Protein 4M82 (pdb70)

Secondary structure (DSSP, 8-state):
--TTT--EEEEE-TTSSS--TTT-GGGTGGG-BTTB-TTS--SHHHHHHHHHHHHHHHHHHHHHHHHS-HHHHHHHHHTT--EEEEEEEGGGT---TT------HHHHHHHHHHHHHHTT-EEEEEEEE-TT-SS--GGGSSTT---TTSTTHHHHHHHHHHHHHHHHSSGGGTTTEEEEES-S---GGGS-HHHHHHHHHHHHHHHHHTT--PPEEEE-TTPPTTTTTTSS-GGGT--SEEEEEEE-S-SSHHHHT--HHHHHHHHHHHHHHHHH-SSEEEEEEE-S-SSS-STTTT-TT---TTBT-STTPPB-S-SGGGSSGGG--HHHHHHHHHHHHHHHHHHHTTTEEEES-S--SS-GGG-HHHHHHTT-S-SSTT--SSTTSS---

InterPro domains:
  IPR001547 Glycoside hydrolase, family 5 [PF00150] (99-314)
  IPR017853 Glycoside hydrolase superfamily [SSF51445] (46-437)
  IPR018087 Glycoside hydrolase, family 5, conserved site [PS00659] (223-232)
  IPR050386 Glycosyl Hydrolase 5 (Cellulase A) [PTHR31297] (21-428)

Sequence (393 aa):
WDYDNNVIRGVNLGGWFVLEPYMTPSLFEPFQNGNDQSGVPVDEYHWTQTLGKEAALRILQKHWSTWITEEQDFKQISNLGLNFVRIPIGYWAFQQLLDNDPYVQGQVQYLEKALGWARKNNIRVWIDLHGAPGSQNGFDNSGLRDSSYNFQNNGDNTQVTLNVLNNTIFKKYGGNEYSDVVIGIELLNEPLGPVLNMDKLKQFFLLDGYNSSLRQTGSVTPVIIHDAFQVFGYWNNFLTVAEEGQWNVVVDHHHYQVFSGGELSSRNINDHISVACNWGWDAKKESHWNVAGSWSAALTDCAKWLNGVNRGARYEGAYDNAPYIGSCQPLLDISQWSDEHKTDTRRYIEAQLDAFEYTGGWVFWSWKTENNAPEWSFQTLTYNGLFPQPVTDDRQFPNQCGFH

CATH classification: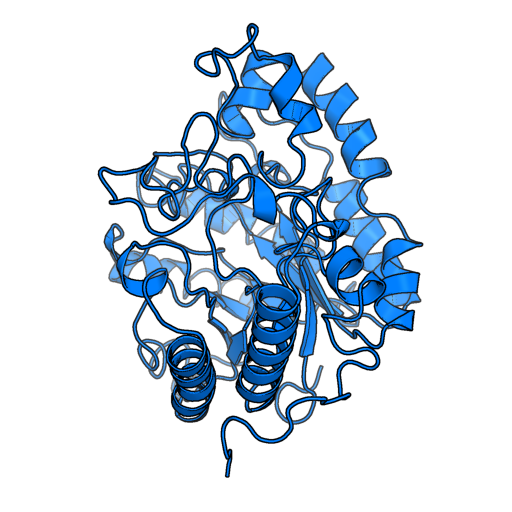 3.20.20.80

B-factor: mean 16.39, std 7.75, range [5.45, 50.47]

Organism: Candida albicans (strain SC5314 / ATCC MYA-2876) (NCBI:txid237561)

Radius of gyration: 19.86 Å; Cα contacts (8 Å, |Δi|>4): 793; chains: 1; bounding box: 51×49×54 Å

Nearest PDB structures (foldseek):
  4m81-assembly1_A  TM=1.002E+00  e=1.572E-82  Candida albicans SC5314
  2pbo-assembly1_A  TM=1.001E+00  e=1.999E-81  Candida albicans
  2pf0-assembly1_A  TM=1.001E+00  e=3.362E-81  Candida albicans
  2pc8-assembly1_A  TM=1.001E+00  e=3.774E-81  Candida albicans
  3o6a-assembly1_A  TM=9.986E-01  e=1.346E-80  Candida albicans

Foldseek 3Di:
DPQPPDFAFAFELPCQQWHACLQEVVLFVVQDDVVRLPRTQWAQQRSLVVLAAPRSCVVNVVRNDPSDDLVLLVVCLVLPGAEYEYEHELVLPDDDVPGSDDYDNVVSVVNVLVSSLVSNHAYEHAHEAWPQGLDQARRNRHHPGHDCVPDCRLVSLLVSLLVCLLVAQDDVSPSHYQEYESYPQRQVVVDDVVVVLVSLVSSQVSSVVSVGPHAYEYEPNPDDQQPCQPGQDVVVPRDNYEYAYEDEQEPDLVSLQDDLLVLLVVLLVLLVSNLPGRHFYAHAEYWLDSYCQRPQSRIRPFGTLCCCGHDNRHHNDDNVQVQAPVRDDPVSLVSSLSNLLSNQVSRSSTRYYYYQHCHGPRRQRRHPVNCVVVVSQDRSNPDHPPPDSNVDD

GO terms:
  GO:0050839 cell adhesion molecule binding (F, IDA)
  GO:1903561 extracellular vesicle (C, IDA)
  GO:0005576 extracellular region (C, IDA)
  GO:0009986 cell surface (C, IDA)
  GO:0004338 glucan exo-1,3-beta-glucosidase activity (F, IDA)
  GO:0031589 cell-substrate adhesion (P, IDA)
  GO:0044011 single-species biofilm formation on inanimate substrate (P, IGI)
  GO:0004338 glucan exo-1,3-beta-glucosidase activity (F, IGI)
  GO:0044011 single-species biofilm formation on inanimate substrate (P, IMP)
  GO:0044042 glucan metabolic process (P, IMP)
  GO:0044407 single-species biofilm formation in or on host organism (P, IMP)
  GO:0044650 adhesion of symbiont to host cell (P, IMP)
  GO:0004338 glucan exo-1,3-beta-glucosidase activity (F, IMP)
  GO:0031505 fungal-type cell wall organization (P, IMP)
  GO:0071969 fungal-type cell wall (1->3)-beta-D-glucan metabolic process (P, IMP)
  GO:0004338 glucan exo-1,3-beta-glucosidase activity (F, EXP)

Solvent-accessible surface area: 15268 Å² total; per-residue (Å²): 86,54,14,106,122,64,37,0,54,0,0,0,0,1,2,1,2,2,1,5,0,13,0,1,2,55,32,0,62,103,51,48,114,62,150,70,43,86,54,6,8,36,0,1,48,65,2,1,96,84,43,30,101,159,23,0,68,157,39,1,61,152,14,1,53,87,20,1,43,61,131,17,0,99,59,0,39,93,16,44,8,39,0,0,0,0,3,0,0,8,0,7,37,63,66,54,138,146,13,12,3,9,71,26,0,36,100,21,0,59,85,0,0,30,42,0,101,155,20,109,1,65,0,0,0,0,1,6,0,2,0,12,0,0,1,4,58,10,28,1,0,36,33,73,21,96,63,0,35,81,82,110,24,35,96,20,0,15,57,0,0,46,52,1,2,152,96,2,4,33,138,112,18,84,72,0,8,7,0,1,0,0,0,1,18,0,32,2,100,84,22,69,35,111,119,0,61,92,3,0,46,53,0,7,67,23,0,38,158,63,62,6,97,12,16,0,0,0,0,10,0,84,40,115,57,24,70,4,42,143,29,5,25,122,92,127,54,30,106,37,8,0,3,0,6,21,18,45,0,0,81,42,20,53,43,5,77,76,91,30,90,68,7,12,67,40,0,10,75,26,0,67,39,9,105,154,24,82,21,82,8,1,6,0,3,0,2,2,2,10,0,1,7,8,86,6,16,20,0,0,85,62,31,7,35,37,64,32,52,56,90,161,16,97,135,62,12,54,5,133,67,19,62,70,16,88,120,10,64,111,127,22,71,56,19,1,10,49,1,0,0,0,0,0,31,1,9,46,35,35,9,0,0,0,0,13,0,1,36,14,73,102,5,12,4,4,1,0,38,40,0,14,130,67,39,12,1,0,71,87,5,79,59,56,105,55,93,115,51,17,33,50,198

Structure (mmCIF, N/CA/C/O backbone):
data_4M82
#
_entry.id   4M82
#
_cell.length_a   58.785
_cell.length_b   64.333
_cell.length_c   94.489
_cell.angle_alpha   90.00
_cell.angle_beta   90.00
_cell.angle_gamma   90.00
#
_symmetry.space_group_name_H-M   'P 21 21 21'
#
loop_
_entity.id
_entity.type
_entity.pdbx_description
1 polymer EXO-1,3-BETA-GLUCANASE
2 non-polymer '4-nitrophenyl 6-O-beta-D-glucopyranosyl-beta-D-glucopyranoside'
3 non-polymer beta-D-glucopyranose
4 non-polymer 1,2-ETHANEDIOL
5 water water
#
loop_
_atom_site.group_PDB
_atom_site.id
_atom_site.type_symbol
_atom_site.label_atom_id
_atom_site.label_alt_id
_atom_site.label_comp_id
_atom_site.label_asym_id
_atom_site.label_entity_id
_atom_site.label_seq_id
_atom_site.pdbx_PDB_ins_code
_atom_site.Cartn_x
_atom_site.Cartn_y
_atom_site.Cartn_z
_atom_site.occupancy
_atom_site.B_iso_or_equiv
_atom_site.auth_seq_id
_atom_site.auth_comp_id
_atom_site.auth_asym_id
_atom_site.auth_atom_id
_atom_site.pdbx_PDB_model_num
ATOM 1 N N . TRP A 1 7 ? 28.594 -17.781 -20.979 1.00 25.52 8 TRP A N 1
ATOM 2 C CA . TRP A 1 7 ? 27.705 -16.742 -21.499 1.00 37.04 8 TRP A CA 1
ATOM 3 C C . TRP A 1 7 ? 28.108 -16.315 -22.900 1.00 32.07 8 TRP A C 1
ATOM 4 O O . TRP A 1 7 ? 29.294 -16.108 -23.166 1.00 28.92 8 TRP A O 1
ATOM 15 N N . ASP A 1 8 ? 27.121 -16.175 -23.786 1.00 28.81 9 ASP A N 1
ATOM 16 C CA . ASP A 1 8 ? 27.377 -15.678 -25.135 1.00 33.23 9 ASP A CA 1
ATOM 17 C C . ASP A 1 8 ? 27.086 -14.178 -25.221 1.00 29.54 9 ASP A C 1
ATOM 18 O O . ASP A 1 8 ? 25.942 -13.763 -25.446 1.00 27.72 9 ASP A O 1
ATOM 23 N N . TYR A 1 9 ? 28.128 -13.367 -25.059 1.00 29.26 10 TYR A N 1
ATOM 24 C CA . TYR A 1 9 ? 27.983 -11.915 -25.140 1.00 23.25 10 TYR A CA 1
ATOM 25 C C . TYR A 1 9 ? 27.632 -11.445 -26.555 1.00 25.66 10 TYR A C 1
ATOM 26 O O . TYR A 1 9 ? 27.153 -10.325 -26.740 1.00 30.69 10 TYR A O 1
ATOM 35 N N . ASP A 1 10 ? 27.862 -12.303 -27.545 1.00 30.02 11 ASP A N 1
ATOM 36 C CA . ASP A 1 10 ? 27.495 -11.990 -28.923 1.00 32.47 11 ASP A CA 1
ATOM 37 C C . ASP A 1 10 ? 25.999 -12.154 -29.168 1.00 30.19 11 ASP A C 1
ATOM 38 O O . ASP A 1 10 ? 25.381 -11.341 -29.855 1.00 33.82 11 ASP A O 1
ATOM 43 N N . ASN A 1 11 ? 25.420 -13.208 -28.602 0.50 28.38 12 ASN A N 1
ATOM 44 C CA . ASN A 1 11 ? 24.035 -13.553 -28.897 0.50 29.83 12 ASN A CA 1
ATOM 45 C C . ASN A 1 11 ? 23.071 -13.339 -27.735 0.50 31.19 12 ASN A C 1
ATOM 46 O O . ASN A 1 11 ? 21.940 -12.896 -27.937 0.50 36.35 12 ASN A O 1
ATOM 51 N N . ASN A 1 12 ? 23.518 -13.643 -26.522 1.00 33.44 13 ASN A N 1
ATOM 52 C CA . ASN A 1 12 ? 22.652 -13.532 -25.354 1.00 30.10 13 ASN A CA 1
ATOM 53 C C . ASN A 1 12 ? 22.551 -12.090 -24.876 1.00 28.65 13 ASN A C 1
ATOM 54 O O . ASN A 1 12 ? 23.496 -11.310 -25.021 1.00 31.23 13 ASN A O 1
ATOM 59 N N . VAL A 1 13 ? 21.406 -11.744 -24.300 1.00 20.24 14 VAL A N 1
ATOM 60 C CA . VAL A 1 13 ? 21.212 -10.422 -23.718 1.00 13.94 14 VAL A CA 1
ATOM 61 C C . VAL A 1 13 ? 21.086 -10.554 -22.201 1.00 14.32 14 VAL A C 1
ATOM 62 O O . VAL A 1 13 ? 20.304 -11.364 -21.704 1.00 18.20 14 VAL A O 1
ATOM 66 N N . ILE A 1 14 ? 21.877 -9.773 -21.467 1.00 11.06 15 ILE A N 1
ATOM 67 C CA . ILE A 1 14 ? 21.811 -9.790 -20.006 1.00 11.16 15 ILE A CA 1
ATOM 68 C C . ILE A 1 14 ? 20.537 -9.082 -19.541 1.00 11.91 15 ILE A C 1
ATOM 69 O O . ILE A 1 14 ? 20.241 -7.963 -19.969 1.00 10.54 15 ILE A O 1
ATOM 74 N N . ARG A 1 15 ? 19.775 -9.749 -18.679 1.00 9.55 16 ARG A N 1
ATOM 75 C CA . ARG A 1 15 ? 18.571 -9.189 -18.084 1.00 8.30 16 ARG A CA 1
ATOM 76 C C . ARG A 1 15 ? 18.746 -9.389 -16.598 1.00 11.51 16 ARG A C 1
ATOM 77 O O . ARG A 1 15 ? 18.506 -10.479 -16.072 1.00 11.77 16 ARG A O 1
ATOM 85 N N . GLY A 1 16 ? 19.215 -8.353 -15.916 1.00 9.34 17 GLY A N 1
ATOM 86 C CA . GLY A 1 16 ? 19.700 -8.557 -14.570 1.00 11.07 17 GLY A CA 1
ATOM 87 C C . GLY A 1 16 ? 19.342 -7.498 -13.552 1.00 9.76 17 GLY A C 1
ATOM 88 O O . GLY A 1 16 ? 18.767 -6.463 -13.884 1.00 10.05 17 GLY A O 1
ATOM 89 N N . VAL A 1 17 ? 19.674 -7.798 -12.300 1.00 8.55 18 VAL A N 1
ATOM 90 C CA . VAL A 1 17 ? 19.589 -6.832 -11.216 1.00 8.68 18 VAL A CA 1
ATOM 91 C C . VAL A 1 17 ? 20.883 -6.805 -10.433 1.00 8.45 18 VAL A C 1
ATOM 92 O O . VAL A 1 17 ? 21.588 -7.816 -10.318 1.00 9.46 18 VAL A O 1
ATOM 96 N N . ASN A 1 18 ? 21.197 -5.633 -9.902 1.00 8.46 19 ASN A N 1
ATOM 97 C CA . ASN A 1 18 ? 22.269 -5.511 -8.931 1.00 9.04 19 ASN A CA 1
ATOM 98 C C . ASN A 1 18 ? 21.774 -6.014 -7.598 1.00 8.65 19 ASN A C 1
ATOM 99 O O . ASN A 1 18 ? 20.588 -5.869 -7.280 1.00 10.57 19 ASN A O 1
ATOM 104 N N . LEU A 1 19 ? 22.671 -6.626 -6.828 1.00 8.54 20 LEU A N 1
ATOM 105 C CA . LEU A 1 19 ? 22.354 -6.970 -5.445 1.00 8.53 20 LEU A CA 1
ATOM 106 C C . LEU A 1 19 ? 22.981 -5.887 -4.596 1.00 9.14 20 LEU A C 1
ATOM 107 O O . LEU A 1 19 ? 23.892 -6.118 -3.783 1.00 10.63 20 LEU A O 1
ATOM 112 N N . GLY A 1 20 ? 22.500 -4.674 -4.809 1.00 9.52 21 GLY A N 1
ATOM 113 C CA . GLY A 1 20 ? 23.066 -3.533 -4.121 1.00 9.23 21 GLY A CA 1
ATOM 114 C C . GLY A 1 20 ? 22.629 -3.444 -2.674 1.00 10.79 21 GLY A C 1
ATOM 115 O O . GLY A 1 20 ? 21.613 -4.031 -2.278 1.00 10.54 21 GLY A O 1
ATOM 116 N N . GLY A 1 21 ? 23.404 -2.704 -1.889 1.00 11.81 22 GLY A N 1
ATOM 117 C CA . GLY A 1 21 ? 23.088 -2.465 -0.495 1.00 13.63 22 GLY A CA 1
ATOM 118 C C . GLY A 1 21 ? 23.358 -3.664 0.396 1.00 10.99 22 GLY A C 1
ATOM 119 O O . GLY A 1 21 ? 23.084 -3.618 1.598 1.00 13.27 22 GLY A O 1
ATOM 120 N N . TRP A 1 22 ? 23.907 -4.726 -0.182 1.00 9.62 23 TRP A N 1
ATOM 121 C CA . TRP A 1 22 ? 24.142 -5.958 0.554 1.00 11.74 23 TRP A CA 1
ATOM 122 C C . TRP A 1 22 ? 25.515 -5.938 1.221 1.00 12.34 23 TRP A C 1
ATOM 123 O O . TRP A 1 22 ? 25.616 -5.881 2.452 1.00 14.57 23 TRP A O 1
ATOM 134 N N . PHE A 1 23 ? 26.575 -5.965 0.413 1.00 10.81 24 PHE A N 1
ATOM 135 C CA . PHE A 1 23 ? 27.933 -6.022 0.952 1.00 11.47 24 PHE A CA 1
ATOM 136 C C . PHE A 1 23 ? 28.589 -4.660 1.089 1.00 11.68 24 PHE A C 1
ATOM 137 O O . PHE A 1 23 ? 29.655 -4.533 1.703 1.00 13.85 24 PHE A O 1
ATOM 145 N N . VAL A 1 24 ? 27.944 -3.645 0.520 1.00 11.02 25 VAL A N 1
ATOM 146 C CA . VAL A 1 24 ? 28.354 -2.262 0.735 1.00 10.39 25 VAL A CA 1
ATOM 147 C C . VAL A 1 24 ? 27.104 -1.486 1.107 1.00 10.43 25 VAL A C 1
ATOM 148 O O . VAL A 1 24 ? 26.166 -1.394 0.316 1.00 11.67 25 VAL A O 1
ATOM 152 N N . LEU A 1 25 ? 27.075 -0.956 2.327 1.00 11.38 26 LEU A N 1
ATOM 153 C CA . LEU A 1 25 ? 25.913 -0.211 2.792 1.00 11.38 26 LEU A CA 1
ATOM 154 C C . LEU A 1 25 ? 25.722 1.070 2.001 1.00 10.30 26 LEU A C 1
ATOM 155 O O . LEU A 1 25 ? 26.677 1.808 1.740 1.00 11.55 26 LEU A O 1
ATOM 160 N N . GLU A 1 26 ? 24.475 1.342 1.634 1.00 9.81 27 GLU A N 1
ATOM 161 C CA . GLU A 1 26 ? 24.121 2.612 1.025 1.00 10.10 27 GLU A CA 1
ATOM 162 C C . GLU A 1 26 ? 22.939 3.157 1.788 1.00 11.86 27 GLU A C 1
ATOM 163 O O . GLU A 1 26 ? 21.873 2.538 1.819 1.00 10.87 27 GLU A O 1
ATOM 169 N N . PRO A 1 27 ? 23.143 4.293 2.457 1.00 11.04 28 PRO A N 1
ATOM 170 C CA . PRO A 1 27 ? 22.130 4.858 3.350 1.00 11.91 28 PRO A CA 1
ATOM 171 C C . PRO A 1 27 ? 20.757 4.971 2.698 1.00 11.47 28 PRO A C 1
ATOM 172 O O . PRO A 1 27 ? 19.749 4.748 3.369 1.00 13.42 28 PRO A O 1
ATOM 176 N N . TYR A 1 28 ? 20.694 5.308 1.413 1.00 9.81 29 TYR A N 1
ATOM 177 C CA . TYR A 1 28 ? 19.374 5.456 0.802 1.00 8.36 29 TYR A CA 1
ATOM 178 C C . TYR A 1 28 ? 18.676 4.121 0.575 1.00 11.31 29 TYR A C 1
ATOM 179 O O . TYR A 1 28 ? 17.451 4.078 0.434 1.00 11.93 29 TYR A O 1
ATOM 188 N N . MET A 1 29 ? 19.444 3.036 0.534 1.00 9.99 30 MET A N 1
ATOM 189 C CA . MET A 1 29 ? 18.863 1.721 0.276 1.00 10.05 30 MET A CA 1
ATOM 190 C C . MET A 1 29 ? 18.426 1.049 1.568 1.00 10.12 30 MET A C 1
ATOM 191 O O . MET A 1 29 ? 17.405 0.370 1.598 1.00 11.28 30 MET A O 1
ATOM 196 N N . THR A 1 30 ? 19.209 1.234 2.625 1.00 13.04 31 THR A N 1
ATOM 197 C CA . THR A 1 30 ? 18.8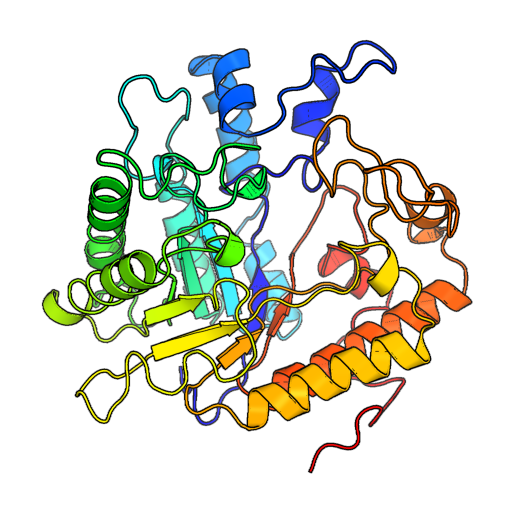50 0.725 3.950 1.00 10.63 31 THR A CA 1
ATOM 198 C C . THR A 1 30 ? 18.903 1.839 4.985 1.00 10.89 31 THR A C 1
ATOM 199 O O . THR A 1 30 ? 19.764 1.823 5.883 1.00 12.97 31 THR A O 1
ATOM 203 N N . PRO A 1 31 ? 18.000 2.828 4.862 1.00 13.51 32 PRO A N 1
ATOM 204 C CA . PRO A 1 31 ? 18.062 3.943 5.813 1.00 13.15 32 PRO A CA 1
ATOM 205 C C . PRO A 1 31 ? 17.845 3.501 7.255 1.00 12.07 32 PRO A C 1
ATOM 206 O O . PRO A 1 31 ? 18.326 4.184 8.148 1.00 13.50 32 PRO A O 1
ATOM 210 N N . SER A 1 32 ? 17.154 2.388 7.477 1.00 11.60 33 SER A N 1
ATOM 211 C CA . SER A 1 32 ? 16.910 1.920 8.843 1.00 10.88 33 SER A CA 1
ATOM 212 C C . SER A 1 32 ? 18.191 1.669 9.629 1.00 16.84 33 SER A C 1
ATOM 213 O O . SER A 1 32 ? 18.178 1.713 10.858 1.00 15.07 33 SER A O 1
ATOM 216 N N . LEU A 1 33 ? 19.298 1.402 8.935 1.00 13.31 34 LEU A N 1
ATOM 217 C CA . LEU A 1 33 ? 20.567 1.189 9.621 1.00 15.15 34 LEU A CA 1
ATOM 218 C C . LEU A 1 33 ? 21.231 2.505 10.013 1.00 15.09 34 LEU A C 1
ATOM 219 O O . LEU A 1 33 ? 22.149 2.511 10.837 1.00 17.22 34 LEU A O 1
ATOM 224 N N . PHE A 1 34 ? 20.773 3.614 9.435 1.00 14.24 35 PHE A N 1
ATOM 225 C CA . PHE A 1 34 ? 21.418 4.911 9.637 1.00 12.53 35 PHE A CA 1
ATOM 226 C C . PHE A 1 34 ? 20.549 5.858 10.460 1.00 15.67 35 PHE A C 1
ATOM 227 O O . PHE A 1 34 ? 21.060 6.664 11.238 1.00 17.49 35 PHE A O 1
ATOM 235 N N . GLU A 1 35 ? 19.236 5.746 10.288 1.00 16.72 36 GLU A N 1
ATOM 236 C CA . GLU A 1 35 ? 18.283 6.546 11.060 1.00 17.89 36 GLU A CA 1
ATOM 237 C C . GLU A 1 35 ? 18.435 6.534 12.597 1.00 20.14 36 GLU A C 1
ATOM 238 O O . GLU A 1 35 ? 18.170 7.559 13.228 1.00 21.02 36 GLU A O 1
ATOM 244 N N . PRO A 1 36 ? 18.843 5.397 13.205 1.00 17.90 37 PRO A N 1
ATOM 245 C CA . PRO A 1 36 ? 18.957 5.439 14.671 1.00 21.35 37 PRO A CA 1
ATOM 246 C C . PRO A 1 36 ? 19.963 6.463 15.187 1.00 24.32 37 PRO A C 1
ATOM 247 O O . PRO A 1 36 ? 19.871 6.876 16.349 1.00 22.64 37 PRO A O 1
ATOM 251 N N . PHE A 1 37 ? 20.902 6.878 14.345 1.00 19.04 38 PHE A N 1
ATOM 252 C CA . PHE A 1 37 ? 21.900 7.857 14.761 1.00 23.66 38 PHE A CA 1
ATOM 253 C C . PHE A 1 37 ? 21.389 9.293 14.697 1.00 29.63 38 PHE A C 1
ATOM 254 O O . PHE A 1 37 ? 22.111 10.233 15.040 1.00 29.33 38 PHE A O 1
ATOM 262 N N . GLN A 1 38 ? 20.152 9.466 14.242 1.00 24.10 39 GLN A N 1
ATOM 263 C CA . GLN A 1 38 ? 19.572 10.797 14.155 1.00 28.52 39 GLN A CA 1
ATOM 264 C C . GLN A 1 38 ? 19.165 11.312 15.530 1.00 30.12 39 GLN A C 1
ATOM 265 O O . GLN A 1 38 ? 18.775 10.537 16.405 1.00 33.77 39 GLN A O 1
ATOM 271 N N . ASN A 1 39 ? 19.281 12.625 15.707 1.00 28.82 40 ASN A N 1
ATOM 272 C CA . ASN A 1 39 ? 18.756 13.309 16.881 1.00 32.74 40 ASN A CA 1
ATOM 273 C C . ASN A 1 39 ? 17.552 14.138 16.450 1.00 25.74 40 ASN A C 1
ATOM 274 O O . ASN A 1 39 ? 17.693 15.301 16.044 1.00 24.48 40 ASN A O 1
ATOM 279 N N . GLY A 1 40 ? 16.372 13.532 16.521 1.00 26.94 41 GLY A N 1
ATOM 280 C CA . GLY A 1 40 ? 15.180 14.161 15.989 1.00 27.39 41 GLY A CA 1
ATOM 281 C C . GLY A 1 40 ? 15.322 14.398 14.497 1.00 24.09 41 GLY A C 1
ATOM 282 O O . GLY A 1 40 ? 15.499 13.456 13.720 1.00 30.38 41 GLY A O 1
ATOM 283 N N . ASN A 1 41 ? 15.261 15.665 14.101 1.00 19.60 42 ASN A N 1
ATOM 284 C CA . ASN A 1 41 ? 15.356 16.033 12.697 1.00 20.51 42 ASN A CA 1
ATOM 285 C C . ASN A 1 41 ? 16.768 16.447 12.287 1.00 22.12 42 ASN A C 1
ATOM 286 O O . ASN A 1 41 ? 17.023 16.743 11.121 1.00 26.72 42 ASN A O 1
ATOM 291 N N . ASP A 1 42 ? 17.678 16.464 13.256 1.00 20.18 43 ASP A N 1
ATOM 292 C CA . ASP A 1 42 ? 19.076 16.814 13.009 1.00 19.30 43 ASP A CA 1
ATOM 293 C C . ASP A 1 42 ? 19.847 15.588 12.524 1.00 21.35 43 ASP A C 1
ATOM 294 O O . ASP A 1 42 ? 19.970 14.605 13.252 1.00 18.65 43 ASP A O 1
ATOM 299 N N . GLN A 1 43 ? 20.376 15.661 11.304 1.00 21.43 44 GLN A N 1
ATOM 300 C CA . GLN A 1 43 ? 21.071 14.525 10.698 1.00 16.66 44 GLN A CA 1
ATOM 301 C C . GLN A 1 43 ? 22.584 14.656 10.772 1.00 18.09 44 GLN A C 1
ATOM 302 O O . GLN A 1 43 ? 23.309 13.824 10.214 1.00 15.98 44 GLN A O 1
ATOM 308 N N . SER A 1 44 ? 23.058 15.691 11.457 1.00 21.76 45 SER A N 1
ATOM 309 C CA . SER A 1 44 ? 24.490 15.974 11.532 1.00 20.35 45 SER A CA 1
ATOM 310 C C . SER A 1 44 ? 25.293 14.848 12.195 1.00 17.27 45 SER A C 1
ATOM 311 O O . SER A 1 44 ? 26.508 14.745 11.996 1.00 23.55 45 SER A O 1
ATOM 314 N N . GLY A 1 45 ? 24.624 13.998 12.966 1.00 17.55 46 GLY A N 1
ATOM 315 C CA . GLY A 1 45 ? 25.307 12.923 13.667 1.00 20.19 46 GLY A CA 1
ATOM 316 C C . GLY A 1 45 ? 25.206 11.552 13.019 1.00 19.19 46 GLY A C 1
ATOM 317 O O . GLY A 1 45 ? 25.705 10.569 13.560 1.00 20.69 46 GLY A O 1
ATOM 318 N N . VAL A 1 46 ? 24.560 11.479 11.859 1.00 18.50 47 VAL A N 1
ATOM 319 C CA . VAL A 1 46 ? 24.403 10.206 11.156 1.00 14.02 47 VAL A CA 1
ATOM 320 C C . VAL A 1 46 ? 25.670 9.883 10.366 1.00 13.84 47 VAL A C 1
ATOM 321 O O . VAL A 1 46 ? 26.142 10.708 9.590 1.00 15.84 47 VAL A O 1
ATOM 325 N N . PRO A 1 47 ? 26.229 8.683 10.574 1.00 14.06 48 PRO A N 1
ATOM 326 C CA . PRO A 1 47 ? 27.416 8.286 9.811 1.00 15.83 48 PRO A CA 1
ATOM 327 C C . PRO A 1 47 ? 27.094 8.327 8.321 1.00 14.71 48 PRO A C 1
ATOM 328 O O . PRO A 1 47 ? 26.016 7.875 7.925 1.00 14.89 48 PRO A O 1
ATOM 332 N N . VAL A 1 48 ? 28.011 8.847 7.508 1.00 11.42 49 VAL A N 1
ATOM 333 C CA . VAL A 1 48 ? 27.699 9.115 6.103 1.00 11.86 49 VAL A CA 1
ATOM 334 C C . VAL A 1 48 ? 27.994 7.943 5.164 1.00 12.19 49 VAL A C 1
ATOM 335 O O . VAL A 1 48 ? 27.620 7.970 3.989 1.00 13.56 49 VAL A O 1
ATOM 339 N N . ASP A 1 49 ? 28.656 6.916 5.676 1.00 12.59 50 ASP A N 1
ATOM 340 C CA . ASP A 1 49 ? 29.053 5.785 4.843 1.00 9.88 50 ASP A CA 1
ATOM 341 C C . ASP A 1 49 ? 29.403 4.591 5.707 1.00 10.36 50 ASP A C 1
ATOM 342 O O . ASP A 1 49 ? 29.385 4.686 6.941 1.00 12.24 50 ASP A O 1
ATOM 347 N N . GLU A 1 50 ? 29.747 3.476 5.072 1.00 11.68 51 GLU A N 1
ATOM 348 C CA . GLU A 1 50 ? 30.034 2.267 5.824 1.00 9.86 51 GLU A CA 1
ATOM 349 C C . GLU A 1 50 ? 31.294 2.416 6.662 1.00 12.20 51 GLU A C 1
ATOM 350 O O . GLU A 1 50 ? 31.375 1.869 7.760 1.00 11.95 51 GLU A O 1
ATOM 356 N N . TYR A 1 51 ? 32.270 3.168 6.161 1.00 12.04 52 TYR A N 1
ATOM 357 C CA . TYR A 1 51 ? 33.469 3.426 6.936 1.00 10.52 52 TYR A CA 1
ATOM 358 C C . TYR A 1 51 ? 33.082 4.007 8.295 1.00 11.20 52 TYR A C 1
ATOM 359 O O . TYR A 1 51 ? 33.459 3.477 9.338 1.00 13.83 52 TYR A O 1
ATOM 368 N N . HIS A 1 52 ? 32.319 5.090 8.268 1.00 12.42 53 HIS A N 1
ATOM 369 C CA . HIS A 1 52 ? 31.995 5.808 9.496 1.00 11.31 53 HIS A CA 1
ATOM 370 C C . HIS A 1 52 ? 30.956 5.076 10.331 1.00 14.71 53 HIS A C 1
ATOM 371 O O . HIS A 1 52 ? 30.959 5.163 11.561 1.00 14.38 53 HIS A O 1
ATOM 378 N N . TRP A 1 53 ? 30.075 4.346 9.658 1.00 12.66 54 TRP A N 1
ATOM 379 C CA . TRP A 1 53 ? 29.058 3.557 10.337 1.00 13.08 54 TRP A CA 1
ATOM 380 C C . TRP A 1 53 ? 29.734 2.464 11.172 1.00 17.56 54 TRP A C 1
ATOM 381 O O . TRP A 1 53 ? 29.474 2.348 12.371 1.00 17.34 54 TRP A O 1
ATOM 392 N N . THR A 1 54 ? 30.627 1.688 10.557 1.00 15.47 55 THR A N 1
ATOM 393 C CA . THR A 1 54 ? 31.362 0.665 11.304 1.00 13.70 55 THR A CA 1
ATOM 394 C C . THR A 1 54 ? 32.250 1.293 12.387 1.00 16.48 55 THR A C 1
ATOM 395 O O . THR A 1 54 ? 32.398 0.736 13.472 1.00 18.71 55 THR A O 1
ATOM 399 N N . GLN A 1 55 ? 32.842 2.444 12.086 1.00 15.75 56 GLN A N 1
ATOM 400 C CA . GLN A 1 55 ? 33.717 3.115 13.043 1.00 15.73 56 GLN A CA 1
ATOM 401 C C . GLN A 1 55 ? 32.948 3.571 14.281 1.00 18.02 56 GLN A C 1
ATOM 402 O O . GLN A 1 55 ? 33.384 3.342 15.417 1.00 18.31 56 GLN A O 1
ATOM 408 N N . THR A 1 56 ? 31.797 4.198 14.054 1.00 15.31 57 THR A N 1
ATOM 409 C CA . THR A 1 56 ? 30.958 4.690 15.151 1.00 16.13 57 THR A CA 1
ATOM 410 C C . THR A 1 56 ? 30.442 3.549 16.012 1.00 19.77 57 THR A C 1
ATOM 411 O O . THR A 1 56 ? 30.396 3.653 17.251 1.00 20.54 57 THR A O 1
ATOM 415 N N . LEU A 1 57 ? 30.067 2.453 15.363 1.00 14.56 58 LEU A N 1
ATOM 416 C CA . LEU A 1 57 ? 29.514 1.306 16.068 1.00 18.28 58 LEU A CA 1
ATOM 417 C C . LEU A 1 57 ? 30.576 0.513 16.820 1.00 20.67 58 LEU A C 1
ATOM 418 O O . LEU A 1 57 ? 30.291 -0.078 17.869 1.00 20.02 58 LEU A O 1
ATOM 423 N N . GLY A 1 58 ? 31.794 0.495 16.286 1.00 17.35 59 GLY A N 1
ATOM 424 C CA . GLY A 1 58 ? 32.831 -0.370 16.820 1.00 17.71 59 GLY A CA 1
ATOM 425 C C . GLY A 1 58 ? 32.699 -1.759 16.227 1.00 20.61 59 GLY A C 1
ATOM 426 O O . GLY A 1 58 ? 31.648 -2.110 15.696 1.00 18.47 59 GLY A O 1
ATOM 427 N N . LYS A 1 59 ? 33.759 -2.557 16.322 1.00 21.98 60 LYS A N 1
ATOM 428 C CA . LYS A 1 59 ? 33.801 -3.848 15.639 1.00 21.28 60 LYS A CA 1
ATOM 429 C C . LYS A 1 59 ? 32.699 -4.822 16.053 1.00 19.35 60 LYS A C 1
ATOM 430 O O . LYS A 1 59 ? 32.078 -5.459 15.203 1.00 20.94 60 LYS A O 1
ATOM 436 N N . GLU A 1 60 ? 32.454 -4.942 17.355 1.00 20.56 61 GLU A N 1
ATOM 437 C CA . GLU A 1 60 ? 31.478 -5.906 17.852 1.00 20.98 61 GLU A CA 1
ATOM 438 C C . GLU A 1 60 ? 30.057 -5.608 17.383 1.00 16.33 61 GLU A C 1
ATOM 439 O O . GLU A 1 60 ? 29.390 -6.481 16.833 1.00 21.18 61 GLU A O 1
ATOM 445 N N . ALA A 1 61 ? 29.592 -4.381 17.610 1.00 19.44 62 ALA A N 1
ATOM 446 C CA . ALA A 1 61 ? 28.242 -4.010 17.198 1.00 19.87 62 ALA A CA 1
ATOM 447 C C . ALA A 1 61 ? 28.101 -4.045 15.678 1.00 18.62 62 ALA A C 1
ATOM 448 O O . ALA A 1 61 ? 27.097 -4.545 15.154 1.00 17.26 62 ALA A O 1
ATOM 450 N N . ALA A 1 62 ? 29.095 -3.500 14.977 1.00 15.65 63 ALA A N 1
ATOM 451 C CA . ALA A 1 62 ? 29.039 -3.477 13.516 1.00 15.59 63 ALA A CA 1
ATOM 452 C C . ALA A 1 62 ? 28.875 -4.889 12.950 1.00 18.21 63 ALA A C 1
ATOM 453 O O . ALA A 1 62 ? 28.063 -5.117 12.047 1.00 16.34 63 ALA A O 1
ATOM 455 N N . LEU A 1 63 ? 29.627 -5.845 13.489 1.00 19.56 64 LEU A N 1
ATOM 456 C CA . LEU A 1 63 ? 29.533 -7.217 13.009 1.00 15.01 64 LEU A CA 1
ATOM 457 C C . LEU A 1 63 ? 28.181 -7.860 13.339 1.00 15.87 64 LEU A C 1
ATOM 458 O O . LEU A 1 63 ? 27.612 -8.576 12.519 1.00 15.78 64 LEU A O 1
ATOM 463 N N . ARG A 1 64 ? 27.669 -7.609 14.545 1.00 14.31 65 ARG A N 1
ATOM 464 C CA . ARG A 1 64 ? 26.362 -8.128 14.934 1.00 15.84 65 ARG A CA 1
ATOM 465 C C . ARG A 1 64 ? 25.291 -7.649 13.968 1.00 14.10 65 ARG A C 1
ATOM 466 O O . ARG A 1 64 ? 24.508 -8.445 13.441 1.00 17.64 65 ARG A O 1
ATOM 474 N N . ILE A 1 65 ? 25.276 -6.342 13.727 1.00 12.75 66 ILE A N 1
ATOM 475 C CA . ILE A 1 65 ? 24.249 -5.737 12.891 1.00 11.66 66 ILE A CA 1
ATOM 476 C C . ILE A 1 65 ? 24.430 -6.153 11.431 1.00 11.74 66 ILE A C 1
ATOM 477 O O . ILE A 1 65 ? 23.460 -6.476 10.745 1.00 14.68 66 ILE A O 1
ATOM 482 N N . LEU A 1 66 ? 25.674 -6.200 10.965 1.00 14.09 67 LEU A N 1
ATOM 483 C CA . LEU A 1 66 ? 25.911 -6.625 9.584 1.00 16.08 67 LEU A CA 1
ATOM 484 C C . LEU A 1 66 ? 25.635 -8.110 9.341 1.00 16.11 67 LEU A C 1
ATOM 485 O O . LEU A 1 66 ? 25.149 -8.482 8.275 1.00 13.88 67 LEU A O 1
ATOM 490 N N . GLN A 1 67 ? 25.909 -8.963 10.323 1.00 15.34 68 GLN A N 1
ATOM 491 C CA . GLN A 1 67 ? 25.580 -10.372 10.161 1.00 15.32 68 GLN A CA 1
ATOM 492 C C . GLN A 1 67 ? 24.082 -10.577 9.983 1.00 13.02 68 GLN A C 1
ATOM 493 O O . GLN A 1 67 ? 23.651 -11.408 9.190 1.00 15.77 68 GLN A O 1
ATOM 499 N N . LYS A 1 68 ? 23.288 -9.804 10.722 1.00 15.58 69 LYS A N 1
ATOM 500 C CA . LYS A 1 68 ? 21.842 -9.884 10.591 1.00 18.74 69 LYS A CA 1
ATOM 501 C C . LYS A 1 68 ? 21.439 -9.364 9.215 1.00 14.60 69 LYS A C 1
ATOM 502 O O . LYS A 1 68 ? 20.595 -9.953 8.544 1.00 18.00 69 LYS A O 1
ATOM 508 N N . HIS A 1 69 ? 22.072 -8.270 8.794 1.00 14.80 70 HIS A N 1
ATOM 509 C CA . HIS A 1 69 ? 21.809 -7.694 7.476 1.00 14.63 70 HIS A CA 1
ATOM 510 C C . HIS A 1 69 ? 22.195 -8.654 6.336 1.00 11.48 70 HIS A C 1
ATOM 511 O O . HIS A 1 69 ? 21.383 -8.935 5.450 1.00 13.94 70 HIS A O 1
ATOM 518 N N . TRP A 1 70 ? 23.424 -9.162 6.371 1.00 17.18 71 TRP A N 1
ATOM 519 C CA . TRP A 1 70 ? 23.913 -10.036 5.313 1.00 14.26 71 TRP A CA 1
ATOM 520 C C . TRP A 1 70 ? 23.058 -11.284 5.193 1.00 15.78 71 TRP A C 1
ATOM 521 O O . TRP A 1 70 ? 22.821 -11.769 4.095 1.00 15.11 71 TRP A O 1
ATOM 532 N N . SER A 1 71 ? 22.586 -11.799 6.328 1.00 16.20 72 SER A N 1
ATOM 533 C CA . SER A 1 71 ? 21.895 -13.084 6.333 1.00 17.19 72 SER A CA 1
ATOM 534 C C . SER A 1 71 ? 20.423 -12.974 5.954 1.00 18.40 72 SER A C 1
ATOM 535 O O . SER A 1 71 ? 19.763 -13.994 5.757 1.00 17.79 72 SER A O 1
ATOM 538 N N . THR A 1 72 ? 19.913 -11.744 5.841 1.00 13.88 73 THR A N 1
ATOM 539 C CA . THR A 1 72 ? 18.497 -11.531 5.543 1.00 13.30 73 THR A CA 1
ATOM 540 C C . THR A 1 72 ? 18.227 -10.665 4.315 1.00 13.93 73 THR A C 1
ATOM 541 O O . THR A 1 72 ? 17.166 -10.773 3.714 1.00 16.61 73 THR A O 1
ATOM 545 N N . TRP A 1 73 ? 19.175 -9.806 3.943 1.00 12.94 74 TRP A N 1
ATOM 546 C CA . TRP A 1 73 ? 18.919 -8.831 2.877 1.00 14.05 74 TRP A CA 1
ATOM 547 C C . TRP A 1 73 ? 18.711 -9.507 1.523 1.00 12.08 74 TRP A C 1
ATOM 548 O O . TRP A 1 73 ? 17.786 -9.166 0.775 1.00 16.09 74 TRP A O 1
ATOM 559 N N . ILE A 1 74 ? 19.579 -10.466 1.216 1.00 12.64 75 ILE A N 1
ATOM 560 C CA . ILE A 1 74 ? 19.437 -11.302 0.034 1.00 11.95 75 ILE A CA 1
ATOM 561 C C . ILE A 1 74 ? 19.580 -12.741 0.492 1.00 15.79 75 ILE A C 1
ATOM 562 O O . ILE A 1 74 ? 20.534 -13.066 1.197 1.00 16.76 75 ILE A O 1
ATOM 567 N N . THR A 1 75 ? 18.626 -13.588 0.111 1.00 16.05 76 THR A N 1
ATOM 568 C CA . THR A 1 75 ? 18.685 -15.014 0.417 1.00 14.28 76 THR A CA 1
ATOM 569 C C . THR A 1 75 ? 18.436 -15.8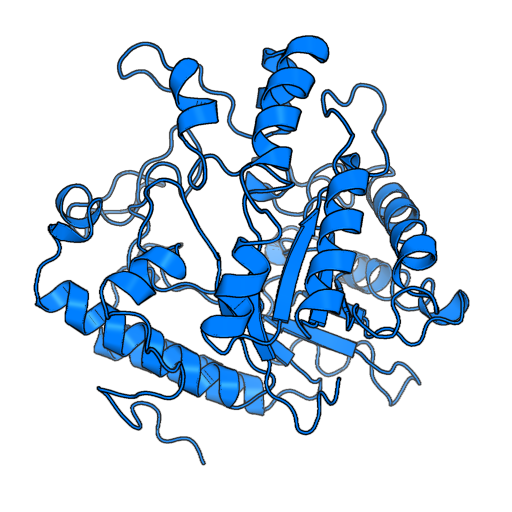27 -0.851 1.00 19.25 76 THR A C 1
ATOM 570 O O . THR A 1 75 ? 18.225 -15.262 -1.922 1.00 15.58 76 THR A O 1
ATOM 574 N N . GLU A 1 76 ? 18.437 -17.155 -0.738 1.00 16.44 77 GLU A N 1
ATOM 575 C CA A GLU A 1 76 ? 18.190 -18.009 -1.888 0.50 19.93 77 GLU A CA 1
ATOM 576 C CA B GLU A 1 76 ? 18.187 -18.012 -1.899 0.50 19.93 77 GLU A CA 1
ATOM 577 C C . GLU A 1 76 ? 16.840 -17.703 -2.537 1.00 16.33 77 GLU A C 1
ATOM 578 O O . GLU A 1 76 ? 16.683 -17.810 -3.751 1.00 19.99 77 GLU A O 1
ATOM 589 N N . GLN A 1 77 ? 15.863 -17.321 -1.716 1.00 17.65 78 GLN A N 1
ATOM 590 C CA . GLN A 1 77 ? 14.530 -17.020 -2.234 1.00 21.23 78 GLN A CA 1
ATOM 591 C C . GLN A 1 77 ? 14.551 -15.822 -3.167 1.00 17.27 78 GLN A C 1
ATOM 592 O O . GLN A 1 77 ? 13.788 -15.766 -4.125 1.00 17.08 78 GLN A O 1
ATOM 598 N N . ASP A 1 78 ? 15.431 -14.867 -2.885 1.00 17.05 79 ASP A N 1
ATOM 599 C CA . ASP A 1 78 ? 15.603 -13.751 -3.807 1.00 16.65 79 ASP A CA 1
ATOM 600 C C . ASP A 1 78 ? 16.073 -14.241 -5.170 1.00 13.94 79 ASP A C 1
ATOM 601 O O . ASP A 1 78 ? 15.539 -13.826 -6.199 1.00 15.30 79 ASP A O 1
ATOM 606 N N . PHE A 1 79 ? 17.047 -15.148 -5.173 1.00 16.51 80 PHE A N 1
ATOM 607 C CA . PHE A 1 79 ? 17.523 -15.726 -6.417 1.00 14.36 80 PHE A CA 1
ATOM 608 C C . PHE A 1 79 ? 16.425 -16.513 -7.127 1.00 14.37 80 PHE A C 1
ATOM 609 O O . PHE A 1 79 ? 16.336 -16.487 -8.346 1.00 13.95 80 PHE A O 1
ATOM 617 N N . LYS A 1 80 ? 15.587 -17.215 -6.369 1.00 17.67 81 LYS A N 1
ATOM 618 C CA . LYS A 1 80 ? 14.455 -17.896 -6.995 1.00 20.12 81 LYS A CA 1
ATOM 619 C C . LYS A 1 80 ? 13.499 -16.898 -7.647 1.00 14.40 81 LYS A C 1
ATOM 620 O O . LYS A 1 80 ? 13.076 -17.091 -8.791 1.00 16.36 81 LYS A O 1
ATOM 626 N N . GLN A 1 81 ? 13.174 -15.828 -6.927 1.00 18.35 82 GLN A N 1
ATOM 627 C CA . GLN A 1 81 ? 12.270 -14.817 -7.452 1.00 17.91 82 GLN A CA 1
ATOM 628 C C . GLN A 1 81 ? 12.889 -14.095 -8.645 1.00 18.24 82 GLN A C 1
ATOM 629 O O . GLN A 1 81 ? 12.201 -13.783 -9.614 1.00 16.87 82 GLN A O 1
ATOM 635 N N . ILE A 1 82 ? 14.190 -13.837 -8.569 1.00 13.91 83 ILE A N 1
ATOM 636 C CA . ILE A 1 82 ? 14.903 -13.242 -9.692 1.00 13.90 83 ILE A CA 1
ATOM 637 C C . ILE A 1 82 ? 14.721 -14.094 -10.953 1.00 15.15 83 ILE A C 1
ATOM 638 O O . ILE A 1 82 ? 14.298 -13.590 -11.996 1.00 15.64 83 ILE A O 1
ATOM 643 N N . SER A 1 83 ? 14.990 -15.395 -10.833 1.00 15.64 84 SER A N 1
ATOM 644 C CA . SER A 1 83 ? 14.784 -16.342 -11.927 1.00 15.20 84 SER A CA 1
ATOM 645 C C . SER A 1 83 ? 13.326 -16.401 -12.394 1.00 15.73 84 SER A C 1
ATOM 646 O O . SER A 1 83 ? 13.054 -16.395 -13.598 1.00 15.72 84 SER A O 1
ATOM 649 N N . ASN A 1 84 ? 12.397 -16.468 -11.442 1.00 17.18 85 ASN A N 1
ATOM 650 C CA . ASN A 1 84 ? 10.968 -16.512 -11.759 1.00 17.80 85 ASN A CA 1
ATOM 651 C C . ASN A 1 84 ? 10.512 -15.334 -12.608 1.00 19.74 85 ASN A C 1
ATOM 652 O O . ASN A 1 84 ? 9.635 -15.476 -13.457 1.00 18.93 85 ASN A O 1
ATOM 657 N N . LEU A 1 85 ? 11.116 -14.172 -12.371 1.00 15.02 86 LEU A N 1
ATOM 658 C CA . LEU A 1 85 ? 10.739 -12.951 -13.070 1.00 15.43 86 LEU A CA 1
ATOM 659 C C . LEU A 1 85 ? 11.393 -12.826 -14.451 1.00 16.66 86 LEU A C 1
ATOM 660 O O . LEU A 1 85 ? 11.191 -11.839 -15.158 1.00 15.17 86 LEU A O 1
ATOM 665 N N . GLY A 1 86 ? 12.169 -13.831 -14.847 1.00 15.63 87 GLY A N 1
ATOM 666 C CA . GLY A 1 86 ? 12.732 -13.843 -16.187 1.00 13.93 87 GLY A CA 1
ATOM 667 C C . GLY A 1 86 ? 14.104 -13.202 -16.270 1.00 13.02 87 GLY A C 1
ATOM 668 O O . GLY A 1 86 ? 14.598 -12.928 -17.366 1.00 15.34 87 GLY A O 1
ATOM 669 N N . LEU A 1 87 ? 14.721 -12.961 -15.119 1.00 12.88 88 LEU A N 1
ATOM 670 C CA . LEU A 1 87 ? 16.076 -12.415 -15.101 1.00 10.43 88 LEU A CA 1
ATOM 671 C C . LEU A 1 87 ? 17.086 -13.554 -15.190 1.00 14.75 88 LEU A C 1
ATOM 672 O O . LEU A 1 87 ? 16.826 -14.664 -14.720 1.00 18.46 88 LEU A O 1
ATOM 677 N N . ASN A 1 88 ? 18.244 -13.277 -15.779 1.00 10.54 89 ASN A N 1
ATOM 678 C CA . ASN A 1 88 ? 19.246 -14.314 -15.997 1.00 10.18 89 ASN A CA 1
ATOM 679 C C . ASN A 1 88 ? 20.596 -13.968 -15.387 1.00 11.34 89 ASN A C 1
ATOM 680 O O . ASN A 1 88 ? 21.579 -14.672 -15.603 1.00 13.24 89 ASN A O 1
ATOM 685 N N . PHE A 1 89 ? 20.637 -12.893 -14.606 1.00 10.00 90 PHE A N 1
ATOM 686 C CA . PHE A 1 89 ? 21.915 -12.325 -14.213 1.00 12.59 90 PHE A CA 1
ATOM 687 C C . PHE A 1 89 ? 21.809 -11.469 -12.957 1.00 8.59 90 PHE A C 1
ATOM 688 O O . PHE A 1 89 ? 20.801 -10.803 -12.733 1.00 12.12 90 PHE A O 1
ATOM 696 N N . VAL A 1 90 ? 22.861 -11.491 -12.143 1.00 8.43 91 VAL A N 1
ATOM 697 C CA . VAL A 1 90 ? 23.001 -10.529 -11.049 1.00 9.31 91 VAL A CA 1
ATOM 698 C C . VAL A 1 90 ? 24.403 -9.953 -11.048 1.00 10.04 9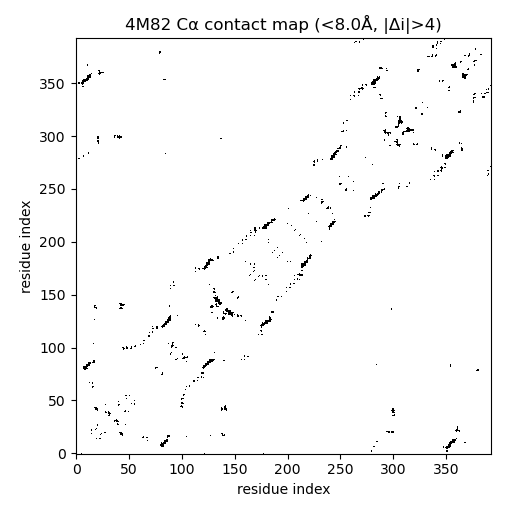1 VAL A C 1
ATOM 699 O O . VAL A 1 90 ? 25.369 -10.639 -11.380 1.00 9.88 91 VAL A O 1
ATOM 703 N N . ARG A 1 91 ? 24.492 -8.672 -10.697 1.00 8.10 92 ARG A N 1
ATOM 704 C CA . ARG A 1 91 ? 25.769 -8.020 -10.461 1.00 8.93 92 ARG A CA 1
ATOM 705 C C . ARG A 1 91 ? 25.911 -7.899 -8.957 1.00 9.06 92 ARG A C 1
ATOM 706 O O . ARG A 1 91 ? 24.988 -7.440 -8.278 1.00 9.03 92 ARG A O 1
ATOM 714 N N . ILE A 1 92 ? 27.046 -8.332 -8.422 1.00 8.13 93 ILE A N 1
ATOM 715 C CA . ILE A 1 92 ? 27.210 -8.387 -6.965 1.00 6.43 93 ILE A CA 1
ATOM 716 C C . ILE A 1 92 ? 28.318 -7.439 -6.504 1.00 8.09 93 ILE A C 1
ATOM 717 O O . ILE A 1 92 ? 29.505 -7.748 -6.610 1.00 10.06 93 ILE A O 1
ATOM 722 N N . PRO A 1 93 ? 27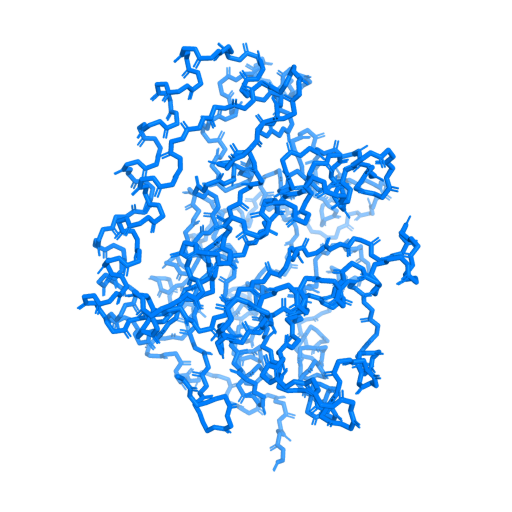.931 -6.257 -6.009 1.00 8.91 94 PRO A N 1
ATOM 723 C CA . PRO A 1 93 ? 28.938 -5.333 -5.484 1.00 8.70 94 PRO A CA 1
ATOM 724 C C . PRO A 1 93 ? 29.576 -5.860 -4.202 1.00 10.59 94 PRO A C 1
ATOM 725 O O . PRO A 1 93 ? 28.895 -6.434 -3.336 1.00 11.40 94 PRO A O 1
ATOM 729 N N . ILE A 1 94 ? 30.877 -5.647 -4.060 1.00 10.25 95 ILE A N 1
ATOM 730 C CA . ILE A 1 94 ? 31.549 -5.997 -2.820 1.00 9.06 95 ILE A CA 1
ATOM 731 C C . ILE A 1 94 ? 32.698 -5.010 -2.606 1.00 8.56 95 ILE A C 1
ATOM 732 O O . ILE A 1 94 ? 33.308 -4.544 -3.577 1.00 10.15 95 ILE A O 1
ATOM 737 N N . GLY A 1 95 ? 32.975 -4.659 -1.350 1.00 9.58 96 GLY A N 1
ATOM 738 C CA . GLY A 1 95 ? 34.028 -3.691 -1.060 1.00 10.06 96 GLY A CA 1
ATOM 739 C C . GLY A 1 95 ? 35.377 -4.369 -0.880 1.00 11.60 96 GLY A C 1
ATOM 740 O O . GLY A 1 95 ? 35.430 -5.551 -0.566 1.00 11.16 96 GLY A O 1
ATOM 741 N N . TYR A 1 96 ? 36.475 -3.635 -1.048 1.00 10.53 97 TYR A N 1
ATOM 742 C CA . TYR A 1 96 ? 37.798 -4.255 -0.922 1.00 10.65 97 TYR A CA 1
ATOM 743 C C . TYR A 1 96 ? 37.964 -4.848 0.476 1.00 12.09 97 TYR A C 1
ATOM 744 O O . TYR A 1 96 ? 38.691 -5.825 0.675 1.00 11.87 97 TYR A O 1
ATOM 753 N N . TRP A 1 97 ? 37.282 -4.239 1.443 1.00 12.42 98 TRP A N 1
ATOM 754 C CA . TRP A 1 97 ? 37.449 -4.612 2.842 1.00 12.28 98 TRP A CA 1
ATOM 755 C C . TRP A 1 97 ? 36.936 -6.009 3.165 1.00 14.17 98 TRP A C 1
ATOM 756 O O . TRP A 1 97 ? 37.261 -6.573 4.214 1.00 15.01 98 TRP A O 1
ATOM 767 N N . ALA A 1 98 ? 36.149 -6.586 2.264 1.00 11.48 99 ALA A N 1
ATOM 768 C CA . ALA A 1 98 ? 35.725 -7.970 2.463 1.00 11.88 99 ALA A CA 1
ATOM 769 C C . ALA A 1 98 ? 36.923 -8.907 2.354 1.00 14.27 99 ALA A C 1
ATOM 770 O O . ALA A 1 98 ? 36.903 -10.032 2.870 1.00 15.12 99 ALA A O 1
ATOM 772 N N . PHE A 1 99 ? 37.973 -8.431 1.694 1.00 12.83 100 PHE A N 1
ATOM 773 C CA . PHE A 1 99 ? 39.146 -9.250 1.435 1.00 14.09 100 PHE A CA 1
ATOM 774 C C . PHE A 1 99 ? 40.370 -8.781 2.185 1.00 16.11 100 PHE A C 1
ATOM 775 O O . PHE A 1 99 ? 41.190 -9.587 2.621 1.00 22.31 100 PHE A O 1
ATOM 783 N N . GLN A 1 100 ? 40.487 -7.474 2.343 1.00 15.11 101 GLN A N 1
ATOM 784 C CA A GLN A 1 100 ? 41.697 -6.897 2.892 0.50 17.74 101 GLN A CA 1
ATOM 785 C CA B GLN A 1 100 ? 41.704 -6.874 2.868 0.50 17.75 101 GLN A CA 1
ATOM 786 C C . GLN A 1 100 ? 41.385 -5.578 3.586 1.00 18.12 101 GLN A C 1
ATOM 787 O O . GLN A 1 100 ? 40.664 -4.745 3.057 1.00 18.61 101 GLN A O 1
ATOM 798 N N . LEU A 1 101 ? 41.919 -5.398 4.788 1.00 22.74 102 LEU A N 1
ATOM 799 C CA . LEU A 1 101 ? 41.731 -4.138 5.495 1.00 19.81 102 LEU A CA 1
ATOM 800 C C . LEU A 1 101 ? 43.018 -3.323 5.438 1.00 19.14 102 LEU A C 1
ATOM 801 O O . LEU A 1 101 ? 44.111 -3.885 5.503 1.00 19.16 102 LEU A O 1
ATOM 806 N N . LEU A 1 102 ? 42.883 -2.008 5.302 1.00 17.99 103 LEU A N 1
ATOM 807 C CA . LEU A 1 102 ? 44.010 -1.114 5.499 1.00 16.02 103 LEU A CA 1
ATOM 808 C C . LEU A 1 102 ? 44.281 -1.091 6.994 1.00 23.81 103 LEU A C 1
ATOM 809 O O . LEU A 1 102 ? 43.402 -1.425 7.789 1.00 18.11 103 LEU A O 1
ATOM 814 N N . ASP A 1 103 ? 45.492 -0.711 7.385 1.00 23.64 104 ASP A N 1
ATOM 815 C CA . ASP A 1 103 ? 45.744 -0.477 8.799 1.00 27.25 104 ASP A CA 1
ATOM 816 C C . ASP A 1 103 ? 44.731 0.564 9.288 1.00 22.90 104 ASP A C 1
ATOM 817 O O . ASP A 1 103 ? 44.464 1.557 8.595 1.00 29.70 104 ASP A O 1
ATOM 822 N N . ASN A 1 104 ? 44.146 0.308 10.451 1.00 31.42 105 ASN A N 1
ATOM 823 C CA . ASN A 1 104 ? 43.179 1.225 11.062 1.00 26.56 105 ASN A CA 1
ATOM 824 C C . ASN A 1 104 ? 41.809 1.272 10.385 1.00 24.27 105 ASN A C 1
ATOM 825 O O . ASN A 1 104 ? 40.974 2.096 10.756 1.00 23.16 105 ASN A O 1
ATOM 830 N N . ASP A 1 105 ? 41.569 0.419 9.394 1.00 20.03 106 ASP A N 1
ATOM 831 C CA . ASP A 1 105 ? 40.223 0.341 8.829 1.00 18.03 106 ASP A CA 1
ATOM 832 C C . ASP A 1 105 ? 39.230 -0.140 9.884 1.00 15.65 106 ASP A C 1
ATOM 833 O O . ASP A 1 105 ? 39.494 -1.101 10.606 1.00 17.22 106 ASP A O 1
ATOM 838 N N . PRO A 1 106 ? 38.079 0.531 9.974 1.00 15.03 107 PRO A N 1
ATOM 839 C CA . PRO A 1 106 ? 37.006 0.185 10.911 1.00 17.14 107 PRO A CA 1
ATOM 840 C C . PRO A 1 106 ? 36.109 -0.909 10.362 1.00 17.20 107 PRO A C 1
ATOM 841 O O . PRO A 1 106 ? 35.334 -1.490 11.126 1.00 15.25 107 PRO A O 1
ATOM 845 N N . TYR A 1 107 ? 36.218 -1.189 9.063 1.00 13.81 108 TYR A N 1
ATOM 846 C CA . TYR A 1 107 ? 35.376 -2.190 8.426 1.00 14.75 108 TYR A CA 1
ATOM 847 C C . TYR A 1 107 ? 35.446 -3.549 9.107 1.00 13.56 108 TYR A C 1
ATOM 848 O O . TYR A 1 107 ? 36.504 -3.953 9.615 1.00 17.81 108 TYR A O 1
ATOM 857 N N . VAL A 1 108 ? 34.317 -4.250 9.099 1.00 12.74 109 VAL A N 1
ATOM 858 C CA . VAL A 1 108 ? 34.278 -5.638 9.522 1.00 12.64 109 VAL A CA 1
ATOM 859 C C . VAL A 1 108 ? 34.119 -6.540 8.304 1.00 15.21 109 VAL A C 1
ATOM 860 O O . VAL A 1 108 ? 33.623 -6.123 7.246 1.00 14.07 109 VAL A O 1
ATOM 864 N N . GLN A 1 109 ? 34.569 -7.776 8.456 1.00 15.86 110 GLN A N 1
ATOM 865 C CA . GLN A 1 109 ? 34.581 -8.734 7.362 1.00 16.35 110 GLN A CA 1
ATOM 866 C C . GLN A 1 109 ? 33.574 -9.835 7.620 1.00 14.70 110 GLN A C 1
ATOM 867 O O . GLN A 1 109 ? 32.914 -9.856 8.668 1.00 15.35 110 GLN A O 1
ATOM 873 N N . GLY A 1 110 ? 33.443 -10.740 6.656 1.00 11.94 111 GLY A N 1
ATOM 874 C CA . GLY A 1 110 ? 32.457 -11.801 6.726 1.00 11.93 111 GLY A CA 1
ATOM 875 C C . GLY A 1 110 ? 31.577 -11.843 5.491 1.00 14.36 111 GLY A C 1
ATOM 876 O O . GLY A 1 110 ? 30.734 -12.724 5.359 1.00 14.88 111 GLY A O 1
ATOM 877 N N . GLN A 1 111 ? 31.767 -10.879 4.588 1.00 14.66 112 GLN A N 1
ATOM 878 C CA . GLN A 1 111 ? 30.962 -10.814 3.371 1.00 15.05 112 GLN A CA 1
ATOM 879 C C . GLN A 1 111 ? 31.232 -12.013 2.471 1.00 13.13 112 GLN A C 1
ATOM 880 O O . GLN A 1 111 ? 30.334 -12.484 1.774 1.00 14.16 112 GLN A O 1
ATOM 886 N N . VAL A 1 112 ? 32.479 -12.482 2.477 1.00 13.69 113 VAL A N 1
ATOM 887 C CA . VAL A 1 112 ? 32.901 -13.554 1.573 1.00 15.60 113 VAL A CA 1
ATOM 888 C C . VAL A 1 112 ? 32.047 -14.812 1.735 1.00 16.86 113 VAL A C 1
ATOM 889 O O . VAL A 1 112 ? 31.691 -15.453 0.741 1.00 15.99 113 VAL A O 1
ATOM 893 N N . GLN A 1 113 ? 31.688 -15.144 2.976 1.00 16.01 114 GLN A N 1
ATOM 894 C CA . GLN A 1 113 ? 30.812 -16.288 3.224 1.00 15.72 114 GLN A CA 1
ATOM 895 C C . GLN A 1 113 ? 29.511 -16.145 2.451 1.00 15.19 114 GLN A C 1
ATOM 896 O O . GLN A 1 113 ? 29.002 -17.109 1.868 1.00 16.15 114 GLN A O 1
ATOM 902 N N . TYR A 1 114 ? 28.973 -14.931 2.426 1.00 15.35 115 TYR A N 1
ATOM 903 C CA . TYR A 1 114 ? 27.683 -14.730 1.789 1.00 12.14 115 TYR A CA 1
ATOM 904 C C . TYR A 1 114 ? 27.820 -14.597 0.280 1.00 13.80 115 TYR A C 1
ATOM 905 O O . TYR A 1 114 ? 26.938 -15.017 -0.466 1.00 15.28 115 TYR A O 1
ATOM 914 N N . LEU A 1 115 ? 28.935 -14.034 -0.171 1.00 13.49 116 LEU A N 1
ATOM 915 C CA . LEU A 1 115 ? 29.215 -14.005 -1.601 1.00 14.02 116 LEU A CA 1
ATOM 916 C C . LEU A 1 115 ? 29.226 -15.436 -2.122 1.00 13.89 116 LEU A C 1
ATOM 917 O O . LEU A 1 115 ? 28.648 -15.733 -3.161 1.00 14.30 116 LEU A O 1
ATOM 922 N N . GLU A 1 116 ? 29.854 -16.334 -1.379 1.00 14.80 117 GLU A N 1
ATOM 923 C CA . GLU A 1 116 ? 29.955 -17.704 -1.859 1.00 15.03 117 GLU A CA 1
ATOM 924 C C . GLU A 1 116 ? 28.616 -18.445 -1.785 1.00 13.16 117 GLU A C 1
ATOM 925 O O . GLU A 1 116 ? 28.299 -19.238 -2.673 1.00 14.72 117 GLU A O 1
ATOM 931 N N . LYS A 1 117 ? 27.812 -18.165 -0.760 1.00 14.77 118 LYS A N 1
ATOM 932 C CA . LYS A 1 117 ? 26.438 -18.673 -0.750 1.00 18.38 118 LYS A CA 1
ATOM 933 C C . LYS A 1 117 ? 25.709 -18.164 -1.990 1.00 14.99 118 LYS A C 1
ATOM 934 O O . LYS A 1 117 ? 24.981 -18.911 -2.643 1.00 15.66 118 LYS A O 1
ATOM 940 N N . ALA A 1 118 ? 25.908 -16.884 -2.305 1.00 14.14 119 ALA A N 1
ATOM 941 C CA . ALA A 1 118 ? 25.257 -16.263 -3.457 1.00 15.53 119 ALA A CA 1
ATOM 942 C C . ALA A 1 118 ? 25.641 -16.938 -4.773 1.00 14.22 119 ALA A C 1
ATOM 943 O O . ALA A 1 118 ? 24.794 -17.133 -5.651 1.00 14.95 119 ALA A O 1
ATOM 945 N N . LEU A 1 119 ? 26.915 -17.291 -4.916 1.00 14.42 120 LEU A N 1
ATOM 946 C CA . LEU A 1 119 ? 27.363 -17.953 -6.127 1.00 10.61 120 LEU A CA 1
ATOM 947 C C . LEU A 1 119 ? 26.704 -19.324 -6.255 1.00 13.09 120 LEU A C 1
ATOM 948 O O . LEU A 1 119 ? 26.376 -19.750 -7.357 1.00 14.46 120 LEU A O 1
ATOM 953 N N . GLY A 1 120 ? 26.499 -19.992 -5.122 1.00 13.35 121 GLY A N 1
ATOM 954 C CA . GLY A 1 120 ? 25.797 -21.266 -5.110 1.00 14.12 121 GLY A CA 1
ATOM 955 C C . GLY A 1 120 ? 24.325 -21.124 -5.446 1.00 14.58 121 GLY A C 1
ATOM 956 O O . GLY A 1 120 ? 23.761 -21.961 -6.156 1.00 17.15 121 GLY A O 1
ATOM 957 N N . TRP A 1 121 ? 23.688 -20.072 -4.929 1.00 15.73 122 TRP A N 1
ATOM 958 C CA . TRP A 1 121 ? 22.282 -19.815 -5.231 1.00 14.92 122 TRP A CA 1
ATOM 959 C C . TRP A 1 121 ? 22.100 -19.426 -6.695 1.00 14.56 122 TRP A C 1
ATOM 960 O O . TRP A 1 121 ? 21.109 -19.779 -7.323 1.00 17.13 122 TRP A O 1
ATOM 971 N N . ALA A 1 122 ? 23.058 -18.675 -7.232 1.00 14.81 123 ALA A N 1
ATOM 972 C CA . ALA A 1 122 ? 23.037 -18.343 -8.649 1.00 13.98 123 ALA A CA 1
ATOM 973 C C . ALA A 1 122 ? 23.108 -19.620 -9.486 1.00 14.86 123 ALA A C 1
ATOM 974 O O . ALA A 1 122 ? 22.304 -19.825 -10.397 1.00 15.35 123 ALA A O 1
ATOM 976 N N . ARG A 1 123 ? 24.063 -20.484 -9.167 1.00 14.64 124 ARG A N 1
ATOM 977 C CA . ARG A 1 123 ? 24.213 -21.745 -9.890 1.00 16.67 124 ARG A CA 1
ATOM 978 C C . ARG A 1 123 ? 22.920 -22.550 -9.860 1.00 20.10 124 ARG A C 1
ATOM 979 O O . ARG A 1 123 ? 22.454 -23.031 -10.894 1.00 17.55 124 ARG A O 1
ATOM 987 N N . LYS A 1 124 ? 22.336 -22.663 -8.669 1.00 16.13 125 LYS A N 1
ATOM 988 C CA . LYS A 1 124 ? 21.116 -23.439 -8.462 1.00 17.09 125 LYS A CA 1
ATOM 989 C C . LYS A 1 124 ? 19.941 -22.909 -9.282 1.00 20.80 125 LYS A C 1
ATOM 990 O O . LYS A 1 124 ? 19.043 -23.667 -9.649 1.00 22.76 125 LYS A O 1
ATOM 996 N N . ASN A 1 125 ? 19.957 -21.611 -9.583 1.00 17.67 126 ASN A N 1
ATOM 997 C CA . ASN A 1 125 ? 18.851 -20.970 -10.291 1.00 18.52 126 ASN A CA 1
ATOM 998 C C . ASN A 1 125 ? 19.162 -20.532 -11.724 1.00 18.26 126 ASN A C 1
ATOM 999 O O . ASN A 1 125 ? 18.407 -19.748 -12.315 1.00 21.87 126 ASN A O 1
ATOM 1004 N N . ASN A 1 126 ? 20.258 -21.055 -12.273 1.00 16.27 127 ASN A N 1
ATOM 1005 C CA . ASN A 1 126 ? 20.703 -20.754 -13.634 1.00 16.68 127 ASN A CA 1
ATOM 1006 C C . ASN A 1 126 ? 20.877 -19.251 -13.845 1.00 19.78 127 ASN A C 1
ATOM 1007 O O . ASN A 1 126 ? 20.470 -18.697 -14.866 1.00 22.93 127 ASN A O 1
ATOM 1012 N N . ILE A 1 127 ? 21.481 -18.597 -12.865 1.00 14.90 128 ILE A N 1
ATOM 1013 C CA . ILE A 1 127 ? 21.724 -17.156 -12.953 1.00 12.86 128 ILE A CA 1
ATOM 1014 C C . ILE A 1 127 ? 23.227 -16.926 -13.045 1.00 13.77 128 ILE A C 1
ATOM 1015 O O . ILE A 1 127 ? 23.997 -17.543 -12.312 1.00 13.01 128 ILE A O 1
ATOM 1020 N N . ARG A 1 128 ? 23.645 -16.073 -13.979 1.00 11.05 129 ARG A N 1
ATOM 1021 C CA . ARG A 1 128 ? 25.060 -15.748 -14.146 1.00 13.02 129 ARG A CA 1
ATOM 1022 C C . ARG A 1 128 ? 25.376 -14.490 -13.347 1.00 8.72 129 ARG A C 1
ATOM 1023 O O . ARG A 1 128 ? 24.466 -13.765 -12.924 1.00 11.06 129 ARG A O 1
ATOM 1031 N N . VAL A 1 129 ? 26.662 -14.239 -13.137 1.00 9.48 130 VAL A N 1
ATOM 1032 C CA . VAL A 1 129 ? 27.100 -13.269 -12.139 1.00 8.60 130 VAL A CA 1
ATOM 1033 C C . VAL A 1 129 ? 28.300 -12.436 -12.591 1.00 10.22 130 VAL A C 1
ATOM 1034 O O . VAL A 1 129 ? 29.239 -12.954 -13.201 1.00 10.63 130 VAL A O 1
ATOM 1038 N N . TRP A 1 130 ? 28.285 -11.141 -12.282 1.00 9.96 131 TRP A N 1
ATOM 1039 C CA . TRP A 1 130 ? 29.539 -10.396 -12.224 1.00 8.50 131 TRP A CA 1
ATOM 1040 C C . TRP A 1 130 ? 29.882 -10.191 -10.764 1.00 8.08 131 TRP A C 1
ATOM 1041 O O . TRP A 1 130 ? 29.015 -9.836 -9.961 1.00 10.59 131 TRP A O 1
ATOM 1052 N N . ILE A 1 131 ? 31.144 -10.387 -10.412 1.00 7.87 132 ILE A N 1
ATOM 1053 C CA . ILE A 1 131 ? 31.628 -9.932 -9.118 1.00 7.00 132 ILE A CA 1
ATOM 1054 C C . ILE A 1 131 ? 32.207 -8.543 -9.373 1.00 7.36 132 ILE A C 1
ATOM 1055 O O . ILE A 1 131 ? 33.037 -8.370 -10.258 1.00 10.05 132 ILE A O 1
ATOM 1060 N N . ASP A 1 132 ? 31.722 -7.552 -8.631 1.00 8.21 133 ASP A N 1
ATOM 1061 C CA . ASP A 1 132 ? 32.073 -6.162 -8.888 1.00 7.65 133 ASP A CA 1
ATOM 1062 C C . ASP A 1 132 ? 32.788 -5.584 -7.677 1.00 9.50 133 ASP A C 1
ATOM 1063 O O . ASP A 1 132 ? 32.213 -5.475 -6.595 1.00 9.92 133 ASP A O 1
ATOM 1068 N N . LEU A 1 133 ? 34.058 -5.235 -7.852 1.00 8.24 134 LEU A N 1
ATOM 1069 C CA . LEU A 1 133 ? 34.790 -4.567 -6.789 1.00 9.59 134 LEU A CA 1
ATOM 1070 C C . LEU A 1 133 ? 34.308 -3.128 -6.754 1.00 9.89 134 LEU A C 1
ATOM 1071 O O . LEU A 1 133 ? 34.697 -2.304 -7.581 1.00 9.18 134 LEU A O 1
ATOM 1076 N N . HIS A 1 134 ? 33.459 -2.839 -5.777 1.00 9.23 135 HIS A N 1
ATOM 1077 C CA . HIS A 1 134 ? 32.642 -1.631 -5.772 1.00 7.84 135 HIS A CA 1
ATOM 1078 C C . HIS A 1 134 ? 33.280 -0.492 -4.990 1.00 7.84 135 HIS A C 1
ATOM 1079 O O . HIS A 1 134 ? 32.900 0.680 -5.145 1.00 8.90 135 HIS A O 1
ATOM 1086 N N . GLY A 1 135 ? 34.257 -0.827 -4.156 1.00 10.21 136 GLY A N 1
ATOM 1087 C CA . GLY A 1 135 ? 34.931 0.177 -3.358 1.00 10.76 136 GLY A CA 1
ATOM 1088 C C . GLY A 1 135 ? 36.390 -0.183 -3.226 1.00 8.24 136 GLY A C 1
ATOM 1089 O O . GLY A 1 135 ? 36.743 -1.319 -2.910 1.00 10.54 136 GLY A O 1
ATOM 1090 N N . ALA A 1 136 ? 37.243 0.803 -3.476 1.00 8.64 137 ALA A N 1
ATOM 1091 C CA . ALA A 1 136 ? 38.686 0.625 -3.422 1.00 10.45 137 ALA A CA 1
ATOM 1092 C C . ALA A 1 136 ? 39.234 1.444 -2.266 1.00 9.70 137 ALA A C 1
ATOM 1093 O O . ALA A 1 136 ? 38.656 2.465 -1.895 1.00 11.24 137 ALA A O 1
ATOM 1095 N N . PRO A 1 137 ? 40.362 1.012 -1.696 1.00 11.84 138 PRO A N 1
ATOM 1096 C CA . PRO A 1 137 ? 40.919 1.809 -0.593 1.00 14.24 138 PRO A CA 1
ATOM 1097 C C . PRO A 1 137 ? 41.200 3.256 -1.003 1.00 10.39 138 PRO A C 1
ATOM 1098 O O . PRO A 1 137 ? 41.679 3.519 -2.111 1.00 11.25 138 PRO A O 1
ATOM 1102 N N . GLY A 1 138 ? 40.866 4.190 -0.113 1.00 12.06 139 GLY A N 1
ATOM 1103 C CA . GLY A 1 138 ? 41.050 5.606 -0.374 1.00 12.12 139 GLY A CA 1
ATOM 1104 C C . GLY A 1 138 ? 39.878 6.218 -1.120 1.00 11.14 139 GLY A C 1
ATOM 1105 O O . GLY A 1 138 ? 39.740 7.440 -1.183 1.00 12.01 139 GLY A O 1
ATOM 1106 N N . SER A 1 139 ? 39.036 5.341 -1.670 1.00 11.44 140 SER A N 1
ATOM 1107 C CA . SER A 1 139 ? 37.910 5.671 -2.557 1.00 11.14 140 SER A CA 1
ATOM 1108 C C . SER A 1 139 ? 38.304 6.110 -3.955 1.00 11.72 140 SER A C 1
ATOM 1109 O O . SER A 1 139 ? 39.136 6.998 -4.148 1.00 10.98 140 SER A O 1
ATOM 1112 N N . GLN A 1 140 ? 37.675 5.471 -4.933 1.00 9.41 141 GLN A N 1
ATOM 1113 C CA . GLN A 1 140 ? 37.849 5.831 -6.328 1.00 9.22 141 GLN A CA 1
ATOM 1114 C C . GLN A 1 140 ? 36.867 6.902 -6.833 1.00 9.39 141 GLN A C 1
ATOM 1115 O O . GLN A 1 140 ? 36.956 7.328 -7.992 1.00 9.04 141 GLN A O 1
ATOM 1121 N N . ASN A 1 141 ? 35.929 7.345 -5.995 1.00 8.20 142 ASN A N 1
ATOM 1122 C CA . ASN A 1 141 ? 34.934 8.290 -6.499 1.00 8.34 142 ASN A CA 1
ATOM 1123 C C . ASN A 1 141 ? 34.324 9.263 -5.494 1.00 9.87 142 ASN A C 1
ATOM 1124 O O . ASN A 1 141 ? 33.606 10.158 -5.898 1.00 10.93 142 ASN A O 1
ATOM 1129 N N . GLY A 1 142 ? 34.594 9.075 -4.207 1.00 10.06 143 GLY A N 1
ATOM 1130 C CA . GLY A 1 142 ? 34.004 9.925 -3.184 1.00 9.30 143 GLY A CA 1
ATOM 1131 C C . GLY A 1 142 ? 32.506 9.735 -2.987 1.00 9.32 143 GLY A C 1
ATOM 1132 O O . GLY A 1 142 ? 31.868 10.519 -2.279 1.00 9.88 143 GLY A O 1
ATOM 1133 N N . PHE A 1 143 ? 31.928 8.704 -3.600 1.00 10.08 144 PHE A N 1
ATOM 1134 C CA . PHE A 1 143 ? 30.513 8.412 -3.389 1.00 8.77 144 PHE A CA 1
ATOM 1135 C C . PHE A 1 143 ? 30.377 7.596 -2.111 1.00 10.07 144 PHE A C 1
ATOM 1136 O O . PHE A 1 143 ? 31.265 6.807 -1.771 1.00 10.22 144 PHE A O 1
ATOM 1144 N N . ASP A 1 144 ? 29.254 7.729 -1.412 1.00 8.52 145 ASP A N 1
ATOM 1145 C CA . ASP A 1 144 ? 29.108 6.929 -0.202 1.00 8.88 145 ASP A CA 1
ATOM 1146 C C . ASP A 1 144 ? 29.133 5.434 -0.515 1.00 10.13 145 ASP A C 1
ATOM 1147 O O . ASP A 1 144 ? 29.580 4.624 0.307 1.00 9.48 145 ASP A O 1
ATOM 1152 N N . ASN A 1 145 ? 28.706 5.078 -1.724 1.00 9.26 146 ASN A N 1
ATOM 1153 C CA . ASN A 1 145 ? 28.674 3.675 -2.111 1.00 9.03 146 ASN A CA 1
ATOM 1154 C C . ASN A 1 145 ? 30.046 3.076 -2.421 1.00 10.11 146 ASN A C 1
ATOM 1155 O O . ASN A 1 145 ? 30.138 1.895 -2.753 1.00 9.61 146 ASN A O 1
ATOM 1160 N N . SER A 1 146 ? 31.107 3.872 -2.323 1.00 9.08 147 SER A N 1
ATOM 1161 C CA . SER A 1 146 ? 32.455 3.312 -2.401 1.00 10.57 147 SER A CA 1
ATOM 1162 C C . SER A 1 146 ? 32.892 2.826 -1.029 1.00 8.70 147 SER A C 1
ATOM 1163 O O . SER A 1 146 ? 33.906 2.121 -0.902 1.00 10.82 147 SER A O 1
ATOM 1166 N N . GLY A 1 147 ? 32.129 3.219 -0.003 1.00 10.26 148 GLY A N 1
ATOM 1167 C CA . GLY A 1 147 ? 32.477 2.952 1.383 1.00 11.03 148 GLY A CA 1
ATOM 1168 C C . GLY A 1 147 ? 32.940 4.218 2.080 1.00 12.24 148 GLY A C 1
ATOM 1169 O O . GLY A 1 147 ? 32.783 4.369 3.291 1.00 12.63 148 GLY A O 1
ATOM 1170 N N . LEU A 1 148 ? 33.513 5.133 1.311 1.00 9.46 149 LEU A N 1
ATOM 1171 C CA . LEU A 1 148 ? 34.161 6.302 1.885 1.00 10.02 149 LEU A CA 1
ATOM 1172 C C . LEU A 1 148 ? 33.810 7.560 1.111 1.00 11.87 149 LEU A C 1
ATOM 1173 O O . LEU A 1 148 ? 34.393 7.869 0.067 1.00 10.97 149 LEU A O 1
ATOM 1178 N N . ARG A 1 149 ? 32.833 8.291 1.627 1.00 10.54 150 ARG A N 1
ATOM 1179 C CA . ARG A 1 149 ? 32.328 9.471 0.948 1.00 10.53 150 ARG A CA 1
ATOM 1180 C C . ARG A 1 149 ? 33.329 10.627 1.006 1.00 12.87 150 ARG A C 1
ATOM 1181 O O . ARG A 1 149 ? 34.059 10.784 1.995 1.00 12.40 150 ARG A O 1
ATOM 1189 N N . ASP A 1 150 ? 33.387 11.393 -0.081 1.00 11.88 151 ASP A N 1
ATOM 1190 C CA . ASP A 1 150 ? 34.066 12.694 -0.117 1.00 9.77 151 ASP A CA 1
ATOM 1191 C C . ASP A 1 150 ? 35.590 12.597 -0.035 1.00 10.23 151 ASP A C 1
ATOM 1192 O O . ASP A 1 150 ? 36.272 13.566 0.304 1.00 11.50 151 ASP A O 1
ATOM 1197 N N . SER A 1 151 ? 36.104 11.414 -0.358 1.00 10.59 152 SER A N 1
ATOM 1198 C CA A SER A 1 151 ? 37.540 11.163 -0.445 0.50 11.99 152 SER A CA 1
ATOM 1199 C CA B SER A 1 151 ? 37.537 11.170 -0.450 0.50 11.99 152 SER A CA 1
ATOM 1200 C C . SER A 1 151 ? 37.820 10.616 -1.833 1.00 14.02 152 SER A C 1
ATOM 1201 O O . SER A 1 151 ? 37.009 9.883 -2.374 1.00 12.34 152 SER A O 1
ATOM 1206 N N . TYR A 1 152 ? 38.971 10.967 -2.400 1.00 11.68 153 TYR A N 1
ATOM 1207 C CA . TYR A 1 152 ? 39.286 10.596 -3.781 1.00 16.17 153 TYR A CA 1
ATOM 1208 C C . TYR A 1 152 ? 40.729 10.108 -3.905 1.00 11.38 153 TYR A C 1
ATOM 1209 O O . TYR A 1 152 ? 41.484 10.615 -4.735 1.00 15.91 153 TYR A O 1
ATOM 1218 N N . ASN A 1 153 ? 41.105 9.137 -3.073 1.00 11.87 154 ASN A N 1
ATOM 1219 C CA . ASN A 1 153 ? 42.518 8.791 -2.901 1.00 10.95 154 ASN A CA 1
ATOM 1220 C C . ASN A 1 153 ? 42.962 7.429 -3.403 1.00 10.83 154 ASN A C 1
ATOM 1221 O O . ASN A 1 153 ? 44.035 6.951 -3.056 1.00 11.45 154 ASN A O 1
ATOM 1226 N N . PHE A 1 154 ? 42.140 6.824 -4.251 1.00 9.81 155 PHE A N 1
ATOM 1227 C CA . PHE A 1 154 ? 42.480 5.568 -4.909 1.00 11.03 155 PHE A CA 1
ATOM 1228 C C . PHE A 1 154 ? 43.854 5.566 -5.602 1.00 11.22 155 PHE A C 1
ATOM 1229 O O . PHE A 1 154 ? 44.535 4.546 -5.602 1.00 12.55 155 PHE A O 1
ATOM 1237 N N . GLN A 1 155 ? 44.257 6.695 -6.183 1.00 12.50 156 GLN A N 1
ATOM 1238 C CA . GLN A 1 155 ? 45.534 6.762 -6.904 1.00 11.30 156 GLN A CA 1
ATOM 1239 C C . GLN A 1 155 ? 46.647 7.353 -6.059 1.00 16.90 156 GLN A C 1
ATOM 1240 O O . GLN A 1 155 ? 47.735 7.642 -6.560 1.00 19.23 156 GLN A O 1
ATOM 1246 N N . ASN A 1 156 ? 46.374 7.536 -4.777 1.00 13.51 157 ASN A N 1
ATOM 1247 C CA A ASN A 1 156 ? 47.408 8.051 -3.899 0.50 14.95 157 ASN A CA 1
ATOM 1248 C CA B ASN A 1 156 ? 47.339 8.081 -3.824 0.50 15.00 157 ASN A CA 1
ATOM 1249 C C . ASN A 1 156 ? 48.016 6.962 -3.035 1.00 15.09 1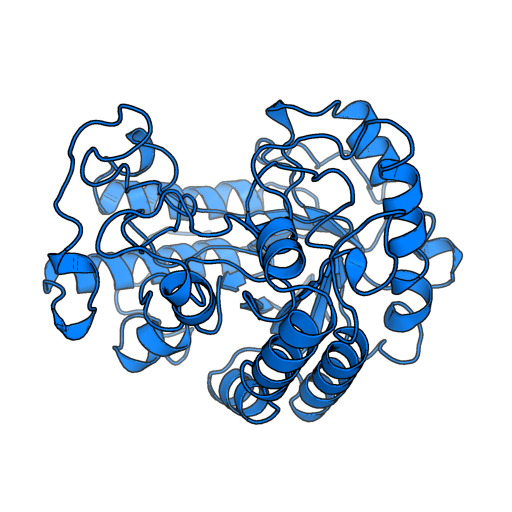57 ASN A C 1
ATOM 1250 O O . ASN A 1 156 ? 47.385 5.942 -2.739 1.00 13.35 157 ASN A O 1
ATOM 1259 N N . GLY A 1 157 ? 49.279 7.161 -2.674 1.00 15.31 158 GLY A N 1
ATOM 1260 C CA . GLY A 1 157 ? 49.988 6.204 -1.846 1.00 19.54 158 GLY A CA 1
ATOM 1261 C C . GLY A 1 157 ? 50.003 4.816 -2.445 1.00 15.13 158 GLY A C 1
ATOM 1262 O O . GLY A 1 157 ? 50.274 4.657 -3.634 1.00 20.72 158 GLY A O 1
ATOM 1263 N N . ASP A 1 158 ? 49.700 3.821 -1.624 1.00 16.80 159 ASP A N 1
ATOM 1264 C CA . ASP A 1 158 ? 49.700 2.432 -2.068 1.00 18.35 159 ASP A CA 1
ATOM 1265 C C . ASP A 1 158 ? 48.301 1.929 -2.403 1.00 16.83 159 ASP A C 1
ATOM 1266 O O . ASP A 1 158 ? 48.106 0.728 -2.558 1.00 17.35 159 ASP A O 1
ATOM 1271 N N . ASN A 1 159 ? 47.330 2.828 -2.514 1.00 14.11 160 ASN A N 1
ATOM 1272 C CA . ASN A 1 159 ? 45.940 2.379 -2.670 1.00 11.96 160 ASN A CA 1
ATOM 1273 C C . ASN A 1 159 ? 45.653 1.617 -3.960 1.00 13.26 160 ASN A C 1
ATOM 1274 O O . ASN A 1 159 ? 44.879 0.660 -3.952 1.00 12.11 160 ASN A O 1
ATOM 1279 N N . THR A 1 160 ? 46.281 2.023 -5.055 1.00 12.65 161 THR A N 1
ATOM 1280 C CA . THR A 1 160 ? 46.094 1.300 -6.313 1.00 13.13 161 THR A CA 1
ATOM 1281 C C . THR A 1 160 ? 46.683 -0.105 -6.209 1.00 14.35 161 THR A C 1
ATOM 1282 O O . THR A 1 160 ? 46.046 -1.080 -6.619 1.00 11.54 161 THR A O 1
ATOM 1286 N N . GLN A 1 161 ? 47.883 -0.222 -5.645 1.00 15.73 162 GLN A N 1
ATOM 1287 C CA . GLN A 1 161 ? 48.481 -1.545 -5.465 1.00 16.09 162 GLN A CA 1
ATOM 1288 C C . GLN A 1 161 ? 47.646 -2.447 -4.558 1.00 14.18 162 GLN A C 1
ATOM 1289 O O . GLN A 1 161 ? 47.475 -3.634 -4.848 1.00 16.29 162 GLN A O 1
ATOM 1295 N N . VAL A 1 162 ? 47.115 -1.891 -3.469 1.00 14.19 163 VAL A N 1
ATOM 1296 C CA . VAL A 1 162 ? 46.252 -2.667 -2.582 1.00 12.95 163 VAL A CA 1
ATOM 1297 C C . VAL A 1 162 ? 45.005 -3.132 -3.342 1.00 10.90 163 VAL A C 1
ATOM 1298 O O . VAL A 1 162 ? 44.543 -4.267 -3.181 1.00 13.18 163 VAL A O 1
ATOM 1302 N N . THR A 1 163 ? 44.490 -2.261 -4.206 1.00 12.59 164 THR A N 1
ATOM 1303 C CA . THR A 1 163 ? 43.331 -2.614 -5.023 1.00 11.06 164 THR A CA 1
ATOM 1304 C C . THR A 1 163 ? 43.679 -3.771 -5.957 1.00 9.07 164 THR A C 1
ATOM 1305 O O . THR A 1 163 ? 42.899 -4.712 -6.091 1.00 12.13 164 THR A O 1
ATOM 1309 N N . LEU A 1 164 ? 44.851 -3.706 -6.584 1.00 12.86 165 LEU A N 1
ATOM 1310 C CA . LEU A 1 164 ? 45.300 -4.804 -7.442 1.00 11.79 165 LEU A CA 1
ATOM 1311 C C . LEU A 1 164 ? 45.514 -6.106 -6.658 1.00 12.16 165 LEU A C 1
ATOM 1312 O O . LEU A 1 164 ? 45.221 -7.191 -7.171 1.00 14.17 165 LEU A O 1
ATOM 1317 N N . ASN A 1 165 ? 46.002 -6.009 -5.423 1.00 15.13 166 ASN A N 1
ATOM 1318 C CA . ASN A 1 165 ? 46.176 -7.202 -4.599 1.00 12.50 166 ASN A CA 1
ATOM 1319 C C . ASN A 1 165 ? 44.840 -7.833 -4.261 1.00 13.07 166 ASN A C 1
ATOM 1320 O O . ASN A 1 165 ? 44.703 -9.057 -4.288 1.00 13.37 166 ASN A O 1
ATOM 1325 N N . VAL A 1 166 ? 43.854 -6.993 -3.940 1.00 12.18 167 VAL A N 1
ATOM 1326 C CA . VAL A 1 166 ? 42.508 -7.475 -3.670 1.00 13.61 167 VAL A CA 1
ATOM 1327 C C . VAL A 1 166 ? 41.937 -8.115 -4.926 1.00 11.28 167 VAL A C 1
ATOM 1328 O O . VAL A 1 166 ? 41.306 -9.176 -4.859 1.00 11.80 167 VAL A O 1
ATOM 1332 N N . LEU A 1 167 ? 42.168 -7.490 -6.077 1.00 11.45 168 LEU A N 1
ATOM 1333 C CA . LEU A 1 167 ? 41.722 -8.096 -7.327 1.00 10.10 168 LEU A CA 1
ATOM 1334 C C . LEU A 1 167 ? 42.368 -9.462 -7.570 1.00 9.07 168 LEU A C 1
ATOM 1335 O O . LEU A 1 167 ? 41.687 -10.394 -7.987 1.00 10.13 168 LEU A O 1
ATOM 1340 N N . ASN A 1 168 ? 43.661 -9.603 -7.278 1.00 11.16 169 ASN A N 1
ATOM 1341 C CA A ASN A 1 168 ? 44.333 -10.886 -7.455 0.50 12.16 169 ASN A CA 1
ATOM 1342 C CA B ASN A 1 168 ? 44.311 -10.889 -7.487 0.50 12.16 169 ASN A CA 1
ATOM 1343 C C . ASN A 1 168 ? 43.686 -11.969 -6.608 1.00 14.30 169 ASN A C 1
ATOM 1344 O O . ASN A 1 168 ? 43.544 -13.115 -7.031 1.00 13.17 169 ASN A O 1
ATOM 1353 N N . THR A 1 169 ? 43.285 -11.591 -5.402 1.00 14.16 170 THR A N 1
ATOM 1354 C CA . THR A 1 169 ? 42.553 -12.500 -4.533 1.00 14.53 170 THR A CA 1
ATOM 1355 C C . THR A 1 169 ? 41.238 -12.932 -5.184 1.00 11.42 170 THR A C 1
ATOM 1356 O O . THR A 1 169 ? 40.909 -14.124 -5.239 1.00 14.62 170 THR A O 1
ATOM 1360 N N . ILE A 1 170 ? 40.485 -11.953 -5.681 1.00 11.14 171 ILE A N 1
ATOM 1361 C CA . ILE A 1 170 ? 39.212 -12.195 -6.342 1.00 10.95 171 ILE A CA 1
ATOM 1362 C C . ILE A 1 170 ? 39.436 -13.068 -7.584 1.00 11.00 171 ILE A C 1
ATOM 1363 O O . ILE A 1 170 ? 38.666 -13.996 -7.855 1.00 12.54 171 ILE A O 1
ATOM 1368 N N . PHE A 1 171 ? 40.512 -12.784 -8.313 1.00 10.86 172 PHE A N 1
ATOM 1369 C CA . PHE A 1 171 ? 40.822 -13.531 -9.528 1.00 9.71 172 PHE A CA 1
ATOM 1370 C C . PHE A 1 171 ? 41.040 -15.007 -9.208 1.00 10.82 172 PHE A C 1
ATOM 1371 O O . PHE A 1 171 ? 40.517 -15.892 -9.905 1.00 12.75 172 PHE A O 1
ATOM 1379 N N . LYS A 1 172 ? 41.802 -15.268 -8.152 1.00 13.71 173 LYS A N 1
ATOM 1380 C CA . LYS A 1 172 ? 42.163 -16.640 -7.812 1.00 14.48 173 LYS A CA 1
ATOM 1381 C C . LYS A 1 172 ? 40.980 -17.403 -7.252 1.00 18.11 173 LYS A C 1
ATOM 1382 O O . LYS A 1 172 ? 40.805 -18.583 -7.545 1.00 19.16 173 LYS A O 1
ATOM 1388 N N . LYS A 1 173 ? 40.152 -16.729 -6.462 1.00 16.37 174 LYS A N 1
ATOM 1389 C CA . LYS A 1 173 ? 39.007 -17.405 -5.857 1.00 14.45 174 LYS A CA 1
ATOM 1390 C C . LYS A 1 173 ? 37.875 -17.614 -6.847 1.00 14.90 174 LYS A C 1
ATOM 1391 O O . LYS A 1 173 ? 37.208 -18.654 -6.833 1.00 16.48 174 LYS A O 1
ATOM 1397 N N . TYR A 1 174 ? 37.644 -16.627 -7.707 1.00 14.18 175 TYR A N 1
ATOM 1398 C CA . TYR A 1 174 ? 36.402 -16.603 -8.466 1.00 13.97 175 TYR A CA 1
ATOM 1399 C C . TYR A 1 174 ? 36.555 -16.571 -9.978 1.00 13.53 175 TYR A C 1
ATOM 1400 O O . TYR A 1 174 ? 35.557 -16.614 -10.696 1.00 13.53 175 TYR A O 1
ATOM 1409 N N . GLY A 1 175 ? 37.793 -16.495 -10.461 1.00 11.36 176 GLY A N 1
ATOM 1410 C CA . GLY A 1 175 ? 38.022 -16.412 -11.892 1.00 11.74 176 GLY A CA 1
ATOM 1411 C C . GLY A 1 175 ? 38.477 -17.734 -12.465 1.00 14.32 176 GLY A C 1
ATOM 1412 O O . GLY A 1 175 ? 38.813 -17.822 -13.645 1.00 13.79 176 GLY A O 1
ATOM 1413 N N . GLY A 1 176 ? 38.478 -18.768 -11.629 1.00 14.36 177 GLY A N 1
ATOM 1414 C CA . GLY A 1 176 ? 38.993 -20.055 -12.043 1.00 16.55 177 GLY A CA 1
ATOM 1415 C C . GLY A 1 176 ? 37.913 -21.056 -12.386 1.00 14.11 177 GLY A C 1
ATOM 1416 O O . GLY A 1 176 ? 36.748 -20.715 -12.580 1.00 14.56 177 GLY A O 1
ATOM 1417 N N . ASN A 1 177 ? 38.305 -22.322 -12.448 1.00 14.66 178 ASN A N 1
ATOM 1418 C CA . ASN A 1 177 ? 37.383 -23.346 -12.890 1.00 16.74 178 ASN A CA 1
ATOM 1419 C C . ASN A 1 177 ? 36.186 -23.544 -11.977 1.00 14.89 178 ASN A C 1
ATOM 1420 O O . ASN A 1 177 ? 35.113 -23.930 -12.444 1.00 16.01 178 ASN A O 1
ATOM 1425 N N . GLU A 1 178 ? 36.356 -23.275 -10.686 1.00 13.30 179 GLU A N 1
ATOM 1426 C CA . GLU A 1 178 ? 35.292 -23.556 -9.729 1.00 13.62 179 GLU A CA 1
ATOM 1427 C C . GLU A 1 178 ? 33.991 -22.848 -10.061 1.00 17.06 179 GLU A C 1
ATOM 1428 O O . GLU A 1 178 ? 32.910 -23.418 -9.913 1.00 18.07 179 GLU A O 1
ATOM 1434 N N . TYR A 1 179 ? 34.085 -21.607 -10.525 1.00 14.45 180 TYR A N 1
ATOM 1435 C CA . TYR A 1 179 ? 32.870 -20.863 -10.817 1.00 12.21 180 TYR A CA 1
ATOM 1436 C C . TYR A 1 179 ? 32.700 -20.524 -12.287 1.00 13.47 180 TYR A C 1
ATOM 1437 O O . TYR A 1 179 ? 31.953 -19.607 -12.629 1.00 13.42 180 TYR A O 1
ATOM 1446 N N . SER A 1 180 ? 33.368 -21.282 -13.156 1.00 15.33 181 SER A N 1
ATOM 1447 C CA . SER A 1 180 ? 33.330 -21.038 -14.600 1.00 16.36 181 SER A CA 1
ATOM 1448 C C . SER A 1 180 ? 31.917 -21.129 -15.184 1.00 16.05 181 SER A C 1
ATOM 1449 O O . SER A 1 180 ? 31.639 -20.576 -16.263 1.00 16.88 181 SER A O 1
ATOM 1452 N N . ASP A 1 181 ? 31.014 -21.794 -14.463 1.00 14.49 182 ASP A N 1
ATOM 1453 C CA . ASP A 1 181 ? 29.634 -21.942 -14.913 1.00 14.71 182 ASP A CA 1
ATOM 1454 C C . ASP A 1 181 ? 28.695 -20.840 -14.394 1.00 15.01 182 ASP A C 1
ATOM 1455 O O . ASP A 1 181 ? 27.515 -20.794 -14.751 1.00 19.00 182 ASP A O 1
ATOM 1460 N N . VAL A 1 182 ? 29.226 -19.960 -13.549 1.00 13.11 183 VAL A N 1
ATOM 1461 C CA . VAL A 1 182 ? 28.412 -18.962 -12.872 1.00 13.37 183 VAL A CA 1
ATOM 1462 C C . VAL A 1 182 ? 28.917 -17.548 -13.126 1.00 13.52 183 VAL A C 1
ATOM 1463 O O . VAL A 1 182 ? 28.145 -16.651 -13.518 1.00 14.06 183 VAL A O 1
ATOM 1467 N N . VAL A 1 183 ? 30.208 -17.351 -12.889 1.00 13.31 184 VAL A N 1
ATOM 1468 C CA . VAL A 1 183 ? 30.816 -16.031 -13.012 1.00 10.92 184 VAL A CA 1
ATOM 1469 C C . VAL A 1 183 ? 31.130 -15.733 -14.467 1.00 12.52 184 VAL A C 1
ATOM 1470 O O . VAL A 1 183 ? 31.956 -16.413 -15.095 1.00 13.03 184 VAL A O 1
ATOM 1474 N N . ILE A 1 184 ? 30.468 -14.713 -15.007 1.00 9.80 185 ILE A N 1
ATOM 1475 C CA . ILE A 1 184 ? 30.684 -14.320 -16.393 1.00 9.88 185 ILE A CA 1
ATOM 1476 C C . ILE A 1 184 ? 31.324 -12.941 -16.479 1.00 9.34 185 ILE A C 1
ATOM 1477 O O . ILE A 1 184 ? 31.371 -12.334 -17.544 1.00 10.21 185 ILE A O 1
ATOM 1482 N N . GLY A 1 185 ? 31.832 -12.456 -15.352 1.00 9.75 186 GLY A N 1
ATOM 1483 C CA . GLY A 1 185 ? 32.632 -11.250 -15.395 1.00 8.49 186 GLY A CA 1
ATOM 1484 C C . GLY A 1 185 ? 33.178 -10.893 -14.037 1.00 8.14 186 GLY A C 1
ATOM 1485 O O . GLY A 1 185 ? 32.520 -11.111 -13.016 1.00 9.44 186 GLY A O 1
ATOM 1486 N N . ILE A 1 186 ? 34.396 -10.366 -14.017 1.00 8.73 187 ILE A N 1
ATOM 1487 C CA . ILE A 1 186 ? 34.915 -9.731 -12.817 1.00 7.84 187 ILE A CA 1
ATOM 1488 C C . ILE A 1 186 ? 35.151 -8.281 -13.174 1.00 8.05 187 ILE A C 1
ATOM 1489 O O . ILE A 1 186 ? 35.893 -7.983 -14.112 1.00 9.23 187 ILE A O 1
ATOM 1494 N N . GLU A 1 187 ? 34.481 -7.385 -12.451 1.00 7.89 188 GLU A N 1
ATOM 1495 C CA . GLU A 1 187 ? 34.565 -5.955 -12.743 1.00 7.34 188 GLU A CA 1
ATOM 1496 C C . GLU A 1 187 ? 35.627 -5.319 -11.867 1.00 9.48 188 GLU A C 1
ATOM 1497 O O . GLU A 1 187 ? 35.543 -5.351 -10.630 1.00 10.05 188 GLU A O 1
ATOM 1503 N N . LEU A 1 188 ? 36.643 -4.762 -12.517 1.00 8.54 189 LEU A N 1
ATOM 1504 C CA . LEU A 1 188 ? 37.863 -4.375 -11.820 1.00 8.13 189 LEU A CA 1
ATOM 1505 C C . LEU A 1 188 ? 37.602 -3.299 -10.790 1.00 10.10 189 LEU A C 1
ATOM 1506 O O . LEU A 1 188 ? 38.159 -3.330 -9.697 1.00 9.21 189 LEU A O 1
ATOM 1511 N N . LEU A 1 189 ? 36.720 -2.366 -11.124 1.00 9.28 190 LEU A N 1
ATOM 1512 C CA . LEU A 1 189 ? 36.450 -1.260 -10.227 1.00 7.92 190 LEU A CA 1
ATOM 1513 C C . LEU A 1 189 ? 35.187 -0.532 -10.652 1.00 8.62 190 LEU A C 1
ATOM 1514 O O . LEU A 1 189 ? 35.077 -0.060 -11.786 1.00 12.22 190 LEU A O 1
ATOM 1519 N N . ASN A 1 190 ? 34.229 -0.448 -9.737 1.00 8.02 191 ASN A N 1
ATOM 1520 C CA . ASN A 1 190 ? 33.011 0.306 -9.989 1.00 7.37 191 ASN A CA 1
ATOM 1521 C C . ASN A 1 190 ? 33.276 1.805 -10.044 1.00 8.88 191 ASN A C 1
ATOM 1522 O O . ASN A 1 190 ? 33.891 2.357 -9.130 1.00 9.59 191 ASN A O 1
ATOM 1527 N N . GLU A 1 191 ? 32.800 2.458 -11.105 1.00 7.92 192 GLU A N 1
ATOM 1528 C CA . GLU A 1 191 ? 32.722 3.923 -11.135 1.00 8.16 192 GLU A CA 1
ATOM 1529 C C . GLU A 1 191 ? 33.938 4.715 -10.636 1.00 9.59 192 GLU A C 1
ATOM 1530 O O . GLU A 1 191 ? 33.795 5.583 -9.782 1.00 8.74 192 GLU A O 1
ATOM 1536 N N . PRO A 1 192 ? 35.130 4.435 -11.185 1.00 9.30 193 PRO A N 1
ATOM 1537 C CA . PRO A 1 192 ? 36.216 5.373 -10.897 1.00 8.05 193 PRO A CA 1
ATOM 1538 C C . PRO A 1 192 ? 35.814 6.723 -11.476 1.00 7.87 193 PRO A C 1
ATOM 1539 O O . PRO A 1 192 ? 35.313 6.788 -12.607 1.00 9.40 193 PRO A O 1
ATOM 1543 N N . LEU A 1 193 ? 35.976 7.785 -10.695 1.00 8.25 194 LEU A N 1
ATOM 1544 C CA . LEU A 1 193 ? 35.477 9.082 -11.111 1.00 8.25 194 LEU A CA 1
ATOM 1545 C C . LEU A 1 193 ? 36.499 9.730 -12.037 1.00 9.80 194 LEU A C 1
ATOM 1546 O O . LEU A 1 193 ? 37.310 10.559 -11.617 1.00 9.67 194 LEU A O 1
ATOM 1551 N N . GLY A 1 194 ? 36.454 9.324 -13.305 1.00 10.07 195 GLY A N 1
ATOM 1552 C CA . GLY A 1 194 ? 37.389 9.792 -14.319 1.00 11.55 195 GLY A CA 1
ATOM 1553 C C . GLY A 1 194 ? 37.785 11.257 -14.259 1.00 11.56 195 GLY A C 1
ATOM 1554 O O . GLY A 1 194 ? 38.974 11.571 -14.311 1.00 12.97 195 GLY A O 1
ATOM 1555 N N . PRO A 1 195 ? 36.800 12.162 -14.160 1.00 13.79 196 PRO A N 1
ATOM 1556 C CA . PRO A 1 195 ? 37.122 13.593 -14.193 1.00 15.70 196 PRO A CA 1
ATOM 1557 C C . PRO A 1 195 ? 38.093 14.080 -13.116 1.00 14.96 196 PRO A C 1
ATOM 1558 O O . PRO A 1 195 ? 38.710 15.136 -13.321 1.00 19.20 196 PRO A O 1
ATOM 1562 N N . VAL A 1 196 ? 38.241 13.358 -12.004 1.00 12.68 197 VAL A N 1
ATOM 1563 C CA . VAL A 1 196 ? 39.147 13.804 -10.944 1.00 13.37 197 VAL A CA 1
ATOM 1564 C C . VAL A 1 196 ? 40.392 12.937 -10.838 1.00 14.35 197 VAL A C 1
ATOM 1565 O O . VAL A 1 196 ? 41.274 13.194 -10.015 1.00 18.25 197 VAL A O 1
ATOM 1569 N N . LEU A 1 197 ? 40.460 11.904 -11.670 1.00 10.85 198 LEU A N 1
ATOM 1570 C CA . LEU A 1 197 ? 41.582 10.975 -11.636 1.00 11.82 198 LEU A CA 1
ATOM 1571 C C . LEU A 1 197 ? 42.565 11.218 -12.775 1.00 10.04 198 LEU A C 1
ATOM 1572 O O . LEU A 1 197 ? 42.262 11.916 -13.747 1.00 12.80 198 LEU A O 1
ATOM 1577 N N . ASN A 1 198 ? 43.735 10.602 -12.661 1.00 11.07 199 ASN A N 1
ATOM 1578 C CA . ASN A 1 198 ? 44.678 10.561 -13.759 1.00 9.36 199 ASN A CA 1
ATOM 1579 C C . ASN A 1 198 ? 44.276 9.373 -14.639 1.00 9.79 199 ASN A C 1
ATOM 1580 O O . ASN A 1 198 ? 44.399 8.203 -14.228 1.00 9.91 199 ASN A O 1
ATOM 1585 N N . MET A 1 199 ? 43.753 9.672 -15.822 1.00 11.73 200 MET A N 1
ATOM 1586 C CA . MET A 1 199 ? 43.223 8.624 -16.688 1.00 11.71 200 MET A CA 1
ATOM 1587 C C . MET A 1 199 ? 44.309 7.701 -17.218 1.00 13.23 200 MET A C 1
ATOM 1588 O O . MET A 1 199 ? 44.050 6.526 -17.488 1.00 14.73 200 MET A O 1
ATOM 1593 N N . ASP A 1 200 ? 45.521 8.216 -17.374 1.00 11.04 201 ASP A N 1
ATOM 1594 C CA . ASP A 1 200 ? 46.607 7.353 -17.815 1.00 12.05 201 ASP A CA 1
ATOM 1595 C C . ASP A 1 200 ? 46.880 6.284 -16.764 1.00 12.34 201 ASP A C 1
ATOM 1596 O O . ASP A 1 200 ? 47.096 5.120 -17.104 1.00 11.98 201 ASP A O 1
ATOM 1601 N N . LYS A 1 201 ? 46.860 6.673 -15.490 1.00 9.97 202 LYS A N 1
ATOM 1602 C CA . LYS A 1 201 ? 47.101 5.729 -14.406 1.00 10.55 202 LYS A CA 1
ATOM 1603 C C . LYS A 1 201 ? 45.916 4.781 -14.248 1.00 10.48 202 LYS A C 1
ATOM 1604 O O . LYS A 1 201 ? 46.092 3.619 -13.904 1.00 11.19 202 LYS A O 1
ATOM 1610 N N . LEU A 1 202 ? 44.710 5.273 -14.513 1.00 12.00 203 LEU A N 1
ATOM 1611 C CA . LEU A 1 202 ? 43.545 4.405 -14.425 1.00 9.32 203 LEU A CA 1
ATOM 1612 C C . LEU A 1 202 ? 43.634 3.349 -15.512 1.00 10.13 203 LEU A C 1
ATOM 1613 O O . LEU A 1 202 ? 43.372 2.169 -15.260 1.00 10.99 203 LEU A O 1
ATOM 1618 N N . LYS A 1 203 ? 44.015 3.766 -16.716 1.00 8.79 204 LYS A N 1
ATOM 1619 C CA . LYS A 1 203 ? 44.204 2.799 -17.795 1.00 9.35 204 LYS A CA 1
ATOM 1620 C C . LYS A 1 203 ? 45.269 1.754 -17.442 1.00 12.35 204 LYS A C 1
ATOM 1621 O O . LYS A 1 203 ? 45.093 0.563 -17.701 1.00 12.30 204 LYS A O 1
ATOM 1627 N N . GLN A 1 204 ? 46.377 2.190 -16.850 1.00 10.93 205 GLN A N 1
ATOM 1628 C CA . GLN A 1 204 ? 47.413 1.241 -16.463 1.00 12.01 205 GLN A CA 1
ATOM 1629 C C . GLN A 1 204 ? 46.881 0.258 -15.416 1.00 12.84 205 GLN A C 1
ATOM 1630 O O . GLN A 1 204 ? 47.207 -0.934 -15.447 1.00 13.04 205 GLN A O 1
ATOM 1636 N N . PHE A 1 205 ? 46.049 0.756 -14.502 1.00 10.28 206 PHE A N 1
ATOM 1637 C CA . PHE A 1 205 ? 45.436 -0.092 -13.479 1.00 11.23 206 PHE A CA 1
ATOM 1638 C C . PHE A 1 205 ? 44.526 -1.134 -14.136 1.00 10.55 206 PHE A C 1
ATOM 1639 O O . PHE A 1 205 ? 44.580 -2.321 -13.798 1.00 11.95 206 PHE A O 1
ATOM 1647 N N . PHE A 1 206 ? 43.718 -0.700 -15.097 1.00 9.33 207 PHE A N 1
ATOM 1648 C CA . PHE A 1 206 ? 42.863 -1.643 -15.824 1.00 9.78 207 PHE A CA 1
ATOM 1649 C C . PHE A 1 206 ? 43.691 -2.688 -16.572 1.00 10.00 207 PHE A C 1
ATOM 1650 O O . PHE A 1 206 ? 43.343 -3.876 -16.606 1.00 11.91 207 PHE A O 1
ATOM 1658 N N . LEU A 1 207 ? 44.781 -2.237 -17.188 1.00 10.56 208 LEU A N 1
ATOM 1659 C CA A LEU A 1 207 ? 45.636 -3.145 -17.939 0.50 10.27 208 LEU A CA 1
ATOM 1660 C CA B LEU A 1 207 ? 45.685 -3.116 -17.926 0.50 10.29 208 LEU A CA 1
ATOM 1661 C C . LEU A 1 207 ? 46.294 -4.150 -16.999 1.00 11.77 208 LEU A C 1
ATOM 1662 O O . LEU A 1 207 ? 46.344 -5.349 -17.315 1.00 10.62 208 LEU A O 1
ATOM 1671 N N . ASP A 1 208 ? 46.764 -3.673 -15.846 1.00 10.54 209 ASP A N 1
ATOM 1672 C CA . ASP A 1 208 ? 47.402 -4.543 -14.861 1.00 11.74 209 ASP A CA 1
ATOM 1673 C C . ASP A 1 208 ? 46.416 -5.591 -14.365 1.00 12.64 209 ASP A C 1
ATOM 1674 O O . ASP A 1 208 ? 46.763 -6.764 -14.224 1.00 14.77 209 ASP A O 1
ATOM 1679 N N . GLY A 1 209 ? 45.184 -5.162 -14.104 1.00 10.75 210 GLY A N 1
ATOM 1680 C CA . GLY A 1 209 ? 44.131 -6.068 -13.671 1.00 10.31 210 GLY A CA 1
ATOM 1681 C C . GLY A 1 209 ? 43.825 -7.102 -14.736 1.00 11.88 210 GLY A C 1
ATOM 1682 O O . GLY A 1 209 ? 43.777 -8.304 -14.437 1.00 9.67 210 GLY A O 1
ATOM 1683 N N . TYR A 1 210 ? 43.630 -6.639 -15.973 1.00 10.33 211 TYR A N 1
ATOM 1684 C CA . TYR A 1 210 ? 43.360 -7.535 -17.096 1.00 8.14 211 TYR A CA 1
ATOM 1685 C C . TYR A 1 210 ? 44.468 -8.578 -17.188 1.00 10.78 211 TYR A C 1
ATOM 1686 O O . TYR A 1 210 ? 44.202 -9.785 -17.246 1.00 11.86 211 TYR A O 1
ATOM 1695 N N . ASN A 1 211 ? 45.712 -8.112 -17.211 1.00 10.09 212 ASN A N 1
ATOM 1696 C CA . ASN A 1 211 ? 46.837 -9.025 -17.381 1.00 11.28 212 ASN A CA 1
ATOM 1697 C C . ASN A 1 211 ? 46.971 -9.993 -16.226 1.00 13.76 212 ASN A C 1
ATOM 1698 O O . ASN A 1 211 ? 47.231 -11.177 -16.438 1.00 14.59 212 ASN A O 1
ATOM 1703 N N . SER A 1 212 ? 46.799 -9.496 -15.007 1.00 11.67 213 SER A N 1
ATOM 1704 C CA A SER A 1 212 ? 46.869 -10.343 -13.821 0.50 13.02 213 SER A CA 1
ATOM 1705 C CA B SER A 1 212 ? 46.885 -10.353 -13.834 0.50 13.02 213 SER A CA 1
ATOM 1706 C C . SER A 1 212 ? 45.843 -11.463 -13.893 1.00 13.02 213 SER A C 1
ATOM 1707 O O . SER A 1 212 ? 46.145 -12.615 -13.605 1.00 13.27 213 SER A O 1
ATOM 1712 N N . LEU A 1 213 ? 44.619 -11.126 -14.281 1.00 10.67 214 LEU A N 1
ATOM 1713 C CA . LEU A 1 213 ? 43.579 -12.146 -14.346 1.00 10.88 214 LEU A CA 1
ATOM 1714 C C . LEU A 1 213 ? 43.919 -13.216 -15.380 1.00 13.18 214 LEU A C 1
ATOM 1715 O O . LEU A 1 213 ? 43.833 -14.413 -15.089 1.00 13.59 214 LEU A O 1
ATOM 1720 N N . ARG A 1 214 ? 44.326 -12.799 -16.575 1.00 11.55 215 ARG A N 1
ATOM 1721 C CA . ARG A 1 214 ? 44.623 -13.772 -17.621 1.00 10.72 215 ARG A CA 1
ATOM 1722 C C . ARG A 1 214 ? 45.823 -14.628 -17.235 1.00 14.01 215 ARG A C 1
ATOM 1723 O O . ARG A 1 214 ? 45.891 -15.801 -17.589 1.00 12.36 215 ARG A O 1
ATOM 1731 N N . GLN A 1 215 ? 46.756 -14.037 -16.493 1.00 13.19 216 GLN A N 1
ATOM 1732 C CA . GLN A 1 215 ? 47.985 -14.725 -16.094 1.00 16.16 216 GLN A CA 1
ATOM 1733 C C . GLN A 1 215 ? 47.689 -15.890 -15.153 1.00 13.82 216 GLN A C 1
ATOM 1734 O O . GLN A 1 215 ? 48.469 -16.839 -15.073 1.00 17.47 216 GLN A O 1
ATOM 1740 N N . THR A 1 216 ? 46.557 -15.830 -14.454 1.00 15.04 217 THR A N 1
ATOM 1741 C CA . THR A 1 216 ? 46.140 -16.939 -13.598 1.00 14.89 217 THR A CA 1
ATOM 1742 C C . THR A 1 216 ? 45.561 -18.111 -14.386 1.00 15.09 217 THR A C 1
ATOM 1743 O O . THR A 1 216 ? 45.207 -19.142 -13.807 1.00 17.73 217 THR A O 1
ATOM 1747 N N . GLY A 1 217 ? 45.456 -17.961 -15.702 1.00 12.45 218 GLY A N 1
ATOM 1748 C CA . GLY A 1 217 ? 44.826 -18.987 -16.514 1.00 12.09 218 GLY A CA 1
ATOM 1749 C C . GLY A 1 217 ? 43.341 -18.746 -16.694 1.00 13.08 218 GLY A C 1
ATOM 1750 O O . GLY A 1 217 ? 42.651 -19.519 -17.347 1.00 13.94 218 GLY A O 1
ATOM 1751 N N . SER A 1 218 ? 42.842 -17.649 -16.132 1.00 14.47 219 SER A N 1
ATOM 1752 C CA . SER A 1 218 ? 41.416 -17.362 -16.197 1.00 12.02 219 SER A CA 1
ATOM 1753 C C . SER A 1 218 ? 40.967 -16.859 -17.561 1.00 11.03 219 SER A C 1
ATOM 1754 O O . SER A 1 218 ? 41.649 -16.038 -18.186 1.00 12.83 219 SER A O 1
ATOM 1757 N N . VAL A 1 219 ? 39.808 -17.337 -18.005 1.00 8.78 220 VAL A N 1
ATOM 1758 C CA . VAL A 1 219 ? 39.226 -16.871 -19.252 1.00 9.32 220 VAL A CA 1
ATOM 1759 C C . VAL A 1 219 ? 37.982 -16.053 -18.965 1.00 12.25 220 VAL A C 1
ATOM 1760 O O . VAL A 1 219 ? 37.219 -15.730 -19.876 1.00 11.74 220 VAL A O 1
ATOM 1764 N N . THR A 1 220 ? 37.792 -15.714 -17.688 1.00 9.70 221 THR A N 1
ATOM 1765 C CA . THR A 1 220 ? 36.652 -14.897 -17.272 1.00 11.24 221 THR A CA 1
ATOM 1766 C C . THR A 1 220 ? 36.668 -13.539 -17.967 1.00 12.02 221 THR A C 1
ATOM 1767 O O . THR A 1 220 ? 37.725 -12.904 -18.079 1.00 11.86 221 THR A O 1
ATOM 1771 N N . PRO A 1 221 ? 35.497 -13.079 -18.437 1.00 10.54 222 PRO A N 1
ATOM 1772 C CA . PRO A 1 221 ? 35.480 -11.733 -19.017 1.00 10.14 222 PRO A CA 1
ATOM 1773 C C . PRO A 1 221 ? 35.898 -10.678 -17.997 1.00 10.10 222 PRO A C 1
ATOM 1774 O O . PRO A 1 221 ? 35.554 -10.760 -16.805 1.00 9.11 222 PRO A O 1
ATOM 1778 N N . VAL A 1 222 ? 36.669 -9.705 -18.470 1.00 9.58 223 VAL A N 1
ATOM 1779 C CA . VAL A 1 222 ? 37.075 -8.589 -17.639 1.00 9.55 223 VAL A CA 1
ATOM 1780 C C . VAL A 1 222 ? 36.099 -7.467 -17.926 1.00 8.83 223 VAL A C 1
ATOM 1781 O O . VAL A 1 222 ? 35.894 -7.099 -19.078 1.00 10.29 223 VAL A O 1
ATOM 1785 N N . ILE A 1 223 ? 35.468 -6.953 -16.873 1.00 8.24 224 ILE A N 1
ATOM 1786 C CA . ILE A 1 223 ? 34.500 -5.884 -17.024 1.00 7.96 224 ILE A CA 1
ATOM 1787 C C . ILE A 1 223 ? 35.154 -4.595 -16.590 1.00 9.24 224 ILE A C 1
ATOM 1788 O O . ILE A 1 223 ? 35.615 -4.480 -15.452 1.00 9.76 224 ILE A O 1
ATOM 1793 N N . ILE A 1 224 ? 35.208 -3.625 -17.495 1.00 8.76 225 ILE A N 1
ATOM 1794 C CA . ILE A 1 224 ? 35.734 -2.318 -17.124 1.00 11.13 225 ILE A CA 1
ATOM 1795 C C . ILE A 1 224 ? 34.622 -1.276 -17.136 1.00 8.59 225 ILE A C 1
ATOM 1796 O O . ILE A 1 224 ? 33.899 -1.091 -18.121 1.00 8.09 225 ILE A O 1
ATOM 1801 N N . HIS A 1 225 ? 34.468 -0.604 -16.007 1.00 7.23 226 HIS A N 1
ATOM 1802 C CA . HIS A 1 225 ? 33.517 0.488 -15.968 1.00 7.48 226 HIS A CA 1
ATOM 1803 C C . HIS A 1 225 ? 34.037 1.670 -16.792 1.00 8.83 226 HIS A C 1
ATOM 1804 O O . HIS A 1 225 ? 35.252 1.900 -16.870 1.00 8.85 226 HIS A O 1
ATOM 1811 N N . ASP A 1 226 ? 33.124 2.431 -17.392 1.00 7.48 227 ASP A N 1
ATOM 1812 C CA . ASP A 1 226 ? 33.525 3.465 -18.356 1.00 6.59 227 ASP A CA 1
ATOM 1813 C C . ASP A 1 226 ? 34.141 4.737 -17.756 1.00 7.41 227 ASP A C 1
ATOM 1814 O O . ASP A 1 226 ? 34.565 5.621 -18.501 1.00 8.55 227 ASP A O 1
ATOM 1819 N N . ALA A 1 227 ? 34.198 4.799 -16.424 1.00 7.15 228 ALA A N 1
ATOM 1820 C CA . ALA A 1 227 ? 34.839 5.896 -15.693 1.00 8.11 228 ALA A CA 1
ATOM 1821 C C . ALA A 1 227 ? 34.220 7.245 -16.040 1.00 9.46 228 ALA A C 1
ATOM 1822 O O . ALA A 1 227 ? 34.882 8.288 -15.948 1.00 9.58 228 ALA A O 1
ATOM 1824 N N . PHE A 1 228 ? 32.954 7.209 -16.449 1.00 7.41 229 PHE A N 1
ATOM 1825 C CA . PHE A 1 228 ? 32.195 8.403 -16.810 1.00 9.94 229 PHE A CA 1
ATOM 1826 C C . PHE A 1 228 ? 32.725 9.113 -18.046 1.00 12.10 229 PHE A C 1
ATOM 1827 O O . PHE A 1 228 ? 32.501 10.315 -18.235 1.00 12.45 229 PHE A O 1
ATOM 1835 N N . GLN A 1 229 ? 33.400 8.356 -18.903 1.00 8.44 230 GLN A N 1
ATOM 1836 C CA . GLN A 1 229 ? 33.911 8.910 -20.154 1.00 9.11 230 GLN A CA 1
ATOM 1837 C C . GLN A 1 229 ? 32.841 8.922 -21.238 1.00 12.81 230 GLN A C 1
ATOM 1838 O O . GLN A 1 229 ? 31.794 8.272 -21.116 1.00 11.32 230 GLN A O 1
ATOM 1844 N N . VAL A 1 230 ? 33.101 9.669 -22.302 1.00 11.53 231 VAL A N 1
ATOM 1845 C CA . VAL A 1 230 ? 32.157 9.739 -23.405 1.00 12.01 231 VAL A CA 1
ATOM 1846 C C . VAL A 1 230 ? 32.024 8.372 -24.071 1.00 11.72 231 VAL A C 1
ATOM 1847 O O . VAL A 1 230 ? 32.942 7.557 -24.007 1.00 12.15 231 VAL A O 1
ATOM 1851 N N . PHE A 1 231 ? 30.879 8.108 -24.691 1.00 12.70 232 PHE A N 1
ATOM 1852 C CA . PHE A 1 231 ? 30.739 6.883 -25.477 1.00 10.72 232 PHE A CA 1
ATOM 1853 C C . PHE A 1 231 ? 31.890 6.770 -26.477 1.00 13.71 232 PHE A C 1
ATOM 1854 O O . PHE A 1 231 ? 32.320 7.770 -27.060 1.00 14.17 232 PHE A O 1
ATOM 1862 N N . GLY A 1 232 ? 32.407 5.558 -26.655 1.00 11.72 233 GLY A N 1
ATOM 1863 C CA . GLY A 1 232 ? 33.491 5.340 -27.599 1.00 9.89 233 GLY A CA 1
ATOM 1864 C C . GLY A 1 232 ? 34.891 5.550 -27.042 1.00 11.51 233 GLY A C 1
ATOM 1865 O O . GLY A 1 232 ? 35.873 5.152 -27.670 1.00 11.69 233 GLY A O 1
ATOM 1866 N N . TYR A 1 233 ? 34.994 6.163 -25.863 1.00 10.81 234 TYR A N 1
ATOM 1867 C CA . TYR A 1 233 ? 36.297 6.476 -25.280 1.00 10.33 234 TYR A CA 1
ATOM 1868 C C . TYR A 1 233 ? 37.190 5.257 -25.175 1.00 10.98 234 TYR A C 1
ATOM 1869 O O . TYR A 1 233 ? 38.390 5.342 -25.425 1.00 13.08 234 TYR A O 1
ATOM 1878 N N . TRP A 1 234 ? 36.596 4.126 -24.812 1.00 10.64 235 TRP A N 1
ATOM 1879 C CA . TRP A 1 234 ? 37.362 2.908 -24.570 1.00 9.79 235 TRP A CA 1
ATOM 1880 C C . TRP A 1 234 ? 37.518 2.034 -25.809 1.00 13.40 235 TRP A C 1
ATOM 1881 O O . TRP A 1 234 ? 38.020 0.920 -25.710 1.00 11.54 235 TRP A O 1
ATOM 1892 N N . ASN A 1 235 ? 37.100 2.527 -26.972 1.00 13.51 236 ASN A N 1
ATOM 1893 C CA . ASN A 1 235 ? 37.121 1.692 -28.174 1.00 12.18 236 ASN A CA 1
ATOM 1894 C C . ASN A 1 235 ? 38.508 1.150 -28.507 1.00 14.81 236 ASN A C 1
ATOM 1895 O O . ASN A 1 235 ? 38.640 0.035 -29.004 1.00 16.63 236 ASN A O 1
ATOM 1900 N N . ASN A 1 236 ? 39.541 1.938 -28.240 1.00 13.86 237 ASN A N 1
ATOM 1901 C CA . ASN A 1 236 ? 40.884 1.529 -28.620 1.00 16.71 237 ASN A CA 1
ATOM 1902 C C . ASN A 1 236 ? 41.718 1.030 -27.440 1.00 15.83 237 ASN A C 1
ATOM 1903 O O . ASN A 1 236 ? 42.943 0.927 -27.533 1.00 17.41 237 ASN A O 1
ATOM 1908 N N . PHE A 1 237 ? 41.049 0.682 -26.343 1.00 10.64 238 PHE A N 1
ATOM 1909 C CA . PHE A 1 237 ? 41.737 0.189 -25.146 1.00 9.85 238 PHE A CA 1
ATOM 1910 C C . PHE A 1 237 ? 41.354 -1.265 -24.894 1.00 9.04 238 PHE A C 1
ATOM 1911 O O . PHE A 1 237 ? 40.186 -1.627 -25.012 1.00 12.01 238 PHE A O 1
ATOM 1919 N N . LEU A 1 238 ? 42.325 -2.097 -24.526 1.00 10.15 239 LEU A N 1
ATOM 1920 C CA . LEU A 1 238 ? 42.070 -3.522 -24.280 1.00 11.06 239 LEU A CA 1
ATOM 1921 C C . LEU A 1 238 ? 41.369 -4.146 -25.474 1.00 11.47 239 LEU A C 1
ATOM 1922 O O . LEU A 1 238 ? 40.236 -4.630 -25.371 1.00 15.29 239 LEU A O 1
ATOM 1927 N N . THR A 1 239 ? 42.051 -4.124 -26.610 1.00 12.58 240 THR A N 1
ATOM 1928 C CA . THR A 1 239 ? 41.454 -4.553 -27.863 1.00 11.92 240 THR A CA 1
ATOM 1929 C C . THR A 1 239 ? 42.052 -5.854 -28.352 1.00 9.80 240 THR A C 1
ATOM 1930 O O . THR A 1 239 ? 43.177 -6.214 -27.989 1.00 14.27 240 THR A O 1
ATOM 1934 N N . VAL A 1 240 ? 41.299 -6.537 -29.203 1.00 16.27 241 VAL A N 1
ATOM 1935 C CA . VAL A 1 240 ? 41.781 -7.772 -29.788 1.00 17.17 241 VAL A CA 1
ATOM 1936 C C . VAL A 1 240 ? 43.002 -7.493 -30.656 1.00 18.50 241 VAL A C 1
ATOM 1937 O O . VAL A 1 240 ? 43.854 -8.355 -30.822 1.00 17.34 241 VAL A O 1
ATOM 1941 N N . ALA A 1 241 ? 43.111 -6.276 -31.183 1.00 20.56 242 ALA A N 1
ATOM 1942 C CA . ALA A 1 241 ? 44.305 -5.889 -31.941 1.00 19.59 242 ALA A CA 1
ATOM 1943 C C . ALA A 1 241 ? 45.588 -6.041 -31.119 1.00 22.88 242 ALA A C 1
ATOM 1944 O O . ALA A 1 241 ? 46.680 -6.219 -31.665 1.00 23.24 242 ALA A O 1
ATOM 1946 N N . GLU A 1 242 ? 45.445 -5.977 -29.800 1.00 16.01 243 GLU A N 1
ATOM 1947 C CA A GLU A 1 242 ? 46.560 -6.117 -28.880 0.50 18.65 243 GLU A CA 1
ATOM 1948 C CA B GLU A 1 242 ? 46.584 -6.137 -28.911 0.50 18.63 243 GLU A CA 1
ATOM 1949 C C . GLU A 1 242 ? 46.486 -7.443 -28.132 1.00 14.50 243 GLU A C 1
ATOM 1950 O O . GLU A 1 242 ? 47.147 -7.619 -27.110 1.00 15.70 243 GLU A O 1
ATOM 1961 N N . GLY A 1 243 ? 45.662 -8.362 -28.634 1.00 15.04 244 GLY A N 1
ATOM 1962 C CA . GLY A 1 243 ? 45.524 -9.678 -28.031 1.00 15.35 244 GLY A CA 1
ATOM 1963 C C . GLY A 1 243 ? 44.810 -9.633 -26.693 1.00 15.62 244 GLY A C 1
ATOM 1964 O O . GLY A 1 243 ? 44.966 -10.524 -25.850 1.00 13.69 244 GLY A O 1
ATOM 1965 N N . GLN A 1 244 ? 44.019 -8.587 -26.494 1.00 14.68 245 GLN A N 1
ATOM 1966 C CA . GLN A 1 244 ? 43.315 -8.413 -25.239 1.00 11.57 245 GLN A CA 1
ATOM 1967 C C . GLN A 1 244 ? 41.842 -8.670 -25.512 1.00 13.37 245 GLN A C 1
ATOM 1968 O O . GLN A 1 244 ? 41.202 -7.944 -26.274 1.00 17.80 245 GLN A O 1
ATOM 1974 N N . TRP A 1 245 ? 41.324 -9.745 -24.923 1.00 11.01 246 TRP A N 1
ATOM 1975 C CA . TRP A 1 245 ? 40.055 -10.313 -25.354 1.00 10.82 246 TRP A CA 1
ATOM 1976 C C . TRP A 1 245 ? 39.171 -10.651 -24.154 1.00 11.50 246 TRP A C 1
ATOM 1977 O O . TRP A 1 245 ? 39.648 -10.687 -23.010 1.00 11.35 246 TRP A O 1
ATOM 1988 N N . ASN A 1 246 ? 37.889 -10.901 -24.431 1.00 10.78 247 ASN A N 1
ATOM 1989 C CA . ASN A 1 246 ? 36.864 -11.106 -23.401 1.00 11.82 247 ASN A CA 1
ATOM 1990 C C . ASN A 1 246 ? 36.803 -9.906 -22.474 1.00 9.99 247 ASN A C 1
ATOM 1991 O O . ASN A 1 246 ? 36.971 -10.020 -21.262 1.00 10.25 247 ASN A O 1
ATOM 1996 N N . VAL A 1 247 ? 36.590 -8.742 -23.078 1.00 10.89 248 VAL A N 1
ATOM 1997 C CA . VAL A 1 247 ? 36.520 -7.481 -22.352 1.00 10.85 248 VAL A CA 1
ATOM 1998 C C . VAL A 1 247 ? 35.175 -6.831 -22.640 1.00 11.05 248 VAL A C 1
ATOM 1999 O O . VAL A 1 247 ? 34.765 -6.698 -23.799 1.00 12.08 248 VAL A O 1
ATOM 2003 N N . VAL A 1 248 ? 34.481 -6.449 -21.576 1.00 7.68 249 VAL A N 1
ATOM 2004 C CA . VAL A 1 248 ? 33.161 -5.847 -21.689 1.00 8.08 249 VAL A CA 1
ATOM 2005 C C . VAL A 1 248 ? 33.208 -4.495 -21.007 1.00 7.49 249 VAL A C 1
ATOM 2006 O O . VAL A 1 248 ? 33.769 -4.382 -19.917 1.00 8.41 249 VAL A O 1
ATOM 2010 N N . VAL A 1 249 ? 32.649 -3.467 -21.651 1.00 6.18 250 VAL A N 1
ATOM 2011 C CA . VAL A 1 249 ? 32.538 -2.159 -21.019 1.00 6.90 250 VAL A CA 1
ATOM 2012 C C . VAL A 1 249 ? 31.199 -2.038 -20.296 1.00 7.17 250 VAL A C 1
ATOM 2013 O O . VAL A 1 249 ? 30.137 -2.343 -20.857 1.00 9.03 250 VAL A O 1
ATOM 2017 N N . ASP A 1 250 ? 31.260 -1.623 -19.036 1.00 7.74 251 ASP A N 1
ATOM 2018 C CA . ASP A 1 250 ? 30.057 -1.420 -18.240 1.00 7.18 251 ASP A CA 1
ATOM 2019 C C . ASP A 1 250 ? 29.751 0.068 -18.225 1.00 7.90 251 ASP A C 1
ATOM 2020 O O . ASP A 1 250 ? 30.522 0.854 -17.679 1.00 6.88 251 ASP A O 1
ATOM 2025 N N . HIS A 1 251 ? 28.632 0.449 -18.835 1.00 6.58 252 HIS A N 1
ATOM 2026 C CA . HIS A 1 251 ? 28.155 1.831 -18.805 1.00 6.41 252 HIS A CA 1
ATOM 2027 C C . HIS A 1 251 ? 27.059 1.967 -17.779 1.00 6.85 252 HIS A C 1
ATOM 2028 O O . HIS A 1 251 ? 26.167 1.116 -17.699 1.00 9.16 252 HIS A O 1
ATOM 2035 N N . HIS A 1 252 ? 27.096 3.046 -17.000 1.00 6.99 253 HIS A N 1
ATOM 2036 C CA . HIS A 1 252 ? 25.996 3.348 -16.094 1.00 8.75 253 HIS A CA 1
ATOM 2037 C C . HIS A 1 252 ? 25.255 4.565 -16.612 1.00 9.22 253 HIS A C 1
ATOM 2038 O O . HIS A 1 252 ? 25.856 5.455 -17.214 1.00 9.87 253 HIS A O 1
ATOM 2045 N N . HIS A 1 253 ? 23.946 4.588 -16.399 1.00 8.25 254 HIS A N 1
ATOM 2046 C CA . HIS A 1 253 ? 23.121 5.644 -16.968 1.00 6.56 254 HIS A CA 1
ATOM 2047 C C . HIS A 1 253 ? 22.019 6.077 -16.035 1.00 6.25 254 HIS A C 1
ATOM 2048 O O . HIS A 1 253 ? 21.195 5.255 -15.613 1.00 9.16 254 HIS A O 1
ATOM 2055 N N . TYR A 1 254 ? 21.995 7.377 -15.746 1.00 7.18 255 TYR A N 1
ATOM 2056 C CA . TYR A 1 254 ? 20.890 7.993 -15.024 1.00 7.96 255 TYR A CA 1
ATOM 2057 C C . TYR A 1 254 ? 20.626 9.366 -15.589 1.00 11.21 255 TYR A C 1
ATOM 2058 O O . TYR A 1 254 ? 21.428 9.909 -16.359 1.00 10.06 255 TYR A O 1
ATOM 2067 N N . GLN A 1 255 ? 19.492 9.934 -15.196 1.00 7.55 256 GLN A N 1
ATOM 2068 C CA . GLN A 1 255 ? 19.165 11.297 -15.579 1.00 8.37 256 GLN A CA 1
ATOM 2069 C C . GLN A 1 255 ? 18.668 12.080 -14.382 1.00 9.44 256 GLN A C 1
ATOM 2070 O O . GLN A 1 255 ? 17.692 12.819 -14.485 1.00 10.07 256 GLN A O 1
ATOM 2076 N N . VAL A 1 256 ? 19.341 11.919 -13.246 1.00 8.68 257 VAL A N 1
ATOM 2077 C CA . VAL A 1 256 ? 18.849 12.530 -12.019 1.00 10.13 257 VAL A CA 1
ATOM 2078 C C . VAL A 1 256 ? 19.915 13.244 -11.191 1.00 11.97 257 VAL A C 1
ATOM 2079 O O . VAL A 1 256 ? 19.581 13.834 -10.166 1.00 11.47 257 VAL A O 1
ATOM 2083 N N . PHE A 1 257 ? 21.185 13.208 -11.608 1.00 10.64 258 PHE A N 1
ATOM 2084 C CA . PHE A 1 257 ? 22.247 13.708 -10.733 1.00 9.57 258 PHE A CA 1
ATOM 2085 C C . PHE A 1 257 ? 22.771 15.099 -11.075 1.00 10.72 258 PHE A C 1
ATOM 2086 O O . PHE A 1 257 ? 23.852 15.495 -10.629 1.00 13.51 258 PHE A O 1
ATOM 2094 N N . SER A 1 258 ? 21.980 15.841 -11.839 1.00 11.63 259 SER A N 1
ATOM 2095 C CA . SER A 1 258 ? 22.201 17.269 -12.042 1.00 11.33 259 SER A CA 1
ATOM 2096 C C . SER A 1 258 ? 20.841 17.924 -12.248 1.00 13.25 259 SER A C 1
ATOM 2097 O O . SER A 1 258 ? 19.881 17.268 -12.668 1.00 15.19 259 SER A O 1
ATOM 2100 N N . GLY A 1 259 ? 20.758 19.217 -11.941 1.00 15.88 260 GLY A N 1
ATOM 2101 C CA . GLY A 1 259 ? 19.543 19.972 -12.187 1.00 14.96 260 GLY A CA 1
ATOM 2102 C C . GLY A 1 259 ? 19.120 19.933 -13.643 1.00 13.18 260 GLY A C 1
ATOM 2103 O O . GLY A 1 259 ? 17.937 19.784 -13.937 1.00 17.12 260 GLY A O 1
ATOM 2104 N N . GLY A 1 260 ? 20.081 20.069 -14.561 1.00 13.60 261 GLY A N 1
ATOM 2105 C CA . GLY A 1 260 ? 19.779 20.043 -15.980 1.00 14.78 261 GLY A CA 1
ATOM 2106 C C . GLY A 1 260 ? 19.096 18.766 -16.430 1.00 15.51 261 GLY A C 1
ATOM 2107 O O . GLY A 1 260 ? 18.164 18.792 -17.234 1.00 14.88 261 GLY A O 1
ATOM 2108 N N . GLU A 1 261 ? 19.566 17.638 -15.915 1.00 11.86 262 GLU A N 1
ATOM 2109 C CA . GLU A 1 261 ? 18.968 16.367 -16.273 1.00 11.29 262 GLU A CA 1
ATOM 2110 C C . GLU A 1 261 ? 17.585 16.238 -15.659 1.00 10.52 262 GLU A C 1
ATOM 2111 O O . GLU A 1 261 ? 16.661 15.728 -16.288 1.00 12.02 262 GLU A O 1
ATOM 2117 N N . LEU A 1 262 ? 17.454 16.694 -14.422 1.00 13.21 263 LEU A N 1
ATOM 2118 C CA . LEU A 1 262 ? 16.188 16.601 -13.702 1.00 10.66 263 LEU A CA 1
ATOM 2119 C C . LEU A 1 262 ? 15.115 17.470 -14.339 1.00 13.22 263 LEU A C 1
ATOM 2120 O O . LEU A 1 262 ? 13.916 17.208 -14.192 1.00 13.96 263 LEU A O 1
ATOM 2125 N N . SER A 1 263 ? 15.559 18.502 -15.049 1.00 12.99 264 SER A N 1
ATOM 2126 C CA A SER A 1 263 ? 14.673 19.500 -15.651 0.50 14.20 264 SER A CA 1
ATOM 2127 C CA B SER A 1 263 ? 14.640 19.478 -15.615 0.50 14.19 264 SER A CA 1
ATOM 2128 C C . SER A 1 263 ? 13.975 19.004 -16.906 1.00 16.39 264 SER A C 1
ATOM 2129 O O . SER A 1 263 ? 13.036 19.633 -17.391 1.00 16.07 264 SER A O 1
ATOM 2134 N N . ARG A 1 264 ? 14.440 17.887 -17.452 1.00 12.48 265 ARG A N 1
ATOM 2135 C CA . ARG A 1 264 ? 13.904 17.401 -18.720 1.00 10.32 265 ARG A CA 1
ATOM 2136 C C . ARG A 1 264 ? 12.461 16.941 -18.614 1.00 13.01 265 ARG A C 1
ATOM 2137 O O . ARG A 1 264 ? 12.059 16.326 -17.619 1.00 13.56 265 ARG A O 1
ATOM 2145 N N . ASN A 1 265 ? 11.682 17.232 -19.650 1.00 11.76 266 ASN A N 1
ATOM 2146 C CA . ASN A 1 265 ? 10.351 16.661 -19.741 1.00 12.02 266 ASN A CA 1
ATOM 2147 C C . ASN A 1 265 ? 10.454 15.176 -20.086 1.00 14.33 266 ASN A C 1
ATOM 2148 O O . ASN A 1 265 ? 11.532 14.687 -20.458 1.00 12.18 266 ASN A O 1
ATOM 2153 N N . ILE A 1 266 ? 9.356 14.447 -19.958 1.00 13.10 267 ILE A N 1
ATOM 2154 C CA . ILE A 1 266 ? 9.436 13.001 -20.135 1.00 13.33 267 ILE A CA 1
ATOM 2155 C C . ILE A 1 266 ? 9.865 12.606 -21.550 1.00 10.22 267 ILE A C 1
ATOM 2156 O O . ILE A 1 266 ? 10.633 11.662 -21.728 1.00 11.18 267 ILE A O 1
ATOM 2161 N N . ASN A 1 267 ? 9.387 13.331 -22.559 1.00 13.00 268 ASN A N 1
ATOM 2162 C CA . ASN A 1 267 ? 9.760 13.012 -23.925 1.00 10.50 268 ASN A CA 1
ATOM 2163 C C . ASN A 1 267 ? 11.272 13.138 -24.098 1.00 9.93 268 ASN A C 1
ATOM 2164 O O . ASN A 1 267 ? 11.906 12.313 -24.755 1.00 13.90 268 ASN A O 1
ATOM 2169 N N . ASP A 1 268 ? 11.845 14.181 -23.506 1.00 10.80 269 ASP A N 1
ATOM 2170 C CA . ASP A 1 268 ? 13.285 14.392 -23.595 1.00 10.21 269 ASP A CA 1
ATOM 2171 C C . ASP A 1 268 ? 14.061 13.354 -22.787 1.00 9.49 269 ASP A C 1
ATOM 2172 O O . ASP A 1 268 ? 15.135 12.918 -23.203 1.00 10.19 269 ASP A O 1
ATOM 2177 N N . HIS A 1 269 ? 13.528 12.957 -21.634 1.00 10.51 270 HIS A N 1
ATOM 2178 C CA . HIS A 1 269 ? 14.133 11.847 -20.882 1.00 11.05 270 HIS A CA 1
ATOM 2179 C C . HIS A 1 269 ? 14.192 10.581 -21.738 1.00 11.52 270 HIS A C 1
ATOM 2180 O O . HIS A 1 269 ? 15.192 9.836 -21.717 1.00 10.76 270 HIS A O 1
ATOM 2187 N N . ILE A 1 270 ? 13.111 10.321 -22.472 1.00 11.60 271 ILE A N 1
ATOM 2188 C CA . ILE A 1 270 ? 13.036 9.158 -23.352 1.00 8.61 271 ILE A CA 1
ATOM 2189 C C . ILE A 1 270 ? 14.024 9.308 -24.512 1.00 11.69 271 ILE A C 1
ATOM 2190 O O . ILE A 1 270 ? 14.716 8.361 -24.867 1.00 10.88 271 ILE A O 1
ATOM 2195 N N . SER A 1 271 ? 14.115 10.505 -25.084 1.00 10.30 272 SER A N 1
ATOM 2196 C CA . SER A 1 271 ? 15.064 10.732 -26.170 1.00 10.03 272 SER A CA 1
ATOM 2197 C C . SER A 1 271 ? 16.502 10.481 -25.721 1.00 9.74 272 SER A C 1
ATOM 2198 O O . SER A 1 271 ? 17.301 9.912 -26.468 1.00 11.10 272 SER A O 1
ATOM 2201 N N . VAL A 1 272 ? 16.830 10.909 -24.506 1.00 8.54 273 VAL A N 1
ATOM 2202 C CA . VAL A 1 272 ? 18.168 10.674 -23.981 1.00 8.32 273 VAL A CA 1
ATOM 2203 C C . VAL A 1 272 ? 18.421 9.174 -23.824 1.00 9.40 273 VAL A C 1
ATOM 2204 O O . VAL A 1 272 ? 19.491 8.674 -24.185 1.00 10.10 273 VAL A O 1
ATOM 2208 N N . ALA A 1 273 ? 17.425 8.458 -23.304 1.00 9.86 274 ALA A N 1
ATOM 2209 C CA . ALA A 1 273 ? 17.569 7.016 -23.103 1.00 8.85 274 ALA A CA 1
ATOM 2210 C C . ALA A 1 273 ? 17.780 6.298 -24.443 1.00 10.65 274 ALA A C 1
ATOM 2211 O O . ALA A 1 273 ? 18.662 5.438 -24.569 1.00 8.74 274 ALA A O 1
ATOM 2213 N N . CYS A 1 274 ? 16.989 6.667 -25.445 1.00 8.97 275 CYS A N 1
ATOM 2214 C CA . CYS A 1 274 ? 17.118 6.085 -26.780 1.00 8.54 275 CYS A CA 1
ATOM 2215 C C . CYS A 1 274 ? 18.513 6.332 -27.324 1.00 10.97 275 CYS A C 1
ATOM 2216 O O . CYS A 1 274 ? 19.143 5.435 -27.890 1.00 11.67 275 CYS A O 1
ATOM 2219 N N . ASN A 1 275 ? 19.017 7.545 -27.130 1.00 10.68 276 ASN A N 1
ATOM 2220 C CA . ASN A 1 275 ? 20.334 7.851 -27.659 1.00 10.14 276 ASN A CA 1
ATOM 2221 C C . ASN A 1 275 ? 21.459 7.098 -26.943 1.00 12.20 276 ASN A C 1
ATOM 2222 O O . ASN A 1 275 ? 22.494 6.821 -27.543 1.00 12.77 276 ASN A O 1
ATOM 2227 N N . TRP A 1 276 ? 21.254 6.730 -25.678 1.00 10.42 277 TRP A N 1
ATOM 2228 C CA . TRP A 1 276 ? 22.197 5.827 -25.020 1.00 8.43 277 TRP A CA 1
ATOM 2229 C C . TRP A 1 276 ? 22.344 4.559 -25.851 1.00 9.90 277 TRP A C 1
ATOM 2230 O O . TRP A 1 276 ? 23.448 4.036 -26.013 1.00 10.22 277 TRP A O 1
ATOM 2241 N N . GLY A 1 277 ? 21.223 4.070 -26.377 1.00 10.19 278 GLY A N 1
ATOM 2242 C CA . GLY A 1 277 ? 21.234 2.874 -27.206 1.00 9.32 278 GLY A CA 1
ATOM 2243 C C . GLY A 1 277 ? 21.971 3.078 -28.513 1.00 9.21 278 GLY A C 1
ATOM 2244 O O . GLY A 1 277 ? 22.808 2.266 -28.896 1.00 10.40 278 GLY A O 1
ATOM 2245 N N . TRP A 1 278 ? 21.659 4.166 -29.205 1.00 10.18 279 TRP A N 1
ATOM 2246 C CA . TRP A 1 278 ? 22.315 4.469 -30.463 1.00 10.57 279 TRP A CA 1
ATOM 2247 C C . TRP A 1 278 ? 23.819 4.602 -30.293 1.00 13.73 279 TRP A C 1
ATOM 2248 O O . TRP A 1 278 ? 24.591 4.139 -31.139 1.00 12.42 279 TRP A O 1
ATOM 2259 N N . ASP A 1 279 ? 24.240 5.255 -29.211 1.00 13.25 280 ASP A N 1
ATOM 2260 C CA . ASP A 1 279 ? 25.659 5.478 -29.007 1.00 11.80 280 ASP A CA 1
ATOM 2261 C C . ASP A 1 279 ? 26.368 4.183 -28.648 1.00 11.32 280 ASP A C 1
ATOM 2262 O O . ASP A 1 279 ? 27.467 3.919 -29.135 1.00 11.45 280 ASP A O 1
ATOM 2267 N N . ALA A 1 280 ? 25.753 3.388 -27.775 1.00 10.16 281 ALA A N 1
ATOM 2268 C CA . ALA A 1 280 ? 26.355 2.127 -27.354 1.00 11.46 281 ALA A CA 1
ATOM 2269 C C . ALA A 1 280 ? 26.572 1.203 -28.548 1.00 11.81 281 ALA A C 1
ATOM 2270 O O . ALA A 1 280 ? 27.577 0.478 -28.623 1.00 10.40 281 ALA A O 1
ATOM 2272 N N . LYS A 1 281 ? 25.637 1.246 -29.492 1.00 11.08 282 LYS A N 1
ATOM 2273 C CA . LYS A 1 281 ? 25.678 0.373 -30.662 1.00 11.29 282 LYS A CA 1
ATOM 2274 C C . LYS A 1 281 ? 26.907 0.632 -31.527 1.00 13.52 282 LYS A C 1
ATOM 2275 O O . LYS A 1 281 ? 27.398 -0.272 -32.215 1.00 13.62 282 LYS A O 1
ATOM 2281 N N . LYS A 1 282 ? 27.411 1.860 -31.479 1.00 10.69 283 LYS A N 1
ATOM 2282 C CA . LYS A 1 282 ? 28.562 2.248 -32.286 1.00 11.13 283 LYS A CA 1
ATOM 2283 C C . LYS A 1 282 ? 29.891 1.769 -31.713 1.00 13.99 283 LYS A C 1
ATOM 2284 O O . LYS A 1 282 ? 30.896 1.755 -32.423 1.00 16.37 283 LYS A O 1
ATOM 2290 N N . GLU A 1 283 ? 29.900 1.372 -30.440 1.00 11.30 284 GLU A N 1
ATOM 2291 C CA . GLU A 1 283 ? 31.155 1.032 -29.765 1.00 11.57 284 GLU A CA 1
ATOM 2292 C C . GLU A 1 283 ? 31.734 -0.301 -30.211 1.00 9.61 284 GLU A C 1
ATOM 2293 O O . GLU A 1 283 ? 31.012 -1.171 -30.708 1.00 13.20 284 GLU A O 1
ATOM 2299 N N . SER A 1 284 ? 33.036 -0.467 -29.995 1.00 11.34 285 SER A N 1
ATOM 2300 C CA . SER A 1 284 ? 33.715 -1.670 -30.459 1.00 13.00 285 SER A CA 1
ATOM 2301 C C . SER A 1 284 ? 33.667 -2.848 -29.478 1.00 18.26 285 SER A C 1
ATOM 2302 O O . SER A 1 284 ? 33.599 -4.000 -29.903 1.00 26.20 285 SER A O 1
ATOM 2305 N N . HIS A 1 285 ? 33.679 -2.582 -28.175 1.00 11.07 286 HIS A N 1
ATOM 2306 C CA . HIS A 1 285 ? 33.588 -3.670 -27.208 1.00 11.49 286 HIS A CA 1
ATOM 2307 C C . HIS A 1 285 ? 32.151 -4.047 -26.947 1.00 10.21 286 HIS A C 1
ATOM 2308 O O . HIS A 1 285 ? 31.264 -3.195 -26.997 1.00 11.39 286 HIS A O 1
ATOM 2315 N N . TRP A 1 286 ? 31.940 -5.313 -26.606 1.00 10.49 287 TRP A N 1
ATOM 2316 C CA . TRP A 1 286 ? 30.719 -5.731 -25.945 1.00 10.61 287 TRP A CA 1
ATOM 2317 C C . TRP A 1 286 ? 30.491 -4.757 -24.808 1.00 10.94 287 TRP A C 1
ATOM 2318 O O . TRP A 1 286 ? 31.442 -4.340 -24.147 1.00 9.48 287 TRP A O 1
ATOM 2329 N N . ASN A 1 287 ? 29.234 -4.401 -24.569 1.00 10.64 288 ASN A N 1
ATOM 2330 C CA . ASN A 1 287 ? 28.941 -3.477 -23.492 1.00 8.77 288 ASN A CA 1
ATOM 2331 C C . ASN 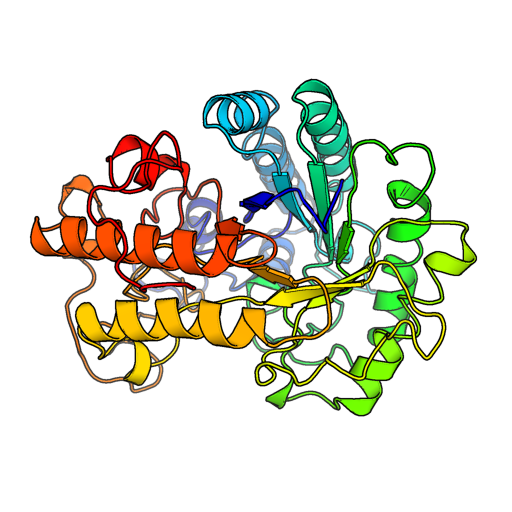A 1 287 ? 27.590 -3.764 -22.870 1.00 10.56 288 ASN A C 1
ATOM 2332 O O . ASN A 1 287 ? 26.674 -4.252 -23.541 1.00 8.89 288 ASN A O 1
ATOM 2337 N N . VAL A 1 288 ? 27.489 -3.496 -21.572 1.00 7.62 289 VAL A N 1
ATOM 2338 C CA . VAL A 1 288 ? 26.291 -3.785 -20.791 1.00 8.11 289 VAL A CA 1
ATOM 2339 C C . VAL A 1 288 ? 25.993 -2.579 -19.909 1.00 8.35 289 VAL A C 1
ATOM 2340 O O . VAL A 1 288 ? 26.921 -1.955 -19.379 1.00 8.02 289 VAL A O 1
ATOM 2344 N N . ALA A 1 289 ? 24.716 -2.227 -19.782 1.00 8.42 290 ALA A N 1
ATOM 2345 C CA . ALA A 1 289 ? 24.332 -1.151 -18.879 1.00 8.83 290 ALA A CA 1
ATOM 2346 C C . ALA A 1 289 ? 24.230 -1.722 -17.464 1.00 9.73 290 ALA A C 1
ATOM 2347 O O . ALA A 1 289 ? 23.171 -2.193 -17.047 1.00 10.04 290 ALA A O 1
ATOM 2349 N N . GLY A 1 290 ? 25.336 -1.683 -16.723 1.00 7.09 291 GLY A N 1
ATOM 2350 C CA . GLY A 1 290 ? 25.399 -2.403 -15.467 1.00 9.09 291 GLY A CA 1
ATOM 2351 C C . GLY A 1 290 ? 24.752 -1.710 -14.292 1.00 8.50 291 GLY A C 1
ATOM 2352 O O . GLY A 1 290 ? 24.679 -2.290 -13.202 1.00 8.43 291 GLY A O 1
ATOM 2353 N N . SER A 1 291 ? 24.290 -0.475 -14.500 1.00 7.32 292 SER A N 1
ATOM 2354 C CA . SER A 1 291 ? 23.579 0.262 -13.459 1.00 8.63 292 SER A CA 1
ATOM 2355 C C . SER A 1 291 ? 22.739 1.361 -14.094 1.00 6.44 292 SER A C 1
ATOM 2356 O O . SER A 1 291 ? 23.237 2.159 -14.903 1.00 9.05 292 SER A O 1
ATOM 2359 N N . TRP A 1 292 ? 21.460 1.386 -13.726 1.00 6.95 293 TRP A N 1
ATOM 2360 C CA . TRP A 1 292 ? 20.477 2.331 -14.230 1.00 7.68 293 TRP A CA 1
ATOM 2361 C C . TRP A 1 292 ? 19.268 2.142 -13.341 1.00 8.42 293 TRP A C 1
ATOM 2362 O O . TRP A 1 292 ? 19.191 1.155 -12.619 1.00 8.90 293 TRP A O 1
ATOM 2373 N N . SER A 1 293 ? 18.307 3.055 -13.384 1.00 7.51 294 SER A N 1
ATOM 2374 C CA . SER A 1 293 ? 17.103 2.809 -12.590 1.00 8.54 294 SER A CA 1
ATOM 2375 C C . SER A 1 293 ? 15.900 3.446 -13.252 1.00 8.80 294 SER A C 1
ATOM 2376 O O . SER A 1 293 ? 15.983 3.923 -14.382 1.00 8.67 294 SER A O 1
ATOM 2379 N N . ALA A 1 294 ? 14.782 3.450 -12.537 1.00 9.32 295 ALA A N 1
ATOM 2380 C CA . ALA A 1 294 ? 13.566 4.080 -13.029 1.00 7.66 295 ALA A CA 1
ATOM 2381 C C . ALA A 1 294 ? 13.482 5.531 -12.594 1.00 9.70 295 ALA A C 1
ATOM 2382 O O . ALA A 1 294 ? 12.530 6.224 -12.934 1.00 9.39 295 ALA A O 1
ATOM 2384 N N . ALA A 1 295 ? 14.477 5.994 -11.841 1.00 7.97 296 ALA A N 1
ATOM 2385 C CA . ALA A 1 295 ? 14.368 7.299 -11.196 1.00 8.21 296 ALA A CA 1
ATOM 2386 C C . ALA A 1 295 ? 14.351 8.441 -12.201 1.00 11.15 296 ALA A C 1
ATOM 2387 O O . ALA A 1 295 ? 15.205 8.522 -13.083 1.00 9.42 296 ALA A O 1
ATOM 2389 N N . LEU A 1 296 ? 13.351 9.308 -12.065 1.00 9.37 297 LEU A N 1
ATOM 2390 C CA . LEU A 1 296 ? 13.291 10.559 -12.811 1.00 7.64 297 LEU A CA 1
ATOM 2391 C C . LEU A 1 296 ? 13.453 11.728 -11.852 1.00 10.02 297 LEU A C 1
ATOM 2392 O O . LEU A 1 296 ? 13.339 12.892 -12.250 1.00 11.86 297 LEU A O 1
ATOM 2397 N N . THR A 1 297 ? 13.709 11.416 -10.582 1.00 9.56 298 THR A N 1
ATOM 2398 C CA . THR A 1 297 ? 14.004 12.429 -9.567 1.00 10.43 298 THR A CA 1
ATOM 2399 C C . THR A 1 297 ? 15.130 11.913 -8.707 1.00 8.61 298 THR A C 1
ATOM 2400 O O . THR A 1 297 ? 15.433 10.715 -8.741 1.00 8.68 298 THR A O 1
ATOM 2404 N N . ASP A 1 298 ? 15.748 12.800 -7.928 1.00 9.67 299 ASP A N 1
ATOM 2405 C CA . ASP A 1 298 ? 16.709 12.368 -6.924 1.00 7.37 299 ASP A CA 1
ATOM 2406 C C . ASP A 1 298 ? 16.085 12.498 -5.542 1.00 9.07 299 ASP A C 1
ATOM 2407 O O . ASP A 1 298 ? 16.766 12.824 -4.573 1.00 10.94 299 ASP A O 1
ATOM 2412 N N . CYS A 1 299 ? 14.785 12.205 -5.471 1.00 10.58 300 CYS A N 1
ATOM 2413 C CA . CYS A 1 299 ? 14.002 12.389 -4.247 1.00 11.14 300 CYS A CA 1
ATOM 2414 C C . CYS A 1 299 ? 14.186 11.353 -3.160 1.00 9.47 300 CYS A C 1
ATOM 2415 O O . CYS A 1 299 ? 13.836 11.624 -2.016 1.00 11.96 300 CYS A O 1
ATOM 2418 N N . ALA A 1 300 ? 14.691 10.161 -3.490 1.00 8.24 301 ALA A N 1
ATOM 2419 C CA . ALA A 1 300 ? 14.818 9.124 -2.467 1.00 9.15 301 ALA A CA 1
ATOM 2420 C C . ALA A 1 300 ? 15.667 9.673 -1.329 1.00 11.57 301 ALA A C 1
ATOM 2421 O O . ALA A 1 300 ? 16.714 10.277 -1.572 1.00 10.38 301 ALA A O 1
ATOM 2423 N N . LYS A 1 301 ? 15.208 9.501 -0.091 1.00 11.73 302 LYS A N 1
ATOM 2424 C CA . LYS A 1 301 ? 15.941 10.065 1.034 1.00 10.11 302 LYS A CA 1
ATOM 2425 C C . LYS A 1 301 ? 17.388 9.607 1.010 1.00 11.76 302 LYS A C 1
ATOM 2426 O O . LYS A 1 301 ? 17.653 8.414 0.886 1.00 11.44 302 LYS A O 1
ATOM 2432 N N . TRP A 1 302 ? 18.304 10.571 1.095 1.00 11.49 303 TRP A N 1
ATOM 2433 C CA . TRP A 1 302 ? 19.747 10.308 1.153 1.00 9.56 303 TRP A CA 1
ATOM 2434 C C . TRP A 1 302 ? 20.351 9.737 -0.126 1.00 8.83 303 TRP A C 1
ATOM 2435 O O . TRP A 1 302 ? 21.478 9.222 -0.090 1.00 10.63 303 TRP A O 1
ATOM 2446 N N . LEU A 1 303 ? 19.639 9.839 -1.247 1.00 10.43 304 LEU A N 1
ATOM 2447 C CA . LEU A 1 303 ? 20.190 9.350 -2.516 1.00 10.48 304 LEU A CA 1
ATOM 2448 C C . LEU A 1 303 ? 21.527 10.021 -2.799 1.00 10.88 304 LEU A C 1
ATOM 2449 O O . LEU A 1 303 ? 22.475 9.367 -3.237 1.00 12.25 304 LEU A O 1
ATOM 2454 N N . ASN A 1 304 ? 21.601 11.327 -2.536 1.00 10.42 305 ASN A N 1
ATOM 2455 C CA . ASN A 1 304 ? 22.822 12.084 -2.764 1.00 9.84 305 ASN A CA 1
ATOM 2456 C C . ASN A 1 304 ? 23.803 11.971 -1.607 1.00 9.30 305 ASN A C 1
ATOM 2457 O O . ASN A 1 304 ? 24.933 12.469 -1.683 1.00 11.01 305 ASN A O 1
ATOM 2462 N N . GLY A 1 305 ? 23.352 11.331 -0.536 1.00 10.43 306 GLY A N 1
ATOM 2463 C CA . GLY A 1 305 ? 24.167 11.118 0.640 1.00 11.94 306 GLY A CA 1
ATOM 2464 C C . GLY A 1 305 ? 23.409 11.507 1.894 1.00 14.83 306 GLY A C 1
ATOM 2465 O O . GLY A 1 305 ? 22.472 12.302 1.845 1.00 11.82 306 GLY A O 1
ATOM 2466 N N . VAL A 1 306 ? 23.824 10.934 3.015 1.00 10.06 307 VAL A N 1
ATOM 2467 C CA . VAL A 1 306 ? 23.301 11.308 4.328 1.00 10.73 307 VAL A CA 1
ATOM 2468 C C . VAL A 1 306 ? 23.428 12.819 4.533 1.00 15.00 307 VAL A C 1
ATOM 2469 O O . VAL A 1 306 ? 24.441 13.415 4.167 1.00 13.08 307 VAL A O 1
ATOM 2473 N N . ASN A 1 307 ? 22.387 13.432 5.095 1.00 12.99 308 ASN A N 1
ATOM 2474 C CA . ASN A 1 307 ? 22.373 14.865 5.413 1.00 18.05 308 ASN A CA 1
ATOM 2475 C C . ASN A 1 307 ? 22.474 15.756 4.176 1.00 15.34 308 ASN A C 1
ATOM 2476 O O . ASN A 1 307 ? 22.961 16.889 4.234 1.00 16.31 308 ASN A O 1
ATOM 2481 N N . ARG A 1 308 ? 21.994 15.231 3.052 1.00 12.19 309 ARG A N 1
ATOM 2482 C CA . ARG A 1 308 ? 21.914 15.985 1.809 1.00 11.56 309 ARG A CA 1
ATOM 2483 C C . ARG A 1 308 ? 20.522 15.815 1.240 1.00 9.29 309 ARG A C 1
ATOM 2484 O O . ARG A 1 308 ? 19.997 14.701 1.203 1.00 12.05 309 ARG A O 1
ATOM 2492 N N . GLY A 1 309 ? 19.932 16.910 0.775 1.00 11.91 310 GLY A N 1
ATOM 2493 C CA . GLY A 1 309 ? 18.602 16.853 0.212 1.00 14.48 310 GLY A CA 1
ATOM 2494 C C . GLY A 1 309 ? 18.611 16.518 -1.263 1.00 14.34 310 GLY A C 1
ATOM 2495 O O . GLY A 1 309 ? 19.618 16.063 -1.813 1.00 12.81 310 GLY A O 1
ATOM 2496 N N . ALA A 1 310 ? 17.473 16.752 -1.901 1.00 10.93 311 ALA A N 1
ATOM 2497 C CA . ALA A 1 310 ? 17.305 16.455 -3.316 1.00 12.07 311 ALA A CA 1
ATOM 2498 C C . ALA A 1 310 ? 17.394 17.717 -4.150 1.00 13.57 311 ALA A C 1
ATOM 2499 O O . ALA A 1 310 ? 16.753 18.730 -3.831 1.00 13.29 311 ALA A O 1
ATOM 2501 N N . ARG A 1 311 ? 18.142 17.653 -5.247 1.00 11.28 312 ARG A N 1
ATOM 2502 C CA . ARG A 1 311 ? 18.142 18.762 -6.199 1.00 10.14 312 ARG A CA 1
ATOM 2503 C C . ARG A 1 311 ? 16.753 18.994 -6.775 1.00 11.08 312 ARG A C 1
ATOM 2504 O O . ARG A 1 311 ? 16.405 20.119 -7.130 1.00 16.33 312 ARG A O 1
ATOM 2512 N N . TYR A 1 312 ? 15.965 17.922 -6.885 1.00 10.70 313 TYR A N 1
ATOM 2513 C CA . TYR A 1 312 ? 14.658 18.007 -7.519 1.00 10.96 313 TYR A CA 1
ATOM 2514 C C . TYR A 1 312 ? 13.782 19.037 -6.822 1.00 14.15 313 TYR A C 1
ATOM 2515 O O . TYR A 1 312 ? 13.024 19.740 -7.482 1.00 14.55 313 TYR A O 1
ATOM 2524 N N . GLU A 1 313 ? 13.896 19.141 -5.500 1.00 12.31 314 GLU A N 1
ATOM 2525 C CA . GLU A 1 313 ? 13.097 20.130 -4.783 1.00 14.81 314 GLU A CA 1
ATOM 2526 C C . GLU A 1 313 ? 13.936 21.316 -4.306 1.00 15.35 314 GLU A C 1
ATOM 2527 O O . GLU A 1 313 ? 13.566 22.014 -3.355 1.00 15.57 314 GLU A O 1
ATOM 2533 N N . GLY A 1 314 ? 15.065 21.547 -4.973 1.00 16.22 315 GLY A N 1
ATOM 2534 C CA . GLY A 1 314 ? 15.901 22.696 -4.657 1.00 17.33 315 GLY A CA 1
ATOM 2535 C C . GLY A 1 314 ? 16.525 22.636 -3.280 1.00 20.61 315 GLY A C 1
ATOM 2536 O O . GLY A 1 314 ? 16.661 23.666 -2.602 1.00 21.45 315 GLY A O 1
ATOM 2537 N N . ALA A 1 315 ? 16.924 21.434 -2.865 1.00 16.25 316 ALA A N 1
ATOM 2538 C CA . ALA A 1 315 ? 17.367 21.206 -1.497 1.00 16.56 316 ALA A CA 1
ATOM 2539 C C . ALA A 1 315 ? 18.770 20.617 -1.463 1.00 13.22 316 ALA A C 1
ATOM 2540 O O . ALA A 1 315 ? 19.157 19.988 -0.475 1.00 20.27 316 ALA A O 1
ATOM 2542 N N . TYR A 1 316 ? 19.529 20.814 -2.535 1.00 15.90 317 TYR A N 1
ATOM 2543 C CA . TYR A 1 316 ? 20.917 20.341 -2.551 1.00 18.87 317 TYR A CA 1
ATOM 2544 C C . TYR A 1 316 ? 21.762 21.062 -3.580 1.00 22.04 317 TYR A C 1
ATOM 2545 O O . TYR A 1 316 ? 21.305 21.306 -4.699 1.00 19.26 317 TYR A O 1
ATOM 2554 N N . ASP A 1 317 ? 22.997 21.386 -3.192 1.00 24.34 318 ASP A N 1
ATOM 2555 C CA . ASP A 1 317 ? 24.001 21.901 -4.121 1.00 23.60 318 ASP A CA 1
ATOM 2556 C C . ASP A 1 317 ? 23.527 23.160 -4.833 1.00 27.23 318 ASP A C 1
ATOM 2557 O O . ASP A 1 317 ? 23.718 23.304 -6.038 1.00 27.23 318 ASP A O 1
ATOM 2562 N N . ASN A 1 318 ? 22.879 24.055 -4.086 1.00 27.62 319 ASN A N 1
ATOM 2563 C CA . ASN A 1 318 ? 22.339 25.300 -4.643 1.00 27.84 319 ASN A CA 1
ATOM 2564 C C . ASN A 1 318 ? 21.427 25.111 -5.861 1.00 27.26 319 ASN A C 1
ATOM 2565 O O . ASN A 1 318 ? 21.172 26.053 -6.604 1.00 29.72 319 ASN A O 1
ATOM 2570 N N . ALA A 1 319 ? 20.940 23.889 -6.062 1.00 25.96 320 ALA A N 1
ATOM 2571 C CA . ALA A 1 319 ? 20.002 23.615 -7.144 1.00 19.66 320 ALA A CA 1
ATOM 2572 C C . ALA A 1 319 ? 18.673 24.304 -6.858 1.00 21.91 320 ALA A C 1
ATOM 2573 O O . ALA A 1 319 ? 18.285 24.456 -5.693 1.00 24.69 320 ALA A O 1
ATOM 2575 N N . PRO A 1 320 ? 17.971 24.720 -7.919 1.00 23.84 321 PRO A N 1
ATOM 2576 C CA . PRO A 1 320 ? 16.675 25.373 -7.748 1.00 23.09 321 PRO A CA 1
ATOM 2577 C C . PRO A 1 320 ? 15.571 24.345 -7.664 1.00 23.46 321 PRO A C 1
ATOM 2578 O O . PRO A 1 320 ? 15.735 23.204 -8.105 1.00 20.74 321 PRO A O 1
ATOM 2582 N N . TYR A 1 321 ? 14.446 24.749 -7.098 1.00 22.41 322 TYR A N 1
ATOM 2583 C CA . TYR A 1 321 ? 13.282 23.887 -7.019 1.00 20.87 322 TYR A CA 1
ATOM 2584 C C . TYR A 1 321 ? 12.739 23.522 -8.397 1.00 17.48 322 TYR A C 1
ATOM 2585 O O . TYR A 1 321 ? 12.598 24.377 -9.280 1.00 21.88 322 TYR A O 1
ATOM 2594 N N . ILE A 1 322 ? 12.414 22.243 -8.561 1.00 17.57 323 ILE A N 1
ATOM 2595 C CA . ILE A 1 322 ? 11.717 21.758 -9.739 1.00 13.58 323 ILE A CA 1
ATOM 2596 C C . ILE A 1 322 ? 10.343 21.202 -9.374 1.00 17.25 323 ILE A C 1
ATOM 2597 O O . ILE A 1 322 ? 9.327 21.584 -9.962 1.00 20.97 323 ILE A O 1
ATOM 2602 N N . GLY A 1 323 ? 10.307 20.292 -8.403 1.00 14.49 324 GLY A N 1
ATOM 2603 C CA . GLY A 1 323 ? 9.054 19.743 -7.924 1.00 14.19 324 GLY A CA 1
ATOM 2604 C C . GLY A 1 323 ? 9.214 19.223 -6.510 1.00 13.99 324 GLY A C 1
ATOM 2605 O O . GLY A 1 323 ? 10.339 19.078 -6.034 1.00 12.40 324 GLY A O 1
ATOM 2606 N N . SER A 1 324 ? 8.105 18.931 -5.840 1.00 15.70 325 SER A N 1
ATOM 2607 C CA . SER A 1 324 ? 8.172 18.482 -4.455 1.00 13.36 325 SER A CA 1
ATOM 2608 C C . SER A 1 324 ? 8.446 16.988 -4.386 1.00 14.17 325 SER A C 1
ATOM 2609 O O . SER A 1 324 ? 7.911 16.218 -5.184 1.00 18.81 325 SER A O 1
ATOM 2612 N N . CYS A 1 325 ? 9.290 16.583 -3.441 1.00 11.12 326 CYS A N 1
ATOM 2613 C CA . CYS A 1 325 ? 9.677 15.176 -3.319 1.00 10.51 326 CYS A CA 1
ATOM 2614 C C . CYS A 1 325 ? 8.736 14.345 -2.475 1.00 11.78 326 CYS A C 1
ATOM 2615 O O . CYS A 1 325 ? 8.546 13.163 -2.748 1.00 13.77 326 CYS A O 1
ATOM 2618 N N . GLN A 1 326 ? 8.171 14.952 -1.436 1.00 13.81 327 GLN A N 1
ATOM 2619 C CA . GLN A 1 326 ? 7.297 14.228 -0.516 1.00 12.83 327 GLN A CA 1
ATOM 2620 C C . GLN A 1 326 ? 6.224 13.366 -1.208 1.00 11.34 327 GLN A C 1
ATOM 2621 O O . GLN A 1 326 ? 6.051 12.201 -0.840 1.00 14.14 327 GLN A O 1
ATOM 2627 N N . PRO A 1 327 ? 5.523 13.916 -2.224 1.00 13.58 328 PRO A N 1
ATOM 2628 C CA . PRO A 1 327 ? 4.464 13.122 -2.860 1.00 14.12 328 PRO A CA 1
ATOM 2629 C C . PRO A 1 327 ? 5.002 11.985 -3.726 1.00 16.24 328 PRO A C 1
ATOM 2630 O O . PRO A 1 327 ? 4.224 11.161 -4.210 1.00 20.84 328 PRO A O 1
ATOM 2634 N N . LEU A 1 328 ? 6.318 11.945 -3.910 1.00 13.64 329 LEU A N 1
ATOM 2635 C CA . LEU A 1 328 ? 6.943 10.932 -4.753 1.00 15.07 329 LEU A CA 1
ATOM 2636 C C . LEU A 1 328 ? 7.657 9.855 -3.942 1.00 15.52 329 LEU A C 1
ATOM 2637 O O . LEU A 1 328 ? 8.207 8.912 -4.509 1.00 17.85 329 LEU A O 1
ATOM 2642 N N . LEU A 1 329 ? 7.654 9.989 -2.621 1.00 13.10 330 LEU A N 1
ATOM 2643 C CA . LEU A 1 329 ? 8.365 9.049 -1.758 1.00 16.73 330 LEU A CA 1
ATOM 2644 C C . LEU A 1 329 ? 7.684 7.693 -1.684 1.00 25.14 330 LEU A C 1
ATOM 2645 O O . LEU A 1 329 ? 8.343 6.667 -1.501 1.00 27.03 330 LEU A O 1
ATOM 2650 N N . ASP A 1 330 ? 6.363 7.700 -1.815 1.00 21.88 331 ASP A N 1
ATOM 2651 C CA . ASP A 1 330 ? 5.558 6.494 -1.673 1.00 22.68 331 ASP A CA 1
ATOM 2652 C C . ASP A 1 330 ? 4.846 6.220 -2.988 1.00 22.38 331 ASP A C 1
ATOM 2653 O O . ASP A 1 330 ? 4.051 7.032 -3.462 1.00 21.10 331 ASP A O 1
ATOM 2658 N N . ILE A 1 331 ? 5.128 5.061 -3.567 1.00 17.43 332 ILE A N 1
ATOM 2659 C CA . ILE A 1 331 ? 4.615 4.728 -4.883 1.00 16.83 332 ILE A CA 1
ATOM 2660 C C . ILE A 1 331 ? 3.089 4.604 -4.897 1.00 21.86 332 ILE A C 1
ATOM 2661 O O . ILE A 1 331 ? 2.455 4.823 -5.926 1.00 21.95 332 ILE A O 1
ATOM 2666 N N . SER A 1 332 ? 2.496 4.287 -3.750 1.00 23.65 333 SER A N 1
ATOM 2667 C CA . SER A 1 332 ? 1.040 4.180 -3.673 1.00 31.18 333 SER A CA 1
ATOM 2668 C C . SER A 1 332 ? 0.395 5.547 -3.917 1.00 35.17 333 SER A C 1
ATOM 2669 O O . SER A 1 332 ? -0.779 5.639 -4.287 1.00 41.83 333 SER A O 1
ATOM 2672 N N . GLN A 1 333 ? 1.188 6.599 -3.729 1.00 27.36 334 GLN A N 1
ATOM 2673 C CA . GLN A 1 333 ? 0.731 7.983 -3.812 1.00 26.73 334 GLN A CA 1
ATOM 2674 C C . GLN A 1 333 ? 1.031 8.666 -5.137 1.00 30.75 334 GLN A C 1
ATOM 2675 O O . GLN A 1 333 ? 0.659 9.823 -5.336 1.00 25.50 334 GLN A O 1
ATOM 2681 N N . TRP A 1 334 ? 1.744 7.985 -6.024 1.00 20.16 335 TRP A N 1
ATOM 2682 C CA . TRP A 1 334 ? 2.149 8.617 -7.268 1.00 19.60 335 TRP A CA 1
ATOM 2683 C C . TRP A 1 334 ? 0.945 8.996 -8.112 1.00 19.76 335 TRP A C 1
ATOM 2684 O O . TRP A 1 334 ? -0.058 8.273 -8.148 1.00 21.02 335 TRP A O 1
ATOM 2695 N N . SER A 1 335 ? 1.056 10.134 -8.789 1.00 19.86 336 SER A N 1
ATOM 2696 C CA . SER A 1 335 ? 0.081 10.535 -9.793 1.00 21.57 336 SER A CA 1
ATOM 2697 C C . SER A 1 335 ? 0.108 9.548 -10.951 1.00 22.52 336 SER A C 1
ATOM 2698 O O . SER A 1 335 ? 1.099 8.837 -11.165 1.00 18.39 336 SER A O 1
ATOM 2701 N N . ASP A 1 336 ? -0.985 9.499 -11.699 1.00 20.87 337 ASP A N 1
ATOM 2702 C CA . ASP A 1 336 ? -1.043 8.653 -12.875 1.00 21.65 337 ASP A CA 1
ATOM 2703 C C . ASP A 1 336 ? 0.004 9.108 -13.881 1.00 18.82 337 ASP A C 1
ATOM 2704 O O . ASP A 1 336 ? 0.594 8.285 -14.575 1.00 20.33 337 ASP A O 1
ATOM 2709 N N . GLU A 1 337 ? 0.240 10.418 -13.942 1.00 21.71 338 GLU A N 1
ATOM 2710 C CA . GLU A 1 337 ? 1.281 10.955 -14.816 1.00 21.59 338 GLU A CA 1
ATOM 2711 C C . GLU A 1 337 ? 2.659 10.391 -14.464 1.00 19.12 338 GLU A C 1
ATOM 2712 O O . GLU A 1 337 ? 3.399 9.992 -15.354 1.00 19.11 338 GLU A O 1
ATOM 2718 N N . HIS A 1 338 ? 3.001 10.347 -13.180 1.00 18.44 339 HIS A N 1
ATOM 2719 C CA . HIS A 1 338 ? 4.322 9.843 -12.808 1.00 16.82 339 HIS A CA 1
ATOM 2720 C C . HIS A 1 338 ? 4.430 8.342 -13.025 1.00 15.03 339 HIS A C 1
ATOM 2721 O O . HIS A 1 338 ? 5.499 7.846 -13.381 1.00 15.13 339 HIS A O 1
ATOM 2728 N N . LYS A 1 339 ? 3.333 7.609 -12.817 1.00 13.80 340 LYS A N 1
ATOM 2729 C CA . LYS A 1 339 ? 3.351 6.182 -13.106 1.00 13.71 340 LYS A CA 1
ATOM 2730 C C . LYS A 1 339 ? 3.569 5.949 -14.590 1.00 12.59 340 LYS A C 1
ATOM 2731 O O . LYS A 1 339 ? 4.362 5.088 -14.977 1.00 14.03 340 LYS A O 1
ATOM 2737 N N . THR A 1 340 ? 2.854 6.708 -15.419 1.00 13.47 341 THR A N 1
ATOM 2738 C CA . THR A 1 340 ? 2.993 6.587 -16.862 1.00 15.86 341 THR A CA 1
ATOM 2739 C C . THR A 1 340 ? 4.413 6.947 -17.313 1.00 14.60 341 THR A C 1
ATOM 2740 O O . THR A 1 340 ? 5.032 6.213 -18.088 1.00 13.95 341 THR A O 1
ATOM 2744 N N . ASP A 1 341 ? 4.919 8.075 -16.824 1.00 15.24 342 ASP A N 1
ATOM 2745 C CA . ASP A 1 341 ? 6.267 8.521 -17.162 1.00 15.49 342 ASP A CA 1
ATOM 2746 C C . ASP A 1 341 ? 7.273 7.435 -16.801 1.00 12.04 342 ASP A C 1
ATOM 2747 O O . ASP A 1 341 ? 8.212 7.155 -17.560 1.00 12.42 342 ASP A O 1
ATOM 2752 N N . THR A 1 342 ? 7.064 6.813 -15.644 1.00 11.75 343 THR A N 1
ATOM 2753 C CA . THR A 1 342 ? 7.971 5.773 -15.172 1.00 10.00 343 THR A CA 1
ATOM 2754 C C . THR A 1 342 ? 7.958 4.548 -16.083 1.00 12.61 343 THR A C 1
ATOM 2755 O O . THR A 1 342 ? 9.014 4.031 -16.459 1.00 10.50 343 THR A O 1
ATOM 2759 N N . ARG A 1 343 ? 6.766 4.077 -16.445 1.00 11.76 344 ARG A N 1
ATOM 2760 C CA . ARG A 1 343 ? 6.660 2.922 -17.328 1.00 12.12 344 ARG A CA 1
ATOM 2761 C C . ARG A 1 343 ? 7.313 3.214 -18.684 1.00 11.29 344 ARG A C 1
ATOM 2762 O O . ARG A 1 343 ? 8.068 2.387 -19.203 1.00 11.99 344 ARG A O 1
ATOM 2770 N N . ARG A 1 344 ? 7.045 4.397 -19.240 1.00 10.58 345 ARG A N 1
ATOM 2771 C CA . ARG A 1 344 ? 7.655 4.794 -20.508 1.00 11.34 345 ARG A CA 1
ATOM 2772 C C . ARG A 1 344 ? 9.174 4.818 -20.407 1.00 12.83 345 ARG A C 1
ATOM 2773 O O . ARG A 1 344 ? 9.873 4.337 -21.298 1.00 10.65 345 ARG A O 1
ATOM 2781 N N . TYR A 1 345 ? 9.672 5.363 -19.303 1.00 10.78 346 TYR A N 1
ATOM 2782 C CA . TYR A 1 345 ? 11.114 5.523 -19.121 1.00 9.57 346 TYR A CA 1
ATOM 2783 C C . TYR A 1 345 ? 11.798 4.176 -18.967 1.00 10.74 346 TYR A C 1
ATOM 2784 O O . TYR A 1 345 ? 12.872 3.946 -19.540 1.00 9.25 346 TYR A O 1
ATOM 2793 N N . ILE A 1 346 ? 11.185 3.283 -18.195 1.00 9.10 347 ILE A N 1
ATOM 2794 C CA . ILE A 1 346 ? 11.757 1.950 -18.041 1.00 8.30 347 ILE A CA 1
ATOM 2795 C C . ILE A 1 346 ? 11.785 1.233 -19.391 1.00 9.58 347 ILE A C 1
ATOM 2796 O O . ILE A 1 346 ? 12.791 0.629 -19.756 1.00 9.95 347 ILE A O 1
ATOM 2801 N N . GLU A 1 347 ? 10.693 1.318 -20.146 1.00 9.51 348 GLU A N 1
ATOM 2802 C CA . GLU A 1 347 ? 10.631 0.616 -21.424 1.00 9.70 348 GLU A CA 1
ATOM 2803 C C . GLU A 1 347 ? 11.630 1.159 -22.428 1.00 9.87 348 GLU A C 1
ATOM 2804 O O . GLU A 1 347 ? 12.254 0.385 -23.147 1.00 10.51 348 GLU A O 1
ATOM 2810 N N . ALA A 1 348 ? 11.793 2.481 -22.470 1.00 11.01 349 ALA A N 1
ATOM 2811 C CA . ALA A 1 348 ? 12.781 3.080 -23.371 1.00 10.31 349 ALA A CA 1
ATOM 2812 C C . ALA A 1 348 ? 14.179 2.595 -23.026 1.00 10.31 349 ALA A C 1
ATOM 2813 O O . ALA A 1 348 ? 14.947 2.233 -23.913 1.00 9.79 349 ALA A O 1
ATOM 2815 N N . GLN A 1 349 ? 14.499 2.583 -21.734 1.00 8.53 350 GLN A N 1
ATOM 2816 C CA . GLN A 1 349 ? 15.803 2.100 -21.294 1.00 6.48 350 GLN A CA 1
ATOM 2817 C C . GLN A 1 349 ? 16.012 0.631 -21.623 1.00 8.82 350 GLN A C 1
ATOM 2818 O O . GLN A 1 349 ? 17.071 0.250 -22.109 1.00 9.31 350 GLN A O 1
ATOM 2824 N N . LEU A 1 350 ? 15.010 -0.199 -21.343 1.00 9.66 351 LEU A N 1
ATOM 2825 C CA . LEU A 1 350 ? 15.114 -1.611 -21.705 1.00 7.71 351 LEU A CA 1
ATOM 2826 C C . LEU A 1 350 ? 15.425 -1.786 -23.194 1.00 8.15 351 LEU A C 1
ATOM 2827 O O . LEU A 1 350 ? 16.294 -2.579 -23.564 1.00 9.61 351 LEU A O 1
ATOM 2832 N N . ASP A 1 351 ? 14.724 -1.051 -24.054 1.00 9.13 352 ASP A N 1
ATOM 2833 C CA . ASP A 1 351 ? 14.932 -1.193 -25.489 1.00 11.01 352 ASP A CA 1
ATOM 2834 C C . ASP A 1 351 ? 16.341 -0.757 -25.842 1.00 11.39 352 ASP A C 1
ATOM 2835 O O . ASP A 1 351 ? 17.037 -1.416 -26.615 1.00 10.98 352 ASP A O 1
ATOM 2840 N N . ALA A 1 352 ? 16.756 0.359 -25.256 1.00 10.34 353 ALA A N 1
ATOM 2841 C CA . ALA A 1 352 ? 18.080 0.908 -25.522 1.00 8.99 353 ALA A CA 1
ATOM 2842 C C . ALA A 1 352 ? 19.164 -0.086 -25.119 1.00 9.12 353 ALA A C 1
ATOM 2843 O O . ALA A 1 352 ? 20.109 -0.335 -25.866 1.00 9.14 353 ALA A O 1
ATOM 2845 N N . PHE A 1 353 ? 19.027 -0.652 -23.930 1.00 8.79 354 PHE A N 1
ATOM 2846 C CA . PHE A 1 353 ? 20.096 -1.485 -23.393 1.00 6.51 354 PHE A CA 1
ATOM 2847 C C . PHE A 1 353 ? 20.125 -2.878 -24.019 1.00 9.62 354 PHE A C 1
ATOM 2848 O O . PHE A 1 353 ? 21.199 -3.460 -24.193 1.00 9.68 354 PHE A O 1
ATOM 2856 N N . GLU A 1 354 ? 18.957 -3.399 -24.398 1.00 11.08 355 GLU A N 1
ATOM 2857 C CA . GLU A 1 354 ? 18.942 -4.679 -25.095 1.00 9.99 355 GLU A CA 1
ATOM 2858 C C . GLU A 1 354 ? 19.439 -4.533 -26.532 1.00 12.50 355 GLU A C 1
ATOM 2859 O O . GLU A 1 354 ? 19.705 -5.533 -27.203 1.00 13.64 355 GLU A O 1
ATOM 2865 N N . TYR A 1 355 ? 19.581 -3.288 -26.997 1.00 11.27 356 TYR A N 1
ATOM 2866 C CA . TYR A 1 355 ? 20.119 -3.025 -28.331 1.00 12.41 356 TYR A CA 1
ATOM 2867 C C . TYR A 1 355 ? 21.592 -3.438 -28.395 1.00 13.10 356 TYR A C 1
ATOM 2868 O O . TYR A 1 355 ? 22.110 -3.757 -29.465 1.00 14.62 356 TYR A O 1
ATOM 2877 N N . THR A 1 356 ? 22.272 -3.453 -27.250 1.00 12.52 357 THR A N 1
ATOM 2878 C CA . THR A 1 356 ? 23.590 -4.088 -27.187 1.00 9.56 357 THR A CA 1
ATOM 2879 C C . THR A 1 356 ? 23.602 -5.266 -26.205 1.00 12.37 357 THR A C 1
ATOM 2880 O O . THR A 1 356 ? 22.864 -6.227 -26.406 1.00 14.62 357 THR A O 1
ATOM 2884 N N . GLY A 1 357 ? 24.410 -5.205 -25.152 1.00 10.36 358 GLY A N 1
ATOM 2885 C CA . GLY A 1 357 ? 24.613 -6.375 -24.313 1.00 11.62 358 GLY A CA 1
ATOM 2886 C C . GLY A 1 357 ? 23.574 -6.656 -23.244 1.00 10.77 358 GLY A C 1
ATOM 2887 O O . GLY A 1 357 ? 23.613 -7.701 -22.592 1.00 12.55 358 GLY A O 1
ATOM 2888 N N . GLY A 1 358 ? 22.644 -5.732 -23.038 1.00 9.37 359 GLY A N 1
ATOM 2889 C CA . GLY A 1 358 ? 21.659 -5.922 -21.990 1.00 11.85 359 GLY A CA 1
ATOM 2890 C C . GLY A 1 358 ? 21.838 -4.972 -20.825 1.00 9.52 359 GLY A C 1
ATOM 2891 O O . GLY A 1 358 ? 22.496 -3.934 -20.952 1.00 9.73 359 GLY A O 1
ATOM 2892 N N . TRP A 1 359 ? 21.258 -5.331 -19.684 1.00 9.55 360 TRP A N 1
ATOM 2893 C CA . TRP A 1 359 ? 21.028 -4.349 -18.630 1.00 7.98 360 TRP A CA 1
ATOM 2894 C C . TRP A 1 359 ? 20.984 -4.972 -17.251 1.00 10.70 360 TRP A C 1
ATOM 2895 O O . TRP A 1 359 ? 20.639 -6.147 -17.082 1.00 10.59 360 TRP A O 1
ATOM 2906 N N . VAL A 1 360 ? 21.349 -4.176 -16.256 1.00 8.34 361 VAL A N 1
ATOM 2907 C CA . VAL A 1 360 ? 21.386 -4.641 -14.881 1.00 7.43 361 VAL A CA 1
ATOM 2908 C C . VAL A 1 360 ? 20.831 -3.519 -14.021 1.00 8.20 361 VAL A C 1
ATOM 2909 O O . VAL A 1 360 ? 21.506 -2.529 -13.732 1.00 8.45 361 VAL A O 1
ATOM 2913 N N . PHE A 1 361 ? 19.572 -3.666 -13.642 1.00 7.84 362 PHE A N 1
ATOM 2914 C CA . PHE A 1 361 ? 18.872 -2.619 -12.929 1.00 8.70 362 PHE A CA 1
ATOM 2915 C C . PHE A 1 361 ? 19.463 -2.399 -11.537 1.00 7.61 362 PHE A C 1
ATOM 2916 O O . PHE A 1 361 ? 19.795 -3.358 -10.825 1.00 9.23 362 PHE A O 1
ATOM 2924 N N . TRP A 1 362 ? 19.624 -1.130 -11.168 1.00 8.12 363 TRP A N 1
ATOM 2925 C CA . TRP A 1 362 ? 19.980 -0.787 -9.800 1.00 8.29 363 TRP A CA 1
ATOM 2926 C C . TRP A 1 362 ? 18.730 -0.350 -9.051 1.00 8.13 363 TRP A C 1
ATOM 2927 O O . TRP A 1 362 ? 18.257 0.764 -9.262 1.00 8.93 363 TRP A O 1
ATOM 2938 N N . SER A 1 363 ? 18.197 -1.172 -8.139 1.00 8.45 364 SER A N 1
ATOM 2939 C CA . SER A 1 363 ? 18.772 -2.439 -7.691 1.00 8.99 364 SER A CA 1
ATOM 2940 C C . SER A 1 363 ? 17.615 -3.418 -7.454 1.00 8.00 364 SER A C 1
ATOM 2941 O O . SER A 1 363 ? 16.455 -3.063 -7.641 1.00 9.49 364 SER A O 1
ATOM 2944 N N . TRP A 1 364 ? 17.923 -4.639 -7.033 1.00 8.57 365 TRP A N 1
ATOM 2945 C CA . TRP A 1 364 ? 16.885 -5.630 -6.796 1.00 9.89 365 TRP A CA 1
ATOM 2946 C C . TRP A 1 364 ? 15.852 -5.125 -5.795 1.00 9.74 365 TRP A C 1
ATOM 2947 O O . TRP A 1 364 ? 14.632 -5.251 -6.010 1.00 9.25 365 TRP A O 1
ATOM 2958 N N . LYS A 1 365 ? 16.340 -4.528 -4.718 1.00 10.26 366 LYS A N 1
ATOM 2959 C CA . LYS A 1 365 ? 15.458 -4.109 -3.642 1.00 11.00 366 LYS A CA 1
ATOM 2960 C C . LYS A 1 365 ? 16.014 -2.931 -2.865 1.00 9.36 366 LYS A C 1
ATOM 2961 O O . LYS A 1 365 ? 17.230 -2.693 -2.825 1.00 10.09 366 LYS A O 1
ATOM 2967 N N . THR A 1 366 ? 15.102 -2.188 -2.257 1.00 10.20 367 THR A N 1
ATOM 2968 C CA . THR A 1 366 ? 15.441 -1.155 -1.289 1.00 11.14 367 THR A CA 1
ATOM 2969 C C . THR A 1 366 ? 14.404 -1.245 -0.189 1.00 11.61 367 THR A C 1
ATOM 2970 O O . THR A 1 366 ? 13.340 -1.848 -0.368 1.00 12.60 367 THR A O 1
ATOM 2974 N N . GLU A 1 367 ? 14.701 -0.649 0.952 1.00 10.53 368 GLU A N 1
ATOM 2975 C CA . GLU A 1 367 ? 13.710 -0.661 2.022 1.00 10.72 368 GLU A CA 1
ATOM 2976 C C . GLU A 1 367 ? 12.449 0.095 1.648 1.00 13.83 368 GLU A C 1
ATOM 2977 O O . GLU A 1 367 ? 11.341 -0.370 1.908 1.00 15.79 368 GLU A O 1
ATOM 2983 N N . ASN A 1 368 ? 12.607 1.268 1.047 1.00 9.73 369 ASN A N 1
ATOM 2984 C CA A ASN A 1 368 ? 11.450 2.126 0.797 0.50 13.30 369 ASN A CA 1
ATOM 2985 C CA B ASN A 1 368 ? 11.489 2.180 0.868 0.50 13.30 369 ASN A CA 1
ATOM 2986 C C . ASN A 1 368 ? 11.698 3.191 -0.259 1.00 17.30 369 ASN A C 1
ATOM 2987 O O . ASN A 1 368 ? 11.086 4.260 -0.251 1.00 15.21 369 ASN A O 1
ATOM 2996 N N . ALA A 1 369 ? 12.589 2.877 -1.194 1.00 11.40 370 ALA A N 1
ATOM 2997 C CA . ALA A 1 369 ? 12.885 3.786 -2.296 1.00 11.56 370 ALA A CA 1
ATOM 2998 C C . ALA A 1 369 ? 12.439 3.125 -3.585 1.00 9.33 370 ALA A C 1
ATOM 2999 O O . ALA A 1 369 ? 13.192 2.359 -4.203 1.00 9.33 370 ALA A O 1
ATOM 3001 N N . PRO A 1 370 ? 11.197 3.398 -3.995 1.00 11.60 371 PRO A N 1
ATOM 3002 C CA . PRO A 1 370 ? 10.572 2.644 -5.088 1.00 10.56 371 PRO A CA 1
ATOM 3003 C C . PRO A 1 370 ? 11.218 2.854 -6.462 1.00 9.88 371 PRO A C 1
ATOM 3004 O O . PRO A 1 370 ? 11.171 1.938 -7.283 1.00 10.60 371 PRO A O 1
ATOM 3008 N N . GLU A 1 371 ? 11.806 4.021 -6.713 1.00 10.02 372 GLU A N 1
ATOM 3009 C CA . GLU A 1 371 ? 12.419 4.281 -8.011 1.00 8.89 372 GLU A CA 1
ATOM 3010 C C . GLU A 1 371 ? 13.631 3.380 -8.241 1.00 8.11 372 GLU A C 1
ATOM 3011 O O . GLU A 1 371 ? 14.111 3.244 -9.372 1.00 9.32 372 GLU A O 1
ATOM 3017 N N . TRP A 1 372 ? 14.120 2.778 -7.157 1.00 7.24 373 TRP A N 1
ATOM 3018 C CA . TRP A 1 372 ? 15.385 2.070 -7.144 1.00 8.54 373 TRP A CA 1
ATOM 3019 C C . TRP A 1 372 ? 15.205 0.603 -6.785 1.00 9.48 373 TRP A C 1
ATOM 3020 O O . TRP A 1 372 ? 16.162 -0.069 -6.419 1.00 10.03 373 TRP A O 1
ATOM 3031 N N . SER A 1 373 ? 13.967 0.115 -6.871 1.00 8.94 374 SER A N 1
ATOM 3032 C CA . SER A 1 373 ? 13.663 -1.270 -6.503 1.00 9.48 374 SER A CA 1
ATOM 3033 C C . SER A 1 373 ? 12.946 -2.002 -7.626 1.00 9.49 374 SER A C 1
ATOM 3034 O O . SER A 1 373 ? 11.805 -1.676 -7.961 1.00 9.55 374 SER A O 1
ATOM 3037 N N . PHE A 1 374 ? 13.618 -2.999 -8.192 1.00 8.26 375 PHE A N 1
ATOM 3038 C CA . PHE A 1 374 ? 13.031 -3.838 -9.222 1.00 7.18 375 PHE A CA 1
ATOM 3039 C C . PHE A 1 374 ? 11.785 -4.538 -8.677 1.00 11.78 375 PHE A C 1
ATOM 3040 O O . PHE A 1 374 ? 10.785 -4.649 -9.380 1.00 12.69 375 PHE A O 1
ATOM 3048 N N . GLN A 1 375 ? 11.860 -5.008 -7.436 1.00 11.12 376 GLN A N 1
ATOM 3049 C CA . GLN A 1 375 ? 10.703 -5.647 -6.797 1.00 11.79 376 GLN A CA 1
ATOM 3050 C C . GLN A 1 375 ? 9.498 -4.724 -6.766 1.00 11.46 376 GLN A C 1
ATOM 3051 O O . GLN A 1 375 ? 8.412 -5.073 -7.235 1.00 13.51 376 GLN A O 1
ATOM 3057 N N . THR A 1 376 ? 9.688 -3.539 -6.199 1.00 11.72 377 THR A N 1
ATOM 3058 C CA . THR A 1 376 ? 8.583 -2.626 -6.002 1.00 14.83 377 THR A CA 1
ATOM 3059 C C . THR A 1 376 ? 7.992 -2.180 -7.331 1.00 13.38 377 THR A C 1
ATOM 3060 O O . THR A 1 376 ? 6.775 -2.150 -7.497 1.00 14.05 377 THR A O 1
ATOM 3064 N N . LEU A 1 377 ? 8.851 -1.839 -8.288 1.00 10.07 378 LEU A N 1
ATOM 3065 C CA . LEU A 1 377 ? 8.361 -1.404 -9.585 1.00 9.68 378 LEU A CA 1
ATOM 3066 C C . LEU A 1 377 ? 7.592 -2.522 -10.291 1.00 12.15 378 LEU A C 1
ATOM 3067 O O . LEU A 1 377 ? 6.567 -2.273 -10.927 1.00 13.86 378 LEU A O 1
ATOM 3072 N N . THR A 1 378 ? 8.083 -3.750 -10.170 1.00 11.32 379 THR A N 1
ATOM 3073 C CA . THR A 1 378 ? 7.414 -4.894 -10.785 1.00 11.07 379 THR A CA 1
ATOM 3074 C C . THR A 1 378 ? 6.053 -5.122 -10.146 1.00 13.32 379 THR A C 1
ATOM 3075 O O . THR A 1 378 ? 5.055 -5.304 -10.850 1.00 13.44 379 THR A O 1
ATOM 3079 N N . TYR A 1 379 ? 6.010 -5.083 -8.819 1.00 13.03 380 TYR A N 1
ATOM 3080 C CA . TYR A 1 379 ? 4.773 -5.383 -8.096 1.00 15.63 380 TYR A CA 1
ATOM 3081 C C . TYR A 1 379 ? 3.721 -4.306 -8.323 1.00 17.47 380 TYR A C 1
ATOM 3082 O O . TYR A 1 379 ? 2.5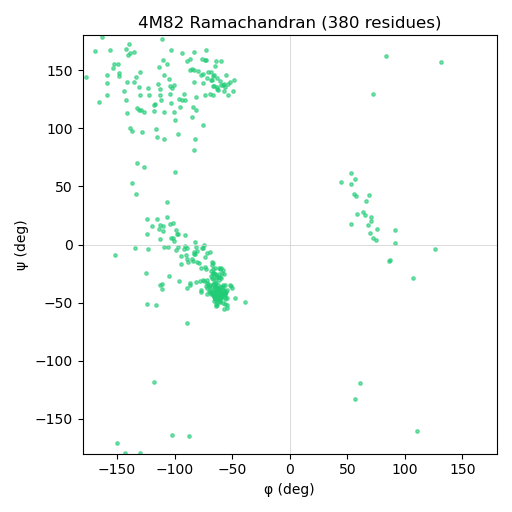26 -4.563 -8.177 1.00 23.50 380 TYR A O 1
ATOM 3091 N N . ASN A 1 380 ? 4.166 -3.110 -8.697 1.00 13.27 381 ASN A N 1
ATOM 3092 C CA . ASN A 1 380 ? 3.265 -2.004 -8.997 1.00 14.00 381 ASN A CA 1
ATOM 3093 C C . ASN A 1 380 ? 2.966 -1.828 -10.479 1.00 13.22 381 ASN A C 1
ATOM 3094 O O . ASN A 1 380 ? 2.348 -0.838 -10.877 1.00 16.80 381 ASN A O 1
ATOM 3099 N N . GLY A 1 381 ? 3.399 -2.789 -11.290 1.00 14.37 382 GLY A N 1
ATOM 3100 C CA . GLY A 1 381 ? 3.054 -2.815 -12.698 1.00 12.97 382 GLY A CA 1
ATOM 3101 C C . GLY A 1 381 ? 3.820 -1.814 -13.538 1.00 15.16 382 GLY A C 1
ATOM 3102 O O . GLY A 1 381 ? 3.462 -1.567 -14.685 1.00 14.40 382 GLY A O 1
ATOM 3103 N N . LEU A 1 382 ? 4.883 -1.243 -12.973 1.00 12.41 383 LEU A N 1
ATOM 3104 C CA . LEU A 1 382 ? 5.645 -0.212 -13.689 1.00 11.48 383 LEU A CA 1
ATOM 3105 C C . LEU A 1 382 ? 6.876 -0.760 -14.406 1.00 13.63 383 LEU A C 1
ATOM 3106 O O . LEU A 1 382 ? 7.283 -0.243 -15.457 1.00 12.48 383 LEU A O 1
ATOM 3111 N N . PHE A 1 383 ? 7.477 -1.797 -13.840 1.00 10.96 384 PHE A N 1
ATOM 3112 C CA . PHE A 1 383 ? 8.501 -2.527 -14.565 1.00 12.11 384 PHE A CA 1
ATOM 3113 C C . PHE A 1 383 ? 7.797 -3.647 -15.306 1.00 13.42 384 PHE A C 1
ATOM 3114 O O . PHE A 1 383 ? 7.096 -4.449 -14.677 1.00 13.30 384 PHE A O 1
ATOM 3122 N N . PRO A 1 384 ? 7.976 -3.712 -16.635 1.00 13.04 385 PRO A N 1
ATOM 3123 C CA . PRO A 1 384 ? 7.355 -4.779 -17.430 1.00 12.05 385 PRO A CA 1
ATOM 3124 C C . PRO A 1 384 ? 7.579 -6.171 -16.843 1.00 11.98 385 PRO A C 1
ATOM 3125 O O . PRO A 1 384 ? 8.692 -6.527 -16.447 1.00 11.91 385 PRO A O 1
ATOM 3129 N N . GLN A 1 385 ? 6.496 -6.943 -16.755 1.00 14.84 386 GLN A N 1
ATOM 3130 C CA . GLN A 1 385 ? 6.587 -8.341 -16.362 1.00 14.15 386 GLN A CA 1
ATOM 3131 C C . GLN A 1 385 ? 5.595 -9.129 -17.207 1.00 13.48 386 GLN A C 1
ATOM 3132 O O . GLN A 1 385 ? 4.389 -8.918 -17.092 1.00 18.89 386 GLN A O 1
ATOM 3138 N N . PRO A 1 386 ? 6.095 -10.002 -18.094 1.00 15.16 387 PRO A N 1
ATOM 3139 C CA . PRO A 1 386 ? 7.499 -10.302 -18.401 1.00 14.23 387 PRO A CA 1
ATOM 3140 C C . PRO A 1 386 ? 8.233 -9.057 -18.885 1.00 11.92 387 PRO A C 1
ATOM 3141 O O . PRO A 1 386 ? 7.596 -8.107 -19.351 1.00 13.34 387 PRO A O 1
ATOM 3145 N N . VAL A 1 387 ? 9.553 -9.062 -18.765 1.00 15.13 388 VAL A N 1
ATOM 3146 C CA . VAL A 1 387 ? 10.327 -7.853 -19.022 1.00 14.37 388 VAL A CA 1
ATOM 3147 C C . VAL A 1 387 ? 10.331 -7.448 -20.492 1.00 17.03 388 VAL A C 1
ATOM 3148 O O . VAL A 1 387 ? 10.832 -6.384 -20.837 1.00 14.07 388 VAL A O 1
ATOM 3152 N N . THR A 1 388 ? 9.757 -8.300 -21.338 1.00 14.31 389 THR A N 1
ATOM 3153 C CA . THR A 1 388 ? 9.604 -8.034 -22.764 1.00 14.25 389 THR A CA 1
ATOM 3154 C C . THR A 1 388 ? 8.293 -7.303 -23.084 1.00 15.91 389 THR A C 1
ATOM 3155 O O . THR A 1 388 ? 8.114 -6.798 -24.196 1.00 17.29 389 THR A O 1
ATOM 3159 N N . ASP A 1 389 ? 7.391 -7.249 -22.101 1.00 15.08 390 ASP A N 1
ATOM 3160 C CA A ASP A 1 389 ? 6.101 -6.578 -22.240 0.50 15.28 390 ASP A CA 1
ATOM 3161 C CA B ASP A 1 389 ? 6.103 -6.572 -22.249 0.50 15.29 390 ASP A CA 1
ATOM 3162 C C . ASP A 1 389 ? 6.294 -5.088 -22.530 1.00 16.34 390 ASP A C 1
ATOM 3163 O O . ASP A 1 389 ? 7.133 -4.436 -21.905 1.00 14.51 390 ASP A O 1
ATOM 3172 N N . ARG A 1 390 ? 5.511 -4.548 -23.465 1.00 14.78 391 ARG A N 1
ATOM 3173 C CA . ARG A 1 390 ? 5.591 -3.117 -23.784 1.00 14.01 391 ARG A CA 1
ATOM 3174 C C . ARG A 1 390 ? 4.217 -2.458 -23.847 1.00 13.36 391 ARG A C 1
ATOM 3175 O O . ARG A 1 390 ? 3.388 -2.811 -24.696 1.00 19.35 391 ARG A O 1
ATOM 3183 N N . GLN A 1 391 ? 3.976 -1.499 -22.960 1.00 12.29 392 GLN A N 1
ATOM 3184 C CA . GLN A 1 391 ? 2.789 -0.656 -23.051 1.00 12.25 392 GLN A CA 1
ATOM 3185 C C . GLN A 1 391 ? 3.078 0.545 -23.924 1.00 15.13 392 GLN A C 1
ATOM 3186 O O . GLN A 1 391 ? 2.162 1.250 -24.350 1.00 18.92 392 GLN A O 1
ATOM 3192 N N . PHE A 1 392 ? 4.365 0.778 -24.176 1.00 14.62 393 PHE A N 1
ATOM 3193 C CA . PHE A 1 392 ? 4.808 1.888 -25.009 1.00 13.90 393 PHE A CA 1
ATOM 3194 C C . PHE A 1 392 ? 5.832 1.389 -26.006 1.00 14.74 393 PHE A C 1
ATOM 3195 O O . PHE A 1 392 ? 7.021 1.707 -25.909 1.00 14.16 393 PHE A O 1
ATOM 3203 N N . PRO A 1 393 ? 5.376 0.591 -26.978 1.00 13.49 394 PRO A N 1
ATOM 3204 C CA . PRO A 1 393 ? 6.305 -0.070 -27.897 1.00 12.64 394 PRO A CA 1
ATOM 3205 C C . PRO A 1 393 ? 7.047 0.915 -28.785 1.00 13.79 394 PRO A C 1
ATOM 3206 O O . PRO A 1 393 ? 6.506 1.963 -29.166 1.00 14.42 394 PRO A O 1
ATOM 3210 N N . ASN A 1 394 ? 8.293 0.571 -29.087 1.00 12.58 395 ASN A N 1
ATOM 3211 C CA . ASN A 1 394 ? 9.079 1.265 -30.097 1.00 12.36 395 ASN A CA 1
ATOM 3212 C C . ASN A 1 394 ? 9.165 2.767 -29.894 1.00 15.08 395 ASN A C 1
ATOM 3213 O O . ASN A 1 394 ? 8.903 3.550 -30.804 1.00 14.06 395 ASN A O 1
ATOM 3218 N N . GLN A 1 395 ? 9.551 3.177 -28.693 1.00 13.08 396 GLN A N 1
ATOM 3219 C CA . GLN A 1 395 ? 9.748 4.591 -28.460 1.00 12.26 396 GLN A CA 1
ATOM 3220 C C . GLN A 1 395 ? 11.025 5.109 -29.116 1.00 11.72 396 GLN A C 1
ATOM 3221 O O . GLN A 1 395 ? 11.156 6.312 -29.340 1.00 14.86 396 GLN A O 1
ATOM 3227 N N . CYS A 1 396 ? 11.950 4.206 -29.439 1.00 12.58 397 CYS A N 1
ATOM 3228 C CA . CYS A 1 396 ? 13.267 4.605 -29.932 1.00 12.60 397 CYS A CA 1
ATOM 3229 C C . CYS A 1 396 ? 13.483 4.405 -31.430 1.00 14.82 397 CYS A C 1
ATOM 3230 O O . CYS A 1 396 ? 14.303 5.090 -32.033 1.00 17.03 397 CYS A O 1
ATOM 3233 N N . GLY A 1 397 ? 12.780 3.455 -32.027 1.00 15.53 398 GLY A N 1
ATOM 3234 C CA . GLY A 1 397 ? 12.931 3.233 -33.456 1.00 14.74 398 GLY A CA 1
ATOM 3235 C C . GLY A 1 397 ? 14.274 2.659 -33.865 1.00 14.51 398 GLY A C 1
ATOM 3236 O O . GLY A 1 397 ? 14.846 3.082 -34.875 1.00 16.37 398 GLY A O 1
ATOM 3237 N N . PHE A 1 398 ? 14.766 1.686 -33.102 1.00 15.77 399 PHE A N 1
ATOM 3238 C CA . PHE A 1 398 ? 16.057 1.055 -33.387 1.00 13.76 399 PHE A CA 1
ATOM 3239 C C . PHE A 1 398 ? 16.053 0.242 -34.685 1.00 18.07 399 PHE A C 1
ATOM 3240 O O . PHE A 1 398 ? 15.041 -0.378 -35.026 1.00 18.10 399 PHE A O 1
ATOM 3248 N N . HIS A 1 399 ? 17.191 0.260 -35.388 1.00 18.13 400 HIS A N 1
ATOM 3249 C CA . HIS A 1 399 ? 17.371 -0.389 -36.694 1.00 23.85 400 HIS A CA 1
ATOM 3250 C C . HIS A 1 399 ? 18.202 -1.644 -36.548 1.00 27.83 400 HIS A C 1
ATOM 3251 O O . HIS A 1 399 ? 18.146 -2.554 -37.386 1.00 24.44 400 HIS A O 1
#